Protein AF-0000000068152555 (afdb_homodimer)

Foldseek 3Di:
DAEAEEEQEACVDPCNVPQPPPQAQLVCQVVQHDQAPVRDHYHYQYEYEDQDPVVQVVSCVVSVRPHYYPDPPVVLQDPRHAEYEYEHAQDCQLVSLLVSLVSNHEYEYEPLSHLALVSLLVSLVSCVVSVHHFFYDLLLCQFQQNVVLQVCVVVCQFVQWAEKEKEAEAAQAQCDPPDHGRDAPLLQAVVSSHAVLLVPLLNVQVSCCPRPAHWWKKAKAFDDPDQWGAHPVRDIDGGDYGQKMWMWTQGPRNYIYTYIYHNRDHDDDDENMWMWIHHPFKIKITDRHWMKIAGPVLDDDWDDDPVDDTPDPVVVSIDIDDDPDDRGRSSNVVVSQSVNCNPPVHDDPGGSLSSSLSSQSSVSNVVSNVVVHMDTRDDSDD/DAEAEEEQEACVDPCNVPQPPPQAQLVCQVVQHDQAPVRDHYHYQYEYEDQDPVSQVVSCVVSVRPHYYPDPPVVLQDPRHAEYEYEHAQDCQLVSLLVSLVSNHEYEYEPLSHLALVSLLVSLVSCVVSVHHFFYDLLLCQFQQNVVLQVCVVVCQFVQWAEKEKEAEAAQAQCPPPDHGRDAPLLQAVVSSHAVLLVPLLNVQVSCCPRPAHWWKKAKAFDDPDQWGAHPVRDIDGGDYGQKMWMWTQGPRNYIYTYIYHNRDHDDDDENMWMWIHHPFKIKITDRHWMKIAGPVLDDDWDDDPVDDTPDPPVVSIDIDDDPDDRGRSSNVVVSQSVNCNPPVHDDPGGSLSSSLSSQSSVSNVVSNVVVHMDTRDDDDD

pLDDT: mean 95.44, std 4.55, range [66.31, 98.94]

Secondary structure (DSSP, 8-state):
--EEEEEEESTTSHIIIIIIIIIIIIHHHHTT-EE-TTS-EEEEEEEEE-S-HHHHHHHHHHTT-SEEES-HHHHHH-TTEEEEEE-S-HHHHHHHHHHHHHTT-EEEEPSPS-SSHHHHHHHHHHHHHHT--EEE--GGGGSHHHHHHHHHHHTTTTSSEEEEEEEEE-----S-SSS--SS-GGGG-GGGT--HHHHHHHHHHHHHHHHT--EEEEEEEEE-S--EEE-TTS-EEE--S-SEEEEEEEETTTEEEEEEEESS----SSSSEEEEEEESSEEEEE-SS-EEEEEGGG-------TTS-----GGGGSEEPP--S----HHHHHHHHHHHHHHH-------HHHHHHHHHHHHHHHHHHHHTB-EE-PPP--/--EEEEEEESTTSHIIIIIIIIIIIIHHHHTT-EE-TTS-EEEEEEEEE-S-HHHHHHHHHHTT-SEEES-HHHHHH-TTEEEEEE-S-HHHHHHHHHHHHHTT-EEEEPSPS-SSHHHHHHHHHHHHHHT--EEE--GGGGSHHHHHHHHHHHTTTTSSEEEEEEEEE-----S-SSS--SS-GGGG-GGGT--HHHHHHHHHHHHHHHHT--EEEEEEEEE-S--EEE-TTS-EEE--S-SEEEEEEEETTTEEEEEEEESS----SSSSEEEEEEESSEEEEE-SS-EEEEEGGG-------TTS-----GGGG-EEPPP-S----HHHHHHHHHHHHHHH-------HHHHHHHHHHHHHHHHHHHHTB-EE-PPP--

Organism: Rhizobium meliloti (strain 1021) (NCBI:txid266834)

Structure (mmCIF, N/CA/C/O backbone):
data_AF-0000000068152555-model_v1
#
loop_
_entity.id
_entity.type
_entity.pdbx_description
1 polymer Oxidoreductase
#
loop_
_atom_site.group_PDB
_atom_site.id
_atom_site.type_symbol
_atom_site.label_atom_id
_atom_site.label_alt_id
_atom_site.label_comp_id
_atom_site.label_asym_id
_atom_site.label_entity_id
_atom_site.label_seq_id
_atom_site.pdbx_PDB_ins_code
_atom_site.Cartn_x
_atom_site.Cartn_y
_atom_site.Cartn_z
_atom_site.occupancy
_atom_site.B_iso_or_equiv
_atom_site.auth_seq_id
_atom_site.auth_comp_id
_atom_site.auth_asym_id
_atom_site.auth_atom_id
_atom_site.pdbx_PDB_model_num
ATOM 1 N N . MET A 1 1 ? 11.062 -41.781 -31.578 1 66.31 1 MET A N 1
ATOM 2 C CA . MET A 1 1 ? 10.977 -40.469 -30.969 1 66.31 1 MET A CA 1
ATOM 3 C C . MET A 1 1 ? 10.57 -40.562 -29.5 1 66.31 1 MET A C 1
ATOM 5 O O . MET A 1 1 ? 9.703 -41.375 -29.141 1 66.31 1 MET A O 1
ATOM 9 N N . PRO A 1 2 ? 11.258 -39.812 -28.625 1 89.25 2 PRO A N 1
ATOM 10 C CA . PRO A 1 2 ? 10.844 -39.906 -27.219 1 89.25 2 PRO A CA 1
ATOM 11 C C . PRO A 1 2 ? 9.406 -39.438 -27 1 89.25 2 PRO A C 1
ATOM 13 O O . PRO A 1 2 ? 8.922 -38.562 -27.688 1 89.25 2 PRO A O 1
ATOM 16 N N . ARG A 1 3 ? 8.68 -40.25 -26.297 1 95.06 3 ARG A N 1
ATOM 17 C CA . ARG A 1 3 ? 7.285 -40 -25.969 1 95.06 3 ARG A CA 1
ATOM 18 C C . ARG A 1 3 ? 7.078 -39.938 -24.453 1 95.06 3 ARG A C 1
ATOM 20 O O . ARG A 1 3 ? 7.648 -40.75 -23.719 1 95.06 3 ARG A O 1
ATOM 27 N N . LEU A 1 4 ? 6.305 -38.906 -24.062 1 97.06 4 LEU A N 1
ATOM 28 C CA . LEU A 1 4 ? 5.906 -38.844 -22.656 1 97.06 4 LEU A CA 1
ATOM 29 C C . LEU A 1 4 ? 4.391 -38.938 -22.516 1 97.06 4 LEU A C 1
ATOM 31 O O . LEU A 1 4 ? 3.658 -38.156 -23.141 1 97.06 4 LEU A O 1
ATOM 35 N N . GLY A 1 5 ? 3.953 -39.938 -21.797 1 98.19 5 GLY A N 1
ATOM 36 C CA . GLY A 1 5 ? 2.564 -40 -21.375 1 98.19 5 GLY A CA 1
ATOM 37 C C . GLY A 1 5 ? 2.273 -39.156 -20.141 1 98.19 5 GLY A C 1
ATOM 38 O O . GLY A 1 5 ? 3.033 -39.188 -19.172 1 98.19 5 GLY A O 1
ATOM 39 N N . ILE A 1 6 ? 1.186 -38.344 -20.203 1 98.69 6 ILE A N 1
ATOM 40 C CA . ILE A 1 6 ? 0.846 -37.438 -19.125 1 98.69 6 ILE A CA 1
ATOM 41 C C . ILE A 1 6 ? -0.582 -37.688 -18.656 1 98.69 6 ILE A C 1
ATOM 43 O O . ILE A 1 6 ? -1.534 -37.531 -19.422 1 98.69 6 ILE A O 1
ATOM 47 N N . ILE A 1 7 ? -0.674 -38.094 -17.391 1 98.69 7 ILE A N 1
ATOM 48 C CA . ILE A 1 7 ? -1.982 -38.219 -16.766 1 98.69 7 ILE A CA 1
ATOM 49 C C . ILE A 1 7 ? -2.465 -36.844 -16.266 1 98.69 7 ILE A C 1
ATOM 51 O O . ILE A 1 7 ? -1.86 -36.25 -15.367 1 98.69 7 ILE A O 1
ATOM 55 N N . LEU A 1 8 ? -3.541 -36.375 -16.828 1 98.44 8 LEU A N 1
ATOM 56 C CA . LEU A 1 8 ? -4.098 -35.062 -16.438 1 98.44 8 LEU A CA 1
ATOM 57 C C . LEU A 1 8 ? -5.355 -35.25 -15.602 1 98.44 8 LEU A C 1
ATOM 59 O O . LEU A 1 8 ? -6.367 -35.781 -16.094 1 98.44 8 LEU A O 1
ATOM 63 N N . HIS A 1 9 ? -5.223 -34.875 -14.414 1 97.12 9 HIS A N 1
ATOM 64 C CA . HIS A 1 9 ? -6.332 -34.938 -13.469 1 97.12 9 HIS A CA 1
ATOM 65 C C . HIS A 1 9 ? -6.844 -33.531 -13.133 1 97.12 9 HIS A C 1
ATOM 67 O O . HIS A 1 9 ? -6.055 -32.594 -13.008 1 97.12 9 HIS A O 1
ATOM 73 N N . GLY A 1 10 ? -8.094 -33.406 -13.008 1 93.44 10 GLY A N 1
ATOM 74 C CA . GLY A 1 10 ? -8.688 -32.125 -12.633 1 93.44 10 GLY A CA 1
ATOM 75 C C . GLY A 1 10 ? -8.867 -31.172 -13.812 1 93.44 10 GLY A C 1
ATOM 76 O O . GLY A 1 10 ? -8.875 -29.953 -13.641 1 93.44 10 GLY A O 1
ATOM 77 N N . VAL A 1 11 ? -9.078 -31.625 -15 1 93.88 11 VAL A N 1
ATOM 78 C CA . VAL A 1 11 ? -9.078 -30.812 -16.203 1 93.88 11 VAL A CA 1
ATOM 79 C C . VAL A 1 11 ? -10.5 -30.359 -16.531 1 93.88 11 VAL A C 1
ATOM 81 O O . VAL A 1 11 ? -10.742 -29.75 -17.578 1 93.88 11 VAL A O 1
ATOM 84 N N . THR A 1 12 ? -11.453 -30.609 -15.672 1 89.56 12 THR A N 1
ATOM 85 C CA . THR A 1 12 ? -12.812 -30.141 -15.891 1 89.56 12 THR A CA 1
ATOM 86 C C . THR A 1 12 ? -13.031 -28.797 -15.227 1 89.56 12 THR A C 1
ATOM 88 O O . THR A 1 12 ? -14.008 -28.094 -15.523 1 89.56 12 THR A O 1
ATOM 91 N N . GLY A 1 13 ? -12.195 -28.5 -14.305 1 84.44 13 GLY A N 1
ATOM 92 C CA . GLY A 1 13 ? -12.258 -27.172 -13.703 1 84.44 13 GLY A CA 1
ATOM 93 C C . GLY A 1 13 ? -11.695 -26.078 -14.594 1 84.44 13 GLY A C 1
ATOM 94 O O . GLY A 1 13 ? -10.922 -26.359 -15.516 1 84.44 13 GLY A O 1
ATOM 95 N N . ARG A 1 14 ? -12.078 -24.875 -14.305 1 81.88 14 ARG A N 1
ATOM 96 C CA . ARG A 1 14 ? -11.719 -23.734 -15.141 1 81.88 14 ARG A CA 1
ATOM 97 C C . ARG A 1 14 ? -10.211 -23.672 -15.367 1 81.88 14 ARG A C 1
ATOM 99 O O . ARG A 1 14 ? -9.758 -23.625 -16.516 1 81.88 14 ARG A O 1
ATOM 106 N N . MET A 1 15 ? -9.469 -23.719 -14.32 1 85.62 15 MET A N 1
ATOM 107 C CA . MET A 1 15 ? -8.016 -23.625 -14.43 1 85.62 15 MET A CA 1
ATOM 108 C C . MET A 1 15 ? -7.438 -24.844 -15.156 1 85.62 15 MET A C 1
ATOM 110 O O . MET A 1 15 ? -6.633 -24.703 -16.078 1 85.62 15 MET A O 1
ATOM 114 N N . GLY A 1 16 ? -7.852 -26.016 -14.75 1 91.81 16 GLY A N 1
ATOM 115 C CA . GLY A 1 16 ? -7.367 -27.234 -15.367 1 91.81 16 GLY A CA 1
ATOM 116 C C . GLY A 1 16 ? -7.707 -27.344 -16.844 1 91.81 16 GLY A C 1
ATOM 117 O O . GLY A 1 16 ? -6.867 -27.734 -17.656 1 91.81 16 GLY A O 1
ATOM 118 N N . TYR A 1 17 ? -8.867 -26.953 -17.172 1 93.06 17 TYR A N 1
ATOM 119 C CA . TYR A 1 17 ? -9.352 -27.047 -18.531 1 93.06 17 TYR A CA 1
ATOM 120 C C . TYR A 1 17 ? -8.664 -26.016 -19.422 1 93.06 17 TYR A C 1
ATOM 122 O O . TYR A 1 17 ? -7.992 -26.359 -20.391 1 93.06 17 TYR A O 1
ATOM 130 N N . ASN A 1 18 ? -8.75 -24.766 -19.016 1 90.5 18 ASN A N 1
ATOM 131 C CA . ASN A 1 18 ? -8.312 -23.688 -19.891 1 90.5 18 ASN A CA 1
ATOM 132 C C . ASN A 1 18 ? -6.797 -23.547 -19.891 1 90.5 18 ASN A C 1
ATOM 134 O O . ASN A 1 18 ? -6.168 -23.594 -20.953 1 90.5 18 ASN A O 1
ATOM 138 N N . GLN A 1 19 ? -6.16 -23.484 -18.766 1 91.88 19 GLN A N 1
ATOM 139 C CA . GLN A 1 19 ? -4.758 -23.109 -18.672 1 91.88 19 GLN A CA 1
ATOM 140 C C . GLN A 1 19 ? -3.844 -24.297 -18.922 1 91.88 19 GLN A C 1
ATOM 142 O O . GLN A 1 19 ? -2.799 -24.172 -19.562 1 91.88 19 GLN A O 1
ATOM 147 N N . HIS A 1 20 ? -4.27 -25.469 -18.469 1 96.19 20 HIS A N 1
ATOM 148 C CA . HIS A 1 20 ? -3.34 -26.594 -18.516 1 96.19 20 HIS A CA 1
ATOM 149 C C . HIS A 1 20 ? -3.664 -27.547 -19.656 1 96.19 20 HIS A C 1
ATOM 151 O O . HIS A 1 20 ? -2.77 -27.938 -20.406 1 96.19 20 HIS A O 1
ATOM 157 N N . LEU A 1 21 ? -4.941 -27.844 -19.859 1 97.31 21 LEU A N 1
ATOM 158 C CA . LEU A 1 21 ? -5.293 -28.781 -20.906 1 97.31 21 LEU A CA 1
ATOM 159 C C . LEU A 1 21 ? -5.246 -28.109 -22.281 1 97.31 21 LEU A C 1
ATOM 161 O O . LEU A 1 21 ? -4.371 -28.422 -23.094 1 97.31 21 LEU A O 1
ATOM 165 N N . VAL A 1 22 ? -6.055 -27.094 -22.469 1 95.81 22 VAL A N 1
ATOM 166 C CA . VAL A 1 22 ? -6.273 -26.531 -23.812 1 95.81 22 VAL A CA 1
ATOM 167 C C . VAL A 1 22 ? -5.09 -25.656 -24.203 1 95.81 22 VAL A C 1
ATOM 169 O O . VAL A 1 22 ? -4.469 -25.891 -25.25 1 95.81 22 VAL A O 1
ATOM 172 N N . ARG A 1 23 ? -4.699 -24.844 -23.312 1 94.38 23 ARG A N 1
ATOM 173 C CA . ARG A 1 23 ? -3.768 -23.781 -23.703 1 94.38 23 ARG A CA 1
ATOM 174 C C . ARG A 1 23 ? -2.322 -24.234 -23.5 1 94.38 23 ARG A C 1
ATOM 176 O O . ARG A 1 23 ? -1.391 -23.5 -23.844 1 94.38 23 ARG A O 1
ATOM 183 N N . SER A 1 24 ? -2.15 -25.422 -22.922 1 96.5 24 SER A N 1
ATOM 184 C CA . SER A 1 24 ? -0.781 -25.875 -22.703 1 96.5 24 SER A CA 1
ATOM 185 C C . SER A 1 24 ? -0.551 -27.25 -23.297 1 96.5 24 SER A C 1
ATOM 187 O O . SER A 1 24 ? -0.072 -27.375 -24.438 1 96.5 24 SER A O 1
ATOM 189 N N . ILE A 1 25 ? -1.119 -28.297 -22.75 1 98.06 25 ILE A N 1
ATOM 190 C CA . ILE A 1 25 ? -0.804 -29.672 -23.141 1 98.06 25 ILE A CA 1
ATOM 191 C C . ILE A 1 25 ? -1.273 -29.922 -24.562 1 98.06 25 ILE A C 1
ATOM 193 O O . ILE A 1 25 ? -0.516 -30.438 -25.391 1 98.06 25 ILE A O 1
ATOM 197 N N . LEU A 1 26 ? -2.5 -29.516 -24.875 1 97.94 26 LEU A N 1
ATOM 198 C CA . LEU A 1 26 ? -3.002 -29.734 -26.219 1 97.94 26 LEU A CA 1
ATOM 199 C C . LEU A 1 26 ? -2.289 -28.828 -27.219 1 97.94 26 LEU A C 1
ATOM 201 O O . LEU A 1 26 ? -2.016 -29.25 -28.359 1 97.94 26 LEU A O 1
ATOM 205 N N . ALA A 1 27 ? -2.053 -27.625 -26.828 1 96.75 27 ALA A N 1
ATOM 206 C CA . ALA A 1 27 ? -1.298 -26.719 -27.688 1 96.75 27 ALA A CA 1
ATOM 207 C C . ALA A 1 27 ? 0.073 -27.297 -28.016 1 96.75 27 ALA A C 1
ATOM 209 O O . ALA A 1 27 ? 0.523 -27.219 -29.172 1 96.75 27 ALA A O 1
ATOM 210 N N . ILE A 1 28 ? 0.788 -27.875 -27.062 1 97.38 28 ILE A N 1
ATOM 211 C CA . ILE A 1 28 ? 2.098 -28.5 -27.25 1 97.38 28 ILE A CA 1
ATOM 212 C C . ILE A 1 28 ? 1.967 -29.734 -28.141 1 97.38 28 ILE A C 1
ATOM 214 O O . ILE A 1 28 ? 2.738 -29.906 -29.094 1 97.38 28 ILE A O 1
ATOM 218 N N . ARG A 1 29 ? 0.941 -30.531 -27.844 1 97.12 29 ARG A N 1
ATOM 219 C CA . ARG A 1 29 ? 0.684 -31.734 -28.625 1 97.12 29 ARG A CA 1
ATOM 220 C C . ARG A 1 29 ? 0.43 -31.391 -30.094 1 97.12 29 ARG A C 1
ATOM 222 O O . ARG A 1 29 ? 1.022 -32 -30.984 1 97.12 29 ARG A O 1
ATOM 229 N N . ASP A 1 30 ? -0.375 -30.422 -30.312 1 96.5 30 ASP A N 1
ATOM 230 C CA . ASP A 1 30 ? -0.873 -30.109 -31.641 1 96.5 30 ASP A CA 1
ATOM 231 C C . ASP A 1 30 ? 0.219 -29.484 -32.5 1 96.5 30 ASP A C 1
ATOM 233 O O . ASP A 1 30 ? 0.129 -29.484 -33.719 1 96.5 30 ASP A O 1
ATOM 237 N N . ARG A 1 31 ? 1.198 -29.016 -31.906 1 95.06 31 ARG A N 1
ATOM 238 C CA . ARG A 1 31 ? 2.314 -28.484 -32.656 1 95.06 31 ARG A CA 1
ATOM 239 C C . ARG A 1 31 ? 3.416 -29.516 -32.844 1 95.06 31 ARG A C 1
ATOM 241 O O . ARG A 1 31 ? 4.504 -29.203 -33.344 1 95.06 31 ARG A O 1
ATOM 248 N N . GLY A 1 32 ? 3.182 -30.688 -32.375 1 94.56 32 GLY A N 1
ATOM 249 C CA . GLY A 1 32 ? 4.094 -31.781 -32.625 1 94.56 32 GLY A CA 1
ATOM 250 C C . GLY A 1 32 ? 5.023 -32.062 -31.469 1 94.56 32 GLY A C 1
ATOM 251 O O . GLY A 1 32 ? 6.039 -32.75 -31.625 1 94.56 32 GLY A O 1
ATOM 252 N N . GLY A 1 33 ? 4.691 -31.5 -30.344 1 96.62 33 GLY A N 1
ATOM 253 C CA . GLY A 1 33 ? 5.516 -31.734 -29.172 1 96.62 33 GLY A CA 1
ATOM 254 C C . GLY A 1 33 ? 6.551 -30.641 -28.953 1 96.62 33 GLY A C 1
ATOM 255 O O . GLY A 1 33 ? 6.293 -29.469 -29.219 1 96.62 33 GLY A O 1
ATOM 256 N N . ILE A 1 34 ? 7.621 -31.031 -28.297 1 96.31 34 ILE A N 1
ATOM 257 C CA . ILE A 1 34 ? 8.672 -30.047 -28.016 1 96.31 34 ILE A CA 1
ATOM 258 C C . ILE A 1 34 ? 10 -30.562 -28.562 1 96.31 34 ILE A C 1
ATOM 260 O O . ILE A 1 34 ? 10.234 -31.766 -28.625 1 96.31 34 ILE A O 1
ATOM 264 N N . THR A 1 35 ? 10.773 -29.609 -29.031 1 95.38 35 THR A N 1
ATOM 265 C CA . THR A 1 35 ? 12.109 -29.969 -29.5 1 95.38 35 THR A CA 1
ATOM 266 C C . THR A 1 35 ? 13.094 -30.031 -28.328 1 95.38 35 THR A C 1
ATOM 268 O O . THR A 1 35 ? 13.234 -29.062 -27.578 1 95.38 35 THR A O 1
ATOM 271 N N . LEU A 1 36 ? 13.742 -31.172 -28.219 1 96 36 LEU A N 1
ATOM 272 C CA . LEU A 1 36 ? 14.727 -31.359 -27.156 1 96 36 LEU A CA 1
ATOM 273 C C . LEU A 1 36 ? 16.094 -30.797 -27.562 1 96 36 LEU A C 1
ATOM 275 O O . LEU A 1 36 ? 16.266 -30.344 -28.688 1 96 36 LEU A O 1
ATOM 279 N N . GLN A 1 37 ? 17 -30.812 -26.594 1 93.81 37 GLN A N 1
ATOM 280 C CA . GLN A 1 37 ? 18.344 -30.312 -26.875 1 93.81 37 GLN A CA 1
ATOM 281 C C . GLN A 1 37 ? 19.031 -31.156 -27.953 1 93.81 37 GLN A C 1
ATOM 283 O O . GLN A 1 37 ? 19.812 -30.625 -28.75 1 93.81 37 GLN A O 1
ATOM 288 N N . SER A 1 38 ? 18.719 -32.375 -28.031 1 93.81 38 SER A N 1
ATOM 289 C CA . SER A 1 38 ? 19.297 -33.281 -29 1 93.81 38 SER A CA 1
ATOM 290 C C . SER A 1 38 ? 18.766 -33.031 -30.406 1 93.81 38 SER A C 1
ATOM 292 O O . SER A 1 38 ? 19.328 -33.531 -31.391 1 93.81 38 SER A O 1
ATOM 294 N N . GLY A 1 39 ? 17.75 -32.281 -30.484 1 93.44 39 GLY A N 1
ATOM 295 C CA . GLY A 1 39 ? 17.109 -32.031 -31.766 1 93.44 39 GLY A CA 1
ATOM 296 C C . GLY A 1 39 ? 15.906 -32.938 -32 1 93.44 39 GLY A C 1
ATOM 297 O O . GLY A 1 39 ? 15.102 -32.656 -32.906 1 93.44 39 GLY A O 1
ATOM 298 N N . GLU A 1 40 ? 15.781 -33.906 -31.234 1 94.5 40 GLU A N 1
ATOM 299 C CA . GLU A 1 40 ? 14.656 -34.812 -31.375 1 94.5 40 GLU A CA 1
ATOM 300 C C . GLU A 1 40 ? 13.359 -34.188 -30.891 1 94.5 40 GLU A C 1
ATOM 302 O O . GLU A 1 40 ? 13.375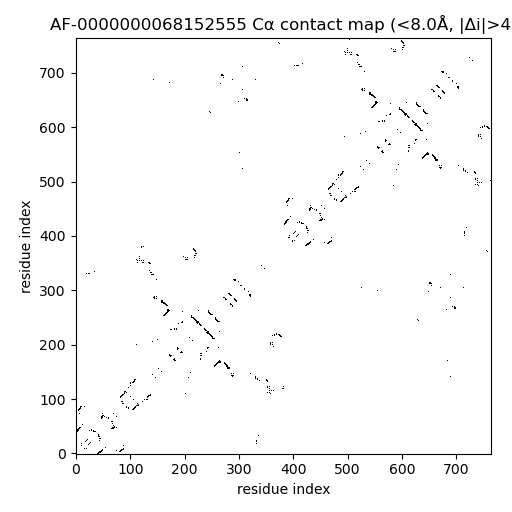 -33.312 -30.031 1 94.5 40 GLU A O 1
ATOM 307 N N . ARG A 1 41 ? 12.328 -34.656 -31.469 1 95.62 41 ARG A N 1
ATOM 308 C CA . ARG A 1 41 ? 11.008 -34.188 -31.047 1 95.62 41 ARG A CA 1
ATOM 309 C C . ARG A 1 41 ? 10.43 -35.094 -29.969 1 95.62 41 ARG A C 1
ATOM 311 O O . ARG A 1 41 ? 10.422 -36.312 -30.109 1 95.62 41 ARG A O 1
ATOM 318 N N . LEU A 1 42 ? 10.023 -34.438 -28.938 1 97.12 42 LEU A N 1
ATOM 319 C CA . LEU A 1 42 ? 9.344 -35.156 -27.859 1 97.12 42 LEU A CA 1
ATOM 320 C C . LEU A 1 42 ? 7.832 -35.125 -28.062 1 97.12 42 LEU A C 1
ATOM 322 O O . LEU A 1 42 ? 7.211 -34.062 -28.031 1 97.12 42 LEU A O 1
ATOM 326 N N . GLU A 1 43 ? 7.277 -36.281 -28.266 1 96.94 43 GLU A N 1
ATOM 327 C CA . GLU A 1 43 ? 5.832 -36.375 -28.406 1 96.94 43 GLU A CA 1
ATOM 328 C C . GLU A 1 43 ? 5.137 -36.406 -27.047 1 96.94 43 GLU A C 1
ATOM 330 O O . GLU A 1 43 ? 5.613 -37.062 -26.109 1 96.94 43 GLU A O 1
ATOM 335 N N . ILE A 1 44 ? 4.039 -35.688 -27.016 1 97.19 44 ILE A N 1
ATOM 336 C CA . ILE A 1 44 ? 3.234 -35.656 -25.797 1 97.19 44 ILE A CA 1
ATOM 337 C C . ILE A 1 44 ? 1.944 -36.438 -26 1 97.19 44 ILE A C 1
ATOM 339 O O . ILE A 1 44 ? 1.217 -36.219 -26.969 1 97.19 44 ILE A O 1
ATOM 343 N N . ASP A 1 45 ? 1.693 -37.344 -25.141 1 97.69 45 ASP A N 1
ATOM 344 C CA . ASP A 1 45 ? 0.519 -38.188 -25.203 1 97.69 45 ASP A CA 1
ATOM 345 C C . ASP A 1 45 ? -0.322 -38.094 -23.938 1 97.69 45 ASP A C 1
ATOM 347 O O . ASP A 1 45 ? -0.116 -38.844 -22.984 1 97.69 45 ASP A O 1
ATOM 351 N N . PRO A 1 46 ? -1.321 -37.219 -23.938 1 98.25 46 PRO A N 1
ATOM 352 C CA . PRO A 1 46 ? -2.127 -37 -22.734 1 98.25 46 PRO A CA 1
ATOM 353 C C . PRO A 1 46 ? -3.213 -38.062 -22.562 1 98.25 46 PRO A C 1
ATOM 355 O O . PRO A 1 46 ? -3.756 -38.562 -23.547 1 98.25 46 PRO A O 1
ATOM 358 N N . ILE A 1 47 ? -3.48 -38.406 -21.359 1 98.56 47 ILE A N 1
ATOM 359 C CA . ILE A 1 47 ? -4.699 -39.094 -20.953 1 98.56 47 ILE A CA 1
ATOM 360 C C . ILE A 1 47 ? -5.43 -38.281 -19.891 1 98.56 47 ILE A C 1
ATOM 362 O O . ILE A 1 47 ? -4.828 -37.875 -18.891 1 98.56 47 ILE A O 1
ATOM 366 N N . ILE A 1 48 ? -6.715 -37.969 -20.141 1 98.5 48 ILE A N 1
ATOM 367 C CA . ILE A 1 48 ? -7.496 -37.219 -19.156 1 98.5 48 ILE A CA 1
ATOM 368 C C . ILE A 1 48 ? -8.258 -38.188 -18.25 1 98.5 48 ILE A C 1
ATOM 370 O O . ILE A 1 48 ? -8.812 -39.156 -18.734 1 98.5 48 ILE A O 1
ATOM 374 N N . VAL A 1 49 ? -8.141 -37.938 -16.969 1 97.81 49 VAL A N 1
ATOM 375 C CA . VAL A 1 49 ? -8.766 -38.844 -15.992 1 97.81 49 VAL A CA 1
ATOM 376 C C . VAL A 1 49 ? -9.703 -38.031 -15.094 1 97.81 49 VAL A C 1
ATOM 378 O O . VAL A 1 49 ? -9.359 -36.938 -14.641 1 97.81 49 VAL A O 1
ATOM 381 N N . GLY A 1 50 ? -10.906 -38.438 -14.898 1 95.12 50 GLY A N 1
ATOM 382 C CA . GLY A 1 50 ? -11.898 -37.812 -14.031 1 95.12 50 GLY A CA 1
ATOM 383 C C . GLY A 1 50 ? -12.984 -38.781 -13.586 1 95.12 50 GLY A C 1
ATOM 384 O O . GLY A 1 50 ? -13.102 -39.875 -14.125 1 95.12 50 GLY A O 1
ATOM 385 N N . ARG A 1 51 ? -13.805 -38.344 -12.625 1 91.56 51 ARG A N 1
ATOM 386 C CA . ARG A 1 51 ? -14.789 -39.219 -11.984 1 91.56 51 ARG A CA 1
ATOM 387 C C . ARG A 1 51 ? -16.047 -39.375 -12.844 1 91.56 51 ARG A C 1
ATOM 389 O O . ARG A 1 51 ? -16.766 -40.344 -12.75 1 91.56 51 ARG A O 1
ATOM 396 N N . ASN A 1 52 ? -16.266 -38.375 -13.633 1 94.62 52 ASN A N 1
ATOM 397 C CA . ASN A 1 52 ? -17.484 -38.344 -14.43 1 94.62 52 ASN A CA 1
ATOM 398 C C . ASN A 1 52 ? -17.219 -38.844 -15.852 1 94.62 52 ASN A C 1
ATOM 400 O O . ASN A 1 52 ? -16.625 -38.156 -16.656 1 94.62 52 ASN A O 1
ATOM 404 N N . ARG A 1 53 ? -17.812 -40 -16.156 1 95.69 53 ARG A N 1
ATOM 405 C CA . ARG A 1 53 ? -17.562 -40.656 -17.438 1 95.69 53 ARG A CA 1
ATOM 406 C C . ARG A 1 53 ? -18.016 -39.75 -18.609 1 95.69 53 ARG A C 1
ATOM 408 O O . ARG A 1 53 ? -17.266 -39.531 -19.547 1 95.69 53 ARG A O 1
ATOM 415 N N . ASP A 1 54 ? -19.203 -39.25 -18.484 1 96.31 54 ASP A N 1
ATOM 416 C CA . ASP A 1 54 ? -19.797 -38.469 -19.562 1 96.31 54 ASP A CA 1
ATOM 417 C C . ASP A 1 54 ? -18.969 -37.188 -19.844 1 96.31 54 ASP A C 1
ATOM 419 O O . ASP A 1 54 ? -18.734 -36.844 -21 1 96.31 54 ASP A O 1
ATOM 423 N N . LYS A 1 55 ? -18.547 -36.562 -18.844 1 94.88 55 LYS A N 1
ATOM 424 C CA . LYS A 1 55 ? -17.75 -35.344 -19 1 94.88 55 LYS A CA 1
ATOM 425 C C . LYS A 1 55 ? -16.406 -35.656 -19.641 1 94.88 55 LYS A C 1
ATOM 427 O O . LYS A 1 55 ? -15.945 -34.906 -20.5 1 94.88 55 LYS A O 1
ATOM 432 N N . MET A 1 56 ? -15.789 -36.781 -19.266 1 96.38 56 MET A N 1
ATOM 433 C CA . MET A 1 56 ? -14.477 -37.125 -19.781 1 96.38 56 MET A CA 1
ATOM 434 C C . MET A 1 56 ? -14.57 -37.5 -21.266 1 96.38 56 MET A C 1
ATOM 436 O O . MET A 1 56 ? -13.742 -37.062 -22.062 1 96.38 56 MET A O 1
ATOM 440 N N . GLU A 1 57 ? -15.602 -38.219 -21.531 1 96.44 57 GLU A N 1
ATOM 441 C CA . GLU A 1 57 ? -15.797 -38.625 -22.922 1 96.44 57 GLU A CA 1
ATOM 442 C C . GLU A 1 57 ? -16.062 -37.406 -23.812 1 96.44 57 GLU A C 1
ATOM 444 O O . GLU A 1 57 ? -15.516 -37.312 -24.906 1 96.44 57 GLU A O 1
ATOM 449 N N . GLN A 1 58 ? -16.906 -36.562 -23.359 1 97.06 58 GLN A N 1
ATOM 450 C CA . GLN A 1 58 ? -17.234 -35.375 -24.109 1 97.06 58 GLN A CA 1
ATOM 451 C C . GLN A 1 58 ? -16 -34.5 -24.328 1 97.06 58 GLN A C 1
ATOM 453 O O . GLN A 1 58 ? -15.797 -33.969 -25.422 1 97.06 58 GLN A O 1
ATOM 458 N N . LEU A 1 59 ? -15.25 -34.406 -23.297 1 96.88 59 LEU A N 1
ATOM 459 C CA . LEU A 1 59 ? -14.039 -33.594 -23.359 1 96.88 59 LEU A CA 1
ATOM 460 C C . LEU A 1 59 ? -13.023 -34.188 -24.328 1 96.88 59 LEU A C 1
ATOM 462 O O . LEU A 1 59 ? -12.391 -33.469 -25.094 1 96.88 59 LEU A O 1
ATOM 466 N N . ALA A 1 60 ? -12.836 -35.469 -24.281 1 97.56 60 ALA A N 1
ATOM 467 C CA . ALA A 1 60 ? -11.922 -36.188 -25.156 1 97.56 60 ALA A CA 1
ATOM 468 C C . ALA A 1 60 ? -12.32 -36 -26.625 1 97.56 60 ALA A C 1
ATOM 470 O O . ALA A 1 60 ? -11.469 -35.75 -27.484 1 97.56 60 ALA A O 1
ATOM 471 N N . LYS A 1 61 ? -13.617 -36.094 -26.859 1 97.44 61 LYS A N 1
ATOM 472 C CA . LYS A 1 61 ? -14.133 -35.938 -28.219 1 97.44 61 LYS A CA 1
ATOM 473 C C . LYS A 1 61 ? -13.961 -34.5 -28.719 1 97.44 61 LYS A C 1
ATOM 475 O O . LYS A 1 61 ? -13.555 -34.281 -29.859 1 97.44 61 LYS A O 1
ATOM 480 N N . ARG A 1 62 ? -14.273 -33.625 -27.859 1 97.38 62 ARG A N 1
ATOM 481 C CA . ARG A 1 62 ? -14.234 -32.188 -28.219 1 97.38 62 ARG A CA 1
ATOM 482 C C . ARG A 1 62 ? -12.836 -31.781 -28.656 1 97.38 62 ARG A C 1
ATOM 484 O O . ARG A 1 62 ? -12.688 -30.953 -29.547 1 97.38 62 ARG A O 1
ATOM 491 N N . HIS A 1 63 ? -11.836 -32.344 -28.016 1 97.44 63 HIS A N 1
ATOM 492 C CA . HIS A 1 63 ? -10.484 -31.859 -28.25 1 97.44 63 HIS A CA 1
ATOM 493 C C . HIS A 1 63 ? -9.625 -32.938 -28.922 1 97.44 63 HIS A C 1
ATOM 495 O O . HIS A 1 63 ? -8.391 -32.812 -28.953 1 97.44 63 HIS A O 1
ATOM 501 N N . ASP A 1 64 ? -10.258 -34 -29.422 1 96.62 64 ASP A N 1
ATOM 502 C CA . ASP A 1 64 ? -9.57 -35.062 -30.125 1 96.62 64 ASP A CA 1
ATOM 503 C C . ASP A 1 64 ? -8.445 -35.656 -29.266 1 96.62 64 ASP A C 1
ATOM 505 O O . ASP A 1 64 ? -7.301 -35.75 -29.719 1 96.62 64 ASP A O 1
ATOM 509 N N . ILE A 1 65 ? -8.781 -35.906 -28.016 1 97.69 65 ILE A N 1
ATOM 510 C CA . ILE A 1 65 ? -7.871 -36.594 -27.109 1 97.69 65 ILE A CA 1
ATOM 511 C C . ILE A 1 65 ? -8.125 -38.125 -27.172 1 97.69 65 ILE A C 1
ATOM 513 O O . ILE A 1 65 ? -9.234 -38.562 -26.875 1 97.69 65 ILE A O 1
ATOM 517 N N . ALA A 1 66 ? -7.223 -38.844 -27.531 1 96.56 66 ALA A N 1
ATOM 518 C CA . ALA A 1 66 ? -7.387 -40.281 -27.844 1 96.56 66 ALA A CA 1
ATOM 519 C C . ALA A 1 66 ? -7.66 -41.094 -26.578 1 96.56 66 ALA A C 1
ATOM 521 O O . ALA A 1 66 ? -8.352 -42.094 -26.625 1 96.56 66 ALA A O 1
ATOM 522 N N . ARG A 1 67 ? -7.074 -40.656 -25.438 1 97.94 67 ARG A N 1
ATOM 523 C CA . ARG A 1 67 ? -7.141 -41.469 -24.234 1 97.94 67 ARG A CA 1
ATOM 524 C C . ARG A 1 67 ? -7.852 -40.75 -23.094 1 97.94 67 ARG A C 1
ATOM 526 O O . ARG A 1 67 ? -7.516 -39.594 -22.781 1 97.94 67 ARG A O 1
ATOM 533 N N . TRP A 1 68 ? -8.852 -41.312 -22.516 1 97.75 68 TRP A N 1
ATOM 534 C CA . TRP A 1 68 ? -9.516 -40.844 -21.312 1 97.75 68 TRP A CA 1
ATOM 535 C C . TRP A 1 68 ? -9.938 -42 -20.422 1 97.75 68 TRP A C 1
ATOM 537 O O . TRP A 1 68 ? -10.023 -43.156 -20.891 1 97.75 68 TRP A O 1
ATOM 547 N N . SER A 1 69 ? -10.078 -41.812 -19.156 1 97.81 69 SER A N 1
ATOM 548 C CA . SER A 1 69 ? -10.43 -42.875 -18.219 1 97.81 69 SER A CA 1
ATOM 549 C C . SER A 1 69 ? -11.141 -42.312 -17 1 97.81 69 SER A C 1
ATOM 551 O O . SER A 1 69 ? -11.07 -41.094 -16.719 1 97.81 69 SER A O 1
ATOM 553 N N . THR A 1 70 ? -11.859 -43.125 -16.328 1 97.5 70 THR A N 1
ATOM 554 C CA . THR A 1 70 ? -12.406 -42.781 -15.016 1 97.5 70 THR A CA 1
ATOM 555 C C . THR A 1 70 ? -11.695 -43.594 -13.922 1 97.5 70 THR A C 1
ATOM 557 O O . THR A 1 70 ? -12.078 -43.531 -12.75 1 97.5 70 THR A O 1
ATOM 560 N N . ASP A 1 71 ? -10.719 -44.312 -14.391 1 97.38 71 ASP A N 1
ATOM 561 C CA . ASP A 1 71 ? -9.969 -45.156 -13.477 1 97.38 71 ASP A CA 1
ATOM 562 C C . ASP A 1 71 ? -8.562 -44.625 -13.25 1 97.38 71 ASP A C 1
ATOM 564 O O . ASP A 1 71 ? -7.633 -44.969 -13.977 1 97.38 71 ASP A O 1
ATOM 568 N N . LEU A 1 72 ? -8.445 -43.906 -12.156 1 96.94 72 LEU A N 1
ATOM 569 C CA . LEU A 1 72 ? -7.168 -43.25 -11.852 1 96.94 72 LEU A CA 1
ATOM 570 C C . LEU A 1 72 ? -6.102 -44.312 -11.539 1 96.94 72 LEU A C 1
ATOM 572 O O . LEU A 1 72 ? -4.949 -44.156 -11.953 1 96.94 72 LEU A O 1
ATOM 576 N N . ASP A 1 73 ? -6.457 -45.344 -10.844 1 97.06 73 ASP A N 1
ATOM 577 C CA . ASP A 1 73 ? -5.508 -46.406 -10.461 1 97.06 73 ASP A CA 1
ATOM 578 C C . ASP A 1 73 ? -4.906 -47.062 -11.695 1 97.06 73 ASP A C 1
ATOM 580 O O . ASP A 1 73 ? -3.697 -47.312 -11.75 1 97.06 73 ASP A O 1
ATOM 584 N N . ALA A 1 74 ? -5.777 -47.344 -12.617 1 97.81 74 ALA A N 1
ATOM 585 C CA . ALA A 1 74 ? -5.301 -47.969 -13.852 1 97.81 74 ALA A CA 1
ATOM 586 C C . ALA A 1 74 ? -4.348 -47.031 -14.602 1 97.81 74 ALA A C 1
ATOM 588 O O . ALA A 1 74 ? -3.354 -47.469 -15.172 1 97.81 74 ALA A O 1
ATOM 589 N N . ALA A 1 75 ? -4.711 -45.781 -14.641 1 97.88 75 ALA A N 1
ATOM 590 C CA . ALA A 1 75 ? -3.85 -44.812 -15.305 1 97.88 75 ALA A CA 1
ATOM 591 C C . ALA A 1 75 ? -2.492 -44.719 -14.609 1 97.88 75 ALA A C 1
ATOM 593 O O . ALA A 1 75 ? -1.452 -44.688 -15.273 1 97.88 75 ALA A O 1
ATOM 594 N N . LEU A 1 76 ? -2.445 -44.75 -13.273 1 98.19 76 LEU A N 1
ATOM 595 C CA . LEU A 1 76 ? -1.216 -44.625 -12.492 1 98.19 76 LEU A CA 1
ATOM 596 C C . LEU A 1 76 ? -0.355 -45.875 -12.664 1 98.19 76 LEU A C 1
ATOM 598 O O . LEU A 1 76 ? 0.872 -45.812 -12.562 1 98.19 76 LEU A O 1
ATOM 602 N N . ALA A 1 77 ? -1.021 -46.969 -12.969 1 97.94 77 ALA A N 1
ATOM 603 C CA . ALA A 1 77 ? -0.303 -48.25 -13.086 1 97.94 77 ALA A CA 1
ATOM 604 C C . ALA A 1 77 ? 0.3 -48.406 -14.484 1 97.94 77 ALA A C 1
ATOM 606 O O . ALA A 1 77 ? 1.158 -49.25 -14.695 1 97.94 77 ALA A O 1
ATOM 607 N N . ASP A 1 78 ? -0.174 -47.625 -15.445 1 97.62 78 ASP A N 1
ATOM 608 C CA . ASP A 1 78 ? 0.273 -47.75 -16.828 1 97.62 78 ASP A CA 1
ATOM 609 C C . ASP A 1 78 ? 1.699 -47.219 -17 1 97.62 78 ASP A C 1
ATOM 611 O O . ASP A 1 78 ? 1.954 -46.031 -16.828 1 97.62 78 ASP A O 1
ATOM 615 N N . PRO A 1 79 ? 2.65 -48.031 -17.359 1 96.25 79 PRO A N 1
ATOM 616 C CA . PRO A 1 79 ? 4.047 -47.594 -17.484 1 96.25 79 PRO A CA 1
ATOM 617 C C . PRO A 1 79 ? 4.266 -46.656 -18.656 1 96.25 79 PRO A C 1
ATOM 619 O O . PRO A 1 79 ? 5.324 -46.031 -18.766 1 96.25 79 PRO A O 1
ATOM 622 N N . ASN A 1 80 ? 3.268 -46.562 -19.5 1 95.88 80 ASN A N 1
ATOM 623 C CA . ASN A 1 80 ? 3.389 -45.688 -20.656 1 95.88 80 ASN A CA 1
ATOM 624 C C . ASN A 1 80 ? 3.129 -44.219 -20.266 1 95.88 80 ASN A C 1
ATOM 626 O O . ASN A 1 80 ? 3.379 -43.312 -21.062 1 95.88 80 ASN A O 1
ATOM 630 N N . ASP A 1 81 ? 2.656 -44.031 -19.109 1 97.62 81 ASP A N 1
ATOM 631 C CA . ASP A 1 81 ? 2.426 -42.688 -18.594 1 97.62 81 ASP A CA 1
ATOM 632 C C . ASP A 1 81 ? 3.441 -42.312 -17.5 1 97.62 81 ASP A C 1
ATOM 634 O O . ASP A 1 81 ? 3.453 -42.938 -16.438 1 97.62 81 ASP A O 1
ATOM 638 N N . GLN A 1 82 ? 4.23 -41.281 -17.75 1 97.94 82 GLN A N 1
ATOM 639 C CA . GLN A 1 82 ? 5.355 -41 -16.859 1 97.94 82 GLN A CA 1
ATOM 640 C C . GLN A 1 82 ? 5.035 -39.844 -15.914 1 97.94 82 GLN A C 1
ATOM 642 O O . GLN A 1 82 ? 5.641 -39.75 -14.844 1 97.94 82 GLN A O 1
ATOM 647 N N . ILE A 1 83 ? 4.133 -38.938 -16.312 1 98.75 83 ILE A N 1
ATOM 648 C CA . ILE A 1 83 ? 3.865 -37.719 -15.547 1 98.75 83 ILE A CA 1
ATOM 649 C C . ILE A 1 83 ? 2.422 -37.75 -15.047 1 98.75 83 ILE A C 1
ATOM 651 O O . ILE A 1 83 ? 1.507 -38.094 -15.789 1 98.75 83 ILE A O 1
ATOM 655 N N . PHE A 1 84 ? 2.273 -37.438 -13.82 1 98.75 84 PHE A N 1
ATOM 656 C CA . PHE A 1 84 ? 0.956 -37.156 -13.258 1 98.75 84 PHE A CA 1
ATOM 657 C C . PHE A 1 84 ? 0.795 -35.688 -12.938 1 98.75 84 PHE A C 1
ATOM 659 O O . PHE A 1 84 ? 1.64 -35.094 -12.258 1 98.75 84 PHE A O 1
ATOM 666 N N . PHE A 1 85 ? -0.261 -35.031 -13.461 1 98.5 85 PHE A N 1
ATOM 667 C CA . PHE A 1 85 ? -0.585 -33.656 -13.172 1 98.5 85 PHE A CA 1
ATOM 668 C C . PHE A 1 85 ? -1.937 -33.531 -12.477 1 98.5 85 PHE A C 1
ATOM 670 O O . PHE A 1 85 ? -2.91 -34.156 -12.891 1 98.5 85 PHE A O 1
ATOM 677 N N . ASP A 1 86 ? -1.945 -32.656 -11.469 1 97.06 86 ASP A N 1
ATOM 678 C CA . ASP A 1 86 ? -3.191 -32.469 -10.734 1 97.06 86 ASP A CA 1
ATOM 679 C C . ASP A 1 86 ? -3.574 -30.984 -10.672 1 97.06 86 ASP A C 1
ATOM 681 O O . ASP A 1 86 ? -2.797 -30.156 -10.195 1 97.06 86 ASP A O 1
ATOM 685 N N . ALA A 1 87 ? -4.77 -30.672 -11.133 1 93.06 87 ALA A N 1
ATOM 686 C CA . ALA A 1 87 ? -5.344 -29.328 -11.016 1 93.06 87 ALA A CA 1
ATOM 687 C C . ALA A 1 87 ? -6.691 -29.375 -10.297 1 93.06 87 ALA A C 1
ATOM 689 O O . ALA A 1 87 ? -7.531 -28.484 -10.492 1 93.06 87 ALA A O 1
ATOM 690 N N . GLY A 1 88 ? -6.949 -30.484 -9.57 1 86.44 88 GLY A N 1
ATOM 691 C CA . GLY A 1 88 ? -8.203 -30.625 -8.859 1 86.44 88 GLY A CA 1
ATOM 692 C C . GLY A 1 88 ? -8.266 -29.828 -7.574 1 86.44 88 GLY A C 1
ATOM 693 O O . GLY A 1 88 ? -7.645 -28.766 -7.473 1 86.44 88 GLY A O 1
ATOM 694 N N . THR A 1 89 ? -9.117 -30.266 -6.68 1 80.12 89 THR A N 1
ATOM 695 C CA . THR A 1 89 ? -9.328 -29.547 -5.422 1 80.12 89 THR A CA 1
ATOM 696 C C . THR A 1 89 ? -8.109 -29.688 -4.512 1 80.12 89 THR A C 1
ATOM 698 O O . THR A 1 89 ? -7.438 -30.734 -4.516 1 80.12 89 THR A O 1
ATOM 701 N N . THR A 1 90 ? -7.922 -28.719 -3.758 1 79.69 90 THR A N 1
ATOM 702 C CA . THR A 1 90 ? -6.777 -28.672 -2.859 1 79.69 90 THR A CA 1
ATOM 703 C C . THR A 1 90 ? -6.836 -29.797 -1.842 1 79.69 90 THR A C 1
ATOM 705 O O . THR A 1 90 ? -5.812 -30.406 -1.524 1 79.69 90 THR A O 1
ATOM 708 N N . LEU A 1 91 ? -7.969 -30.156 -1.411 1 79.31 91 LEU A N 1
ATOM 709 C CA . LEU A 1 91 ? -8.148 -31.109 -0.321 1 79.31 91 LEU A CA 1
ATOM 710 C C . LEU A 1 91 ? -7.633 -32.5 -0.712 1 79.31 91 LEU A C 1
ATOM 712 O O . LEU A 1 91 ? -7.133 -33.219 0.135 1 79.31 91 LEU A O 1
ATOM 716 N N . MET A 1 92 ? -7.664 -32.812 -1.985 1 85.62 92 MET A N 1
ATOM 717 C CA . MET A 1 92 ? -7.301 -34.156 -2.424 1 85.62 92 MET A CA 1
ATOM 718 C C . MET A 1 92 ? -5.902 -34.188 -3.033 1 85.62 92 MET A C 1
ATOM 720 O O . MET A 1 92 ? -5.344 -35.25 -3.285 1 85.62 92 MET A O 1
ATOM 724 N N . ARG A 1 93 ? -5.316 -33.125 -3.176 1 92.31 93 ARG A N 1
ATOM 725 C CA . ARG A 1 93 ? -4.117 -32.969 -3.998 1 92.31 93 ARG A CA 1
ATOM 726 C C . ARG A 1 93 ? -2.941 -33.719 -3.373 1 92.31 93 ARG A C 1
ATOM 728 O O . ARG A 1 93 ? -2.281 -34.531 -4.039 1 92.31 93 ARG A O 1
ATOM 735 N N . ALA A 1 94 ? -2.768 -33.5 -2.115 1 94 94 ALA A N 1
ATOM 736 C CA . ALA A 1 94 ? -1.61 -34.125 -1.471 1 94 94 ALA A CA 1
ATOM 737 C C . ALA A 1 94 ? -1.673 -35.625 -1.575 1 94 94 ALA A C 1
ATOM 739 O O . ALA A 1 94 ? -0.667 -36.281 -1.872 1 94 94 ALA A O 1
ATOM 740 N N . GLU A 1 95 ? -2.826 -36.125 -1.352 1 94.81 95 GLU A N 1
ATOM 741 C CA . GLU A 1 95 ? -3.012 -37.594 -1.426 1 94.81 95 GLU A CA 1
ATOM 742 C C . GLU A 1 95 ? -2.779 -38.094 -2.844 1 94.81 95 GLU A C 1
ATOM 744 O O . GLU A 1 95 ? -2.098 -39.094 -3.041 1 94.81 95 GLU A O 1
ATOM 749 N N . LEU A 1 96 ? -3.334 -37.469 -3.777 1 96.62 96 LEU A N 1
ATOM 750 C CA . LEU A 1 96 ? -3.215 -37.875 -5.172 1 96.62 96 LEU A CA 1
ATOM 751 C C . LEU A 1 96 ? -1.766 -37.812 -5.637 1 96.62 96 LEU A C 1
ATOM 753 O O . LEU A 1 96 ? -1.285 -38.719 -6.32 1 96.62 96 LEU A O 1
ATOM 757 N N . ILE A 1 97 ? -1.116 -36.781 -5.289 1 97.75 97 ILE A N 1
ATOM 758 C CA . ILE A 1 97 ? 0.287 -36.594 -5.652 1 97.75 97 ILE A CA 1
ATOM 759 C C . ILE A 1 97 ? 1.127 -37.688 -4.988 1 97.75 97 ILE A C 1
ATOM 761 O O . ILE A 1 97 ? 2.02 -38.25 -5.617 1 97.75 97 ILE A O 1
ATOM 765 N N . GLY A 1 98 ? 0.806 -37.938 -3.738 1 97.06 98 GLY A N 1
ATOM 766 C CA . GLY A 1 98 ? 1.494 -39.031 -3.047 1 97.06 98 GLY A CA 1
ATOM 767 C C . GLY A 1 98 ? 1.331 -40.375 -3.727 1 97.06 98 GLY A C 1
ATOM 768 O O . GLY A 1 98 ? 2.307 -41.094 -3.904 1 97.06 98 GLY A O 1
ATOM 769 N N . ARG A 1 99 ? 0.138 -40.688 -4.109 1 97.56 99 ARG A N 1
ATOM 770 C CA . ARG A 1 99 ? -0.153 -41.938 -4.809 1 97.56 99 ARG A CA 1
ATOM 771 C C . ARG A 1 99 ? 0.611 -42.031 -6.125 1 97.56 99 ARG A C 1
ATOM 773 O O . ARG A 1 99 ? 1.095 -43.094 -6.5 1 97.56 99 ARG A O 1
ATOM 780 N N . ALA A 1 100 ? 0.652 -40.938 -6.785 1 98.44 100 ALA A N 1
ATOM 781 C CA . ALA A 1 100 ? 1.372 -40.875 -8.055 1 98.44 100 ALA A CA 1
ATOM 782 C C . ALA A 1 100 ? 2.863 -41.125 -7.852 1 98.44 100 ALA A C 1
ATOM 784 O O . ALA A 1 100 ? 3.49 -41.844 -8.625 1 98.44 100 ALA A O 1
ATOM 785 N N . LEU A 1 101 ? 3.4 -40.562 -6.836 1 98.31 101 LEU A N 1
ATOM 786 C CA . LEU A 1 101 ? 4.801 -40.781 -6.5 1 98.31 101 LEU A CA 1
ATOM 787 C C . LEU A 1 101 ? 5.051 -42.25 -6.176 1 98.31 101 LEU A C 1
ATOM 789 O O . LEU A 1 101 ? 6.027 -42.844 -6.645 1 98.31 101 LEU A O 1
ATOM 793 N N . ASP A 1 102 ? 4.137 -42.812 -5.422 1 98.06 102 ASP A N 1
ATOM 794 C CA . ASP A 1 102 ? 4.25 -44.219 -5.066 1 98.06 102 ASP A CA 1
ATOM 795 C C . ASP A 1 102 ? 4.207 -45.094 -6.312 1 98.06 102 ASP A C 1
ATOM 797 O O . ASP A 1 102 ? 4.824 -46.188 -6.344 1 98.06 102 ASP A O 1
ATOM 801 N N . ALA A 1 103 ? 3.492 -44.656 -7.281 1 98.38 103 ALA A N 1
ATOM 802 C CA . ALA A 1 103 ? 3.352 -45.375 -8.531 1 98.38 103 ALA A CA 1
ATOM 803 C C . ALA A 1 103 ? 4.531 -45.125 -9.461 1 98.38 103 ALA A C 1
ATOM 805 O O . ALA A 1 103 ? 4.562 -45.625 -10.586 1 98.38 103 ALA A O 1
ATOM 806 N N . GLY A 1 104 ? 5.465 -44.312 -9.039 1 98.19 104 GLY A N 1
ATOM 807 C CA . GLY A 1 104 ? 6.68 -44.062 -9.805 1 98.19 104 GLY A CA 1
ATOM 808 C C . GLY A 1 104 ? 6.508 -42.969 -10.867 1 98.19 104 GLY A C 1
ATOM 809 O O . GLY A 1 104 ? 7.23 -42.969 -11.859 1 98.19 104 GLY A O 1
ATOM 810 N N . LYS A 1 105 ? 5.539 -42.156 -10.711 1 98.69 105 LYS A N 1
ATOM 811 C CA . LYS A 1 105 ? 5.293 -41.094 -11.688 1 98.69 105 LYS A CA 1
ATOM 812 C C . LYS A 1 105 ? 5.988 -39.812 -11.289 1 98.69 105 LYS A C 1
ATOM 814 O O . LYS A 1 105 ? 6.031 -39.469 -10.102 1 98.69 105 LYS A O 1
ATOM 819 N N . HIS A 1 106 ? 6.613 -39.062 -12.234 1 98.69 106 HIS A N 1
ATOM 820 C CA . HIS A 1 106 ? 6.895 -37.656 -12 1 98.69 106 HIS A CA 1
ATOM 821 C C . HIS A 1 106 ? 5.609 -36.875 -11.758 1 98.69 106 HIS A C 1
ATOM 823 O O . HIS A 1 106 ? 4.551 -37.219 -12.281 1 98.69 106 HIS A O 1
ATOM 829 N N . VAL A 1 107 ? 5.719 -35.844 -10.93 1 98.69 107 VAL A N 1
ATOM 830 C CA . VAL A 1 107 ? 4.477 -35.156 -10.586 1 98.69 107 VAL A CA 1
ATOM 831 C C . VAL A 1 107 ? 4.613 -33.656 -10.844 1 98.69 107 VAL A C 1
ATOM 833 O O . VAL A 1 107 ? 5.691 -33.094 -10.656 1 98.69 107 VAL A O 1
ATOM 836 N N . TYR A 1 108 ? 3.568 -33 -11.312 1 98.31 108 TYR A N 1
ATOM 837 C CA . TYR A 1 108 ? 3.352 -31.578 -11.484 1 98.31 108 TYR A CA 1
ATOM 838 C C . TYR A 1 108 ? 1.955 -31.172 -11.023 1 98.31 108 TYR A C 1
ATOM 840 O O . TYR A 1 108 ? 0.988 -31.906 -11.242 1 98.31 108 TYR A O 1
ATOM 848 N N . CYS A 1 109 ? 1.845 -30.094 -10.25 1 97.19 109 CYS A N 1
ATOM 849 C CA . CYS A 1 109 ? 0.511 -29.812 -9.727 1 97.19 109 CYS A CA 1
ATOM 850 C C . CYS A 1 109 ? 0.305 -28.312 -9.531 1 97.19 109 CYS A C 1
ATOM 852 O O . CYS A 1 109 ? 1.264 -27.547 -9.57 1 97.19 109 CYS A O 1
ATOM 854 N N . GLU A 1 110 ? -0.92 -27.984 -9.352 1 93.88 110 GLU A N 1
ATOM 855 C CA . GLU A 1 110 ? -1.32 -26.625 -8.992 1 93.88 110 GLU A CA 1
ATOM 856 C C . GLU A 1 110 ? -1.059 -26.344 -7.516 1 93.88 110 GLU A C 1
ATOM 858 O O . GLU A 1 110 ? -0.771 -27.266 -6.746 1 93.88 110 GLU A O 1
ATOM 863 N N . LYS A 1 111 ? -1.005 -25.109 -7.207 1 91.5 111 LYS A N 1
ATOM 864 C CA . LYS A 1 111 ? -0.92 -24.641 -5.824 1 91.5 111 LYS A CA 1
ATOM 865 C C . LYS A 1 111 ? -2.303 -24.328 -5.262 1 91.5 111 LYS A C 1
ATOM 867 O O . LYS A 1 111 ? -3.227 -24.016 -6.016 1 91.5 111 LYS A O 1
ATOM 872 N N . PRO A 1 112 ? -2.523 -24.391 -4.016 1 91.44 112 PRO A N 1
ATOM 873 C CA . PRO A 1 112 ? -1.576 -24.891 -3.018 1 91.44 112 PRO A CA 1
ATOM 874 C C . PRO A 1 112 ? -1.475 -26.406 -3.02 1 91.44 112 PRO A C 1
ATOM 876 O O . PRO A 1 112 ? -2.43 -27.094 -3.395 1 91.44 112 PRO A O 1
ATOM 879 N N . ILE A 1 113 ? -0.328 -26.984 -2.555 1 93.62 113 ILE A N 1
ATOM 880 C CA . ILE A 1 113 ? -0.115 -28.422 -2.662 1 93.62 113 ILE A CA 1
ATOM 881 C C . ILE A 1 113 ? -0.822 -29.141 -1.513 1 93.62 113 ILE A C 1
ATOM 883 O O . ILE A 1 113 ? -0.975 -30.359 -1.533 1 93.62 113 ILE A O 1
ATOM 887 N N . SER A 1 114 ? -1.15 -28.359 -0.55 1 90.38 114 SER A N 1
ATOM 888 C CA . SER A 1 114 ? -1.937 -28.828 0.589 1 90.38 114 SER A CA 1
ATOM 889 C C . SER A 1 114 ? -2.572 -27.656 1.335 1 90.38 114 SER A C 1
ATOM 891 O O . SER A 1 114 ? -2.254 -26.5 1.07 1 90.38 114 SER A O 1
ATOM 893 N N . ASP A 1 115 ? -3.506 -28.016 2.283 1 85.12 115 ASP A N 1
ATOM 894 C CA . ASP A 1 115 ? -4.141 -26.969 3.082 1 85.12 115 ASP A CA 1
ATOM 895 C C . ASP A 1 115 ? -3.406 -26.766 4.402 1 85.12 115 ASP A C 1
ATOM 897 O O . ASP A 1 115 ? -3.709 -25.828 5.148 1 85.12 115 ASP A O 1
ATOM 901 N N . ASP A 1 116 ? -2.447 -27.609 4.633 1 91.69 116 ASP A N 1
ATOM 902 C CA . ASP A 1 116 ? -1.667 -27.438 5.855 1 91.69 116 ASP A CA 1
ATOM 903 C C . ASP A 1 116 ? -0.192 -27.75 5.613 1 91.69 116 ASP A C 1
ATOM 905 O O . ASP A 1 116 ? 0.144 -28.578 4.758 1 91.69 116 ASP A O 1
ATOM 909 N N . LEU A 1 117 ? 0.65 -27.156 6.469 1 95.62 117 LEU A N 1
ATOM 910 C CA . LEU A 1 117 ? 2.094 -27.188 6.262 1 95.62 117 LEU A CA 1
ATOM 911 C C . LEU A 1 117 ? 2.656 -28.578 6.531 1 95.62 117 LEU A C 1
ATOM 913 O O . LEU A 1 117 ? 3.541 -29.047 5.809 1 95.62 117 LEU A O 1
ATOM 917 N N . ARG A 1 118 ? 2.17 -29.234 7.555 1 96.12 118 ARG A N 1
ATOM 918 C CA . ARG A 1 118 ? 2.682 -30.562 7.898 1 96.12 118 ARG A CA 1
ATOM 919 C C . ARG A 1 118 ? 2.549 -31.516 6.723 1 96.12 118 ARG A C 1
ATOM 921 O O . ARG A 1 118 ? 3.514 -32.188 6.348 1 96.12 118 ARG A O 1
ATOM 928 N N . THR A 1 119 ? 1.396 -31.547 6.102 1 95.94 119 THR A N 1
ATOM 929 C CA . THR A 1 119 ? 1.132 -32.375 4.949 1 95.94 119 THR A CA 1
ATOM 930 C C . THR A 1 119 ? 1.992 -31.969 3.76 1 95.94 119 THR A C 1
ATOM 932 O O . THR A 1 119 ? 2.549 -32.812 3.059 1 95.94 119 THR A O 1
ATOM 935 N N . ALA A 1 120 ? 2.078 -30.672 3.553 1 96.44 120 ALA A N 1
ATOM 936 C CA . ALA A 1 120 ? 2.871 -30.156 2.441 1 96.44 120 ALA A CA 1
ATOM 937 C C . ALA A 1 120 ? 4.332 -30.578 2.566 1 96.44 120 ALA A C 1
ATOM 939 O O . ALA A 1 120 ? 4.949 -31 1.59 1 96.44 120 ALA A O 1
ATOM 940 N N . VAL A 1 121 ? 4.863 -30.469 3.787 1 97.25 121 VAL A N 1
ATOM 941 C CA . VAL A 1 121 ? 6.262 -30.797 4.039 1 97.25 121 VAL A CA 1
ATOM 942 C C . VAL A 1 121 ? 6.48 -32.281 3.859 1 97.25 121 VAL A C 1
ATOM 944 O O . VAL A 1 121 ? 7.465 -32.719 3.252 1 97.25 121 VAL A O 1
ATOM 947 N N . LYS A 1 122 ? 5.578 -33.062 4.371 1 97 122 LYS A N 1
ATOM 948 C CA . LYS A 1 122 ? 5.664 -34.531 4.203 1 97 122 LYS A CA 1
ATOM 949 C C . LYS A 1 122 ? 5.668 -34.906 2.729 1 97 122 LYS A C 1
ATOM 951 O O . LYS A 1 122 ? 6.453 -35.75 2.305 1 97 122 LYS A O 1
ATOM 956 N N . LEU A 1 123 ? 4.82 -34.281 2.006 1 97.25 123 LEU A N 1
ATOM 957 C CA . LEU A 1 123 ? 4.734 -34.562 0.574 1 97.25 123 LEU A CA 1
ATOM 958 C C . LEU A 1 123 ? 6.027 -34.156 -0.133 1 97.25 123 LEU A C 1
ATOM 960 O O . LEU A 1 123 ? 6.527 -34.906 -0.975 1 97.25 123 LEU A O 1
ATOM 964 N N . ALA A 1 124 ? 6.543 -33 0.184 1 97.5 124 ALA A N 1
ATOM 965 C CA . ALA A 1 124 ? 7.793 -32.531 -0.411 1 97.5 124 ALA A CA 1
ATOM 966 C C . ALA A 1 124 ? 8.945 -33.469 -0.08 1 97.5 124 ALA A C 1
ATOM 968 O O . ALA A 1 124 ? 9.773 -33.781 -0.941 1 97.5 124 ALA A O 1
ATOM 969 N N . ARG A 1 125 ? 8.969 -33.938 1.139 1 97.44 125 ARG A N 1
ATOM 970 C CA . ARG A 1 125 ? 9.984 -34.906 1.562 1 97.44 125 ARG A CA 1
ATOM 971 C C . ARG A 1 125 ? 9.867 -36.188 0.781 1 97.44 125 ARG A C 1
ATOM 973 O O . ARG A 1 125 ? 10.875 -36.75 0.338 1 97.44 125 ARG A O 1
ATOM 980 N N . LYS A 1 126 ? 8.68 -36.656 0.669 1 97.31 126 LYS A N 1
ATOM 981 C CA . LYS A 1 126 ? 8.422 -37.875 -0.093 1 97.31 126 LYS A CA 1
ATOM 982 C C . LYS A 1 126 ? 8.898 -37.719 -1.537 1 97.31 126 LYS A C 1
ATOM 984 O O . LYS A 1 126 ? 9.547 -38.625 -2.076 1 97.31 126 LYS A O 1
ATOM 989 N N . ALA A 1 127 ? 8.57 -36.625 -2.133 1 97.75 127 ALA A N 1
ATOM 990 C CA . ALA A 1 127 ? 8.969 -36.375 -3.514 1 97.75 127 ALA A CA 1
ATOM 991 C C . ALA A 1 127 ? 10.484 -36.344 -3.652 1 97.75 127 ALA A C 1
ATOM 993 O O . ALA A 1 127 ? 11.039 -36.969 -4.559 1 97.75 127 ALA A O 1
ATOM 994 N N . ARG A 1 128 ? 11.109 -35.688 -2.74 1 95.94 128 ARG A N 1
ATOM 995 C CA . ARG A 1 128 ? 12.562 -35.625 -2.766 1 95.94 128 ARG A CA 1
ATOM 996 C C . ARG A 1 128 ? 13.188 -37 -2.602 1 95.94 128 ARG A C 1
ATOM 998 O O . ARG A 1 128 ? 14.125 -37.344 -3.32 1 95.94 128 ARG A O 1
ATOM 1005 N N . ALA A 1 129 ? 12.664 -37.75 -1.719 1 96.5 129 ALA A N 1
ATOM 1006 C CA . ALA A 1 129 ? 13.203 -39.094 -1.409 1 96.5 129 ALA A CA 1
ATOM 1007 C C . ALA A 1 129 ? 12.977 -40.062 -2.566 1 96.5 129 ALA A C 1
ATOM 1009 O O . ALA A 1 129 ? 13.75 -41 -2.756 1 96.5 129 ALA A O 1
ATOM 1010 N N . SER A 1 130 ? 11.984 -39.906 -3.336 1 96.81 130 SER A N 1
ATOM 1011 C CA . SER A 1 130 ? 11.625 -40.812 -4.418 1 96.81 130 SER A CA 1
ATOM 1012 C C . SER A 1 130 ? 12.625 -40.719 -5.57 1 96.81 130 SER A C 1
ATOM 1014 O O . SER A 1 130 ? 12.734 -41.656 -6.371 1 96.81 130 SER A O 1
ATOM 1016 N N . GLY A 1 131 ? 13.32 -39.5 -5.672 1 96.38 131 GLY A N 1
ATOM 1017 C CA . GLY A 1 131 ? 14.203 -39.25 -6.801 1 96.38 131 GLY A CA 1
ATOM 1018 C C . GLY A 1 131 ? 13.461 -38.906 -8.07 1 96.38 131 GLY A C 1
ATOM 1019 O O . GLY A 1 131 ? 14.086 -38.625 -9.102 1 96.38 131 GLY A O 1
ATOM 1020 N N . LEU A 1 132 ? 12.156 -38.906 -8.031 1 98.12 132 LEU A N 1
ATOM 1021 C CA . LEU A 1 132 ? 11.344 -38.531 -9.18 1 98.12 132 LEU A CA 1
ATOM 1022 C C . LEU A 1 132 ? 11.32 -37 -9.352 1 98.12 132 LEU A C 1
ATOM 1024 O O . LEU A 1 132 ? 11.555 -36.25 -8.398 1 98.12 132 LEU A O 1
ATOM 1028 N N . LYS A 1 133 ? 11.062 -36.562 -10.57 1 98.5 133 LYS A N 1
ATOM 1029 C CA . LYS A 1 133 ? 10.922 -35.125 -10.836 1 98.5 133 LYS A CA 1
ATOM 1030 C C . LYS A 1 133 ? 9.562 -34.625 -10.375 1 98.5 133 LYS A C 1
ATOM 1032 O O . LYS A 1 133 ? 8.547 -35.312 -10.508 1 98.5 133 LYS A O 1
ATOM 1037 N N . HIS A 1 134 ? 9.578 -33.5 -9.75 1 98.44 134 HIS A N 1
ATOM 1038 C CA . HIS A 1 134 ? 8.352 -32.938 -9.203 1 98.44 134 HIS A CA 1
ATOM 1039 C C . HIS A 1 134 ? 8.344 -31.406 -9.344 1 98.44 134 HIS A C 1
ATOM 1041 O O . HIS A 1 134 ? 9.398 -30.781 -9.383 1 98.44 134 HIS A O 1
ATOM 1047 N N . GLY A 1 135 ? 7.145 -30.891 -9.492 1 97.88 135 GLY A N 1
ATOM 1048 C CA . GLY A 1 135 ? 7.016 -29.453 -9.68 1 97.88 135 GLY A CA 1
ATOM 1049 C C . GLY A 1 135 ? 5.668 -28.906 -9.242 1 97.88 135 GLY A C 1
ATOM 1050 O O . GLY A 1 135 ? 4.695 -29.656 -9.141 1 97.88 135 GLY A O 1
ATOM 1051 N N . VAL A 1 136 ? 5.641 -27.672 -8.938 1 97.75 136 VAL A N 1
ATOM 1052 C CA . VAL A 1 136 ? 4.422 -26.938 -8.625 1 97.75 136 VAL A CA 1
ATOM 1053 C C . VAL A 1 136 ? 4.316 -25.703 -9.523 1 97.75 136 VAL A C 1
ATOM 1055 O O . VAL A 1 136 ? 5.328 -25.078 -9.844 1 97.75 136 VAL A O 1
ATOM 1058 N N . VAL A 1 137 ? 3.113 -25.359 -9.875 1 96.12 137 VAL A N 1
ATOM 1059 C CA . VAL A 1 137 ? 2.857 -24.25 -10.781 1 96.12 137 VAL A CA 1
ATOM 1060 C C . VAL A 1 137 ? 3.211 -22.922 -10.086 1 96.12 137 VAL A C 1
ATOM 1062 O O . VAL A 1 137 ? 2.75 -22.656 -8.977 1 96.12 137 VAL A O 1
ATOM 1065 N N . GLN A 1 138 ? 4.059 -22.141 -10.703 1 95.75 138 GLN A N 1
ATOM 1066 C CA . GLN A 1 138 ? 4.402 -20.781 -10.312 1 95.75 138 GLN A CA 1
ATOM 1067 C C . GLN A 1 138 ? 4.141 -19.781 -11.445 1 95.75 138 GLN A C 1
ATOM 1069 O O . GLN A 1 138 ? 5.059 -19.125 -11.922 1 95.75 138 GLN A O 1
ATOM 1074 N N . ASP A 1 139 ? 2.92 -19.641 -11.773 1 92.69 139 ASP A N 1
ATOM 1075 C CA . ASP A 1 139 ? 2.479 -19.062 -13.039 1 92.69 139 ASP A CA 1
ATOM 1076 C C . ASP A 1 139 ? 2.865 -17.578 -13.133 1 92.69 139 ASP A C 1
ATOM 1078 O O . ASP A 1 139 ? 3.232 -17.094 -14.203 1 92.69 139 ASP A O 1
ATOM 1082 N N . LYS A 1 140 ? 2.895 -16.844 -12.031 1 94.44 140 LYS A N 1
ATOM 1083 C CA . LYS A 1 140 ? 3.102 -15.398 -12.086 1 94.44 140 LYS A CA 1
ATOM 1084 C C . LYS A 1 140 ? 4.523 -15.062 -12.516 1 94.44 140 LYS A C 1
ATOM 1086 O O . LYS A 1 140 ? 4.777 -13.984 -13.055 1 94.44 140 LYS A O 1
ATOM 1091 N N . LEU A 1 141 ? 5.453 -15.977 -12.305 1 95.81 141 LEU A N 1
ATOM 1092 C CA . LEU A 1 141 ? 6.844 -15.742 -12.672 1 95.81 141 LEU A CA 1
ATOM 1093 C C . LEU A 1 141 ? 7.012 -15.727 -14.188 1 95.81 141 LEU A C 1
ATOM 1095 O O . LEU A 1 141 ? 8.039 -15.273 -14.695 1 95.81 141 LEU A O 1
ATOM 1099 N N . PHE A 1 142 ? 5.98 -16.188 -14.891 1 94.31 142 PHE A N 1
ATOM 1100 C CA . PHE A 1 142 ? 6.109 -16.344 -16.344 1 94.31 142 PHE A CA 1
ATOM 1101 C C . PHE A 1 142 ? 5.281 -15.281 -17.062 1 94.31 142 PHE A C 1
ATOM 1103 O O . PHE A 1 142 ? 5.246 -15.258 -18.297 1 94.31 142 PHE A O 1
ATOM 1110 N N . LEU A 1 143 ? 4.637 -14.438 -16.297 1 93.69 143 LEU A N 1
ATOM 1111 C CA . LEU A 1 143 ? 3.898 -13.328 -16.891 1 93.69 143 LEU A CA 1
ATOM 1112 C C . LEU A 1 143 ? 4.852 -12.281 -17.453 1 93.69 143 LEU A C 1
ATOM 1114 O O . LEU A 1 143 ? 5.879 -11.984 -16.828 1 93.69 143 LEU A O 1
ATOM 1118 N N . PRO A 1 144 ? 4.477 -11.695 -18.594 1 94.62 144 PRO A N 1
ATOM 1119 C CA . PRO A 1 144 ? 5.387 -10.758 -19.25 1 94.62 144 PRO A CA 1
ATOM 1120 C C . PRO A 1 144 ? 5.859 -9.641 -18.312 1 94.62 144 PRO A C 1
ATOM 1122 O O . PRO A 1 144 ? 7.043 -9.305 -18.297 1 94.62 144 PRO A O 1
ATOM 1125 N N . GLY A 1 145 ? 4.969 -9.047 -17.562 1 96 145 GLY A N 1
ATOM 1126 C CA . GLY A 1 145 ? 5.352 -7.977 -16.641 1 96 145 GLY A CA 1
ATOM 1127 C C . GLY A 1 145 ? 6.398 -8.406 -15.633 1 96 145 GLY A C 1
ATOM 1128 O O . GLY A 1 145 ? 7.371 -7.684 -15.398 1 96 145 GLY A O 1
ATOM 1129 N N . LEU A 1 146 ? 6.254 -9.562 -15.047 1 96.56 146 LEU A N 1
ATOM 1130 C CA . LEU A 1 146 ? 7.18 -10.039 -14.023 1 96.56 146 LEU A CA 1
ATOM 1131 C C . LEU A 1 146 ? 8.477 -10.531 -14.648 1 96.56 146 LEU A C 1
ATOM 1133 O O . LEU A 1 146 ? 9.547 -10.406 -14.047 1 96.56 146 LEU A O 1
ATOM 1137 N N . ARG A 1 147 ? 8.367 -11.062 -15.852 1 96.12 147 ARG A N 1
ATOM 1138 C CA . ARG A 1 147 ? 9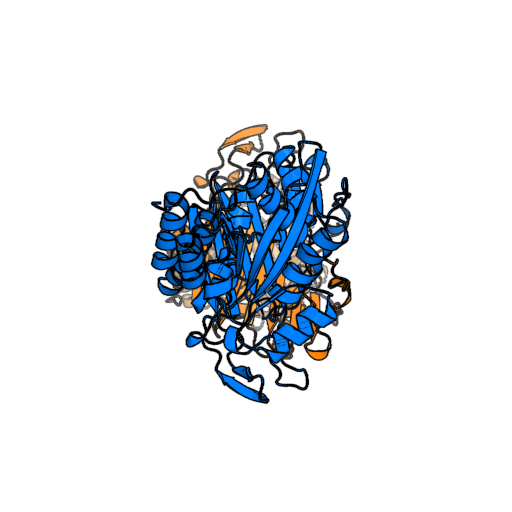.586 -11.414 -16.578 1 96.12 147 ARG A CA 1
ATOM 1139 C C . ARG A 1 147 ? 10.422 -10.172 -16.875 1 96.12 147 ARG A C 1
ATOM 1141 O O . ARG A 1 147 ? 11.656 -10.219 -16.812 1 96.12 147 ARG A O 1
ATOM 1148 N N . LYS A 1 148 ? 9.75 -9.109 -17.234 1 97.38 148 LYS A N 1
ATOM 1149 C CA . LYS A 1 148 ? 10.461 -7.848 -17.438 1 97.38 148 LYS A CA 1
ATOM 1150 C C . LYS A 1 148 ? 11.117 -7.359 -16.156 1 97.38 148 LYS A C 1
ATOM 1152 O O . LYS A 1 148 ? 12.242 -6.855 -16.172 1 97.38 148 LYS A O 1
ATOM 1157 N N . LEU A 1 149 ? 10.453 -7.516 -15.031 1 97.88 149 LEU A N 1
ATOM 1158 C CA . LEU A 1 149 ? 11.047 -7.184 -13.742 1 97.88 149 LEU A CA 1
ATOM 1159 C C . LEU A 1 149 ? 12.312 -7.996 -13.5 1 97.88 149 LEU A C 1
ATOM 1161 O O . LEU A 1 149 ? 13.32 -7.465 -13.023 1 97.88 149 LEU A O 1
ATOM 1165 N N . ALA A 1 150 ? 12.242 -9.289 -13.805 1 97.38 150 ALA A N 1
ATOM 1166 C CA . ALA A 1 150 ? 13.406 -10.156 -13.641 1 97.38 150 ALA A CA 1
ATOM 1167 C C . ALA A 1 150 ? 14.57 -9.688 -14.508 1 97.38 150 ALA A C 1
ATOM 1169 O O . ALA A 1 150 ? 15.719 -9.672 -14.055 1 97.38 150 ALA A O 1
ATOM 1170 N N . LEU A 1 151 ? 14.25 -9.312 -15.711 1 97.12 151 LEU A N 1
ATOM 1171 C CA . LEU A 1 151 ? 15.273 -8.789 -16.609 1 97.12 151 LEU A CA 1
ATOM 1172 C C . LEU A 1 151 ? 15.938 -7.551 -16.016 1 97.12 151 LEU A C 1
ATOM 1174 O O . LEU A 1 151 ? 17.156 -7.414 -16.062 1 97.12 151 LEU A O 1
ATOM 1178 N N . LEU A 1 152 ? 15.125 -6.656 -15.492 1 98.12 152 LEU A N 1
ATOM 1179 C CA . LEU A 1 152 ? 15.641 -5.438 -14.875 1 98.12 152 LEU A CA 1
ATOM 1180 C C . LEU A 1 152 ? 16.531 -5.77 -13.68 1 98.12 152 LEU A C 1
ATOM 1182 O O . LEU A 1 152 ? 17.625 -5.207 -13.539 1 98.12 152 LEU A O 1
ATOM 1186 N N . ARG A 1 153 ? 16.094 -6.672 -12.836 1 98 153 ARG A N 1
ATOM 1187 C CA . ARG A 1 153 ? 16.891 -7.105 -11.688 1 98 153 ARG A CA 1
ATOM 1188 C C . ARG A 1 153 ? 18.234 -7.676 -12.125 1 98 153 ARG A C 1
ATOM 1190 O O . ARG A 1 153 ? 19.281 -7.254 -11.633 1 98 153 ARG A O 1
ATOM 1197 N N . ASP A 1 154 ? 18.219 -8.57 -13.094 1 97.31 154 ASP A N 1
ATOM 1198 C CA . ASP A 1 154 ? 19.406 -9.297 -13.531 1 97.31 154 ASP A CA 1
ATOM 1199 C C . ASP A 1 154 ? 20.375 -8.375 -14.25 1 97.31 154 ASP A C 1
ATOM 1201 O O . ASP A 1 154 ? 21.578 -8.641 -14.289 1 97.31 154 ASP A O 1
ATOM 1205 N N . SER A 1 155 ? 19.828 -7.285 -14.805 1 97.19 155 SER A N 1
ATOM 1206 C CA . SER A 1 155 ? 20.672 -6.344 -15.523 1 97.19 155 SER A CA 1
ATOM 1207 C C . SER A 1 155 ? 21.312 -5.336 -14.57 1 97.19 155 SER A C 1
ATOM 1209 O O . SER A 1 155 ? 22.109 -4.496 -14.992 1 97.19 155 SER A O 1
ATOM 1211 N N . GLY A 1 156 ? 20.922 -5.391 -13.328 1 97.88 156 GLY A N 1
ATOM 1212 C CA . GLY A 1 156 ? 21.469 -4.449 -12.359 1 97.88 156 GLY A CA 1
ATOM 1213 C C . GLY A 1 156 ? 20.781 -3.096 -12.398 1 97.88 156 GLY A C 1
ATOM 1214 O O . GLY A 1 156 ? 21.297 -2.119 -11.852 1 97.88 156 GLY A O 1
ATOM 1215 N N . PHE A 1 157 ? 19.656 -2.996 -12.992 1 98.31 157 PHE A N 1
ATOM 1216 C CA . PHE A 1 157 ? 18.938 -1.748 -13.227 1 98.31 157 PHE A CA 1
ATOM 1217 C C . PHE A 1 157 ? 18.641 -1.05 -11.906 1 98.31 157 PHE A C 1
ATOM 1219 O O . PHE A 1 157 ? 18.734 0.175 -11.805 1 98.31 157 PHE A O 1
ATOM 1226 N N . PHE A 1 158 ? 18.359 -1.784 -10.891 1 98.56 158 PHE A N 1
ATOM 1227 C CA . PHE A 1 158 ? 17.828 -1.221 -9.664 1 98.56 158 PHE A CA 1
ATOM 1228 C C . PHE A 1 158 ? 18.938 -0.745 -8.742 1 98.56 158 PHE A C 1
ATOM 1230 O O . PHE A 1 158 ? 18.703 0.056 -7.836 1 98.56 158 PHE A O 1
ATOM 1237 N N . GLY A 1 159 ? 20.156 -1.154 -8.914 1 98 159 GLY A N 1
ATOM 1238 C CA . GLY A 1 159 ? 21.109 -1.072 -7.812 1 98 159 GLY A CA 1
ATOM 1239 C C . GLY A 1 159 ? 20.719 -1.934 -6.629 1 98 159 GLY A C 1
ATOM 1240 O O . GLY A 1 159 ? 20.469 -3.131 -6.777 1 98 159 GLY A O 1
ATOM 1241 N N . LYS A 1 160 ? 20.656 -1.377 -5.547 1 98.12 160 LYS A N 1
ATOM 1242 C CA . LYS A 1 160 ? 20.125 -2.09 -4.391 1 98.12 160 LYS A CA 1
ATOM 1243 C C . LYS A 1 160 ? 18.609 -1.938 -4.305 1 98.12 160 LYS A C 1
ATOM 1245 O O . LYS A 1 160 ? 18.094 -0.818 -4.285 1 98.12 160 LYS A O 1
ATOM 1250 N N . ILE A 1 161 ? 17.906 -3.059 -4.316 1 98.75 161 ILE A N 1
ATOM 1251 C CA . ILE A 1 161 ? 16.453 -2.996 -4.145 1 98.75 161 ILE A CA 1
ATOM 1252 C C . ILE A 1 161 ? 16.125 -2.672 -2.689 1 98.75 161 ILE A C 1
ATOM 1254 O O . ILE A 1 161 ? 16.656 -3.291 -1.77 1 98.75 161 ILE A O 1
ATOM 1258 N N . LEU A 1 162 ? 15.258 -1.698 -2.492 1 98.81 162 LEU A N 1
ATOM 1259 C CA . LEU A 1 162 ? 14.938 -1.205 -1.158 1 98.81 162 LEU A CA 1
ATOM 1260 C C . LEU A 1 162 ? 13.562 -1.695 -0.713 1 98.81 162 LEU A C 1
ATOM 1262 O O . LEU A 1 162 ? 13.391 -2.115 0.433 1 98.81 162 LEU A O 1
ATOM 1266 N N . SER A 1 163 ? 12.609 -1.644 -1.611 1 98.88 163 SER A N 1
ATOM 1267 C CA . SER A 1 163 ? 11.242 -1.984 -1.229 1 98.88 163 SER A CA 1
ATOM 1268 C C . SER A 1 163 ? 10.43 -2.449 -2.432 1 98.88 163 SER A C 1
ATOM 1270 O O . SER A 1 163 ? 10.797 -2.178 -3.578 1 98.88 163 SER A O 1
ATOM 1272 N N . VAL A 1 164 ? 9.398 -3.213 -2.16 1 98.81 164 VAL A N 1
ATOM 1273 C CA . VAL A 1 164 ? 8.398 -3.68 -3.113 1 98.81 164 VAL A CA 1
ATOM 1274 C C . VAL A 1 164 ? 7 -3.375 -2.586 1 98.81 164 VAL A C 1
ATOM 1276 O O . VAL A 1 164 ? 6.656 -3.754 -1.464 1 98.81 164 VAL A O 1
ATOM 1279 N N . ARG A 1 165 ? 6.215 -2.643 -3.307 1 98.44 165 ARG A N 1
ATOM 1280 C CA . ARG A 1 165 ? 4.812 -2.412 -2.973 1 98.44 165 ARG A CA 1
ATOM 1281 C C . ARG A 1 165 ? 3.891 -3.121 -3.959 1 98.44 165 ARG A C 1
ATOM 1283 O O . ARG A 1 165 ? 4.07 -3.008 -5.172 1 98.44 165 ARG A O 1
ATOM 1290 N N . GLY A 1 166 ? 2.98 -3.871 -3.459 1 98.19 166 GLY A N 1
ATOM 1291 C CA . GLY A 1 166 ? 2.061 -4.633 -4.293 1 98.19 166 GLY A CA 1
ATOM 1292 C C . GLY A 1 166 ? 0.606 -4.277 -4.051 1 98.19 166 GLY A C 1
ATOM 1293 O O . GLY A 1 166 ? 0.195 -4.066 -2.906 1 98.19 166 GLY A O 1
ATOM 1294 N N . GLU A 1 167 ? -0.143 -4.156 -5.07 1 98.06 167 GLU A N 1
ATOM 1295 C CA . GLU A 1 167 ? -1.589 -3.953 -5.035 1 98.06 167 GLU A CA 1
ATOM 1296 C C . GLU A 1 167 ? -2.312 -4.98 -5.898 1 98.06 167 GLU A C 1
ATOM 1298 O O . GLU A 1 167 ? -2.234 -4.934 -7.125 1 98.06 167 GLU A O 1
ATOM 1303 N N . PHE A 1 168 ? -2.926 -5.852 -5.184 1 97.62 168 PHE A N 1
ATOM 1304 C CA . PHE A 1 168 ? -3.725 -6.852 -5.875 1 97.62 168 PHE A CA 1
ATOM 1305 C C . PHE A 1 168 ? -5.199 -6.723 -5.512 1 97.62 168 PHE A C 1
ATOM 1307 O O . PHE A 1 168 ? -5.539 -6.555 -4.336 1 97.62 168 PHE A O 1
ATOM 1314 N N . GLY A 1 169 ? -5.992 -6.922 -6.621 1 96.06 169 GLY A N 1
ATOM 1315 C CA . GLY A 1 169 ? -7.398 -7.109 -6.293 1 96.06 169 GLY A CA 1
ATOM 1316 C C . GLY A 1 169 ? -8.328 -6.309 -7.184 1 96.06 169 GLY A C 1
ATOM 1317 O O . GLY A 1 169 ? -7.879 -5.504 -8 1 96.06 169 GLY A O 1
ATOM 1318 N N . TYR A 1 170 ? -9.555 -6.613 -7.117 1 96.75 170 TYR A N 1
ATOM 1319 C CA . TYR A 1 170 ? -10.688 -5.969 -7.766 1 96.75 170 TYR A CA 1
ATOM 1320 C C . TYR A 1 170 ? -11.984 -6.258 -7.02 1 96.75 170 TYR A C 1
ATOM 1322 O O . TYR A 1 170 ? -12.008 -7.094 -6.113 1 96.75 170 TYR A O 1
ATOM 1330 N N . TRP A 1 171 ? -12.992 -5.523 -7.363 1 97.31 171 TRP A N 1
ATOM 1331 C CA . TRP A 1 171 ? -14.266 -5.762 -6.688 1 97.31 171 TRP A CA 1
ATOM 1332 C C . TRP A 1 171 ? -14.938 -7.023 -7.223 1 97.31 171 TRP A C 1
ATOM 1334 O O . TRP A 1 171 ? -15.391 -7.055 -8.367 1 97.31 171 TRP A O 1
ATOM 1344 N N . VAL A 1 172 ? -15 -8.031 -6.383 1 95.88 172 VAL A N 1
ATOM 1345 C CA . VAL A 1 172 ? -15.688 -9.273 -6.742 1 95.88 172 VAL A CA 1
ATOM 1346 C C . VAL A 1 172 ? -17.172 -9.164 -6.402 1 95.88 172 VAL A C 1
ATOM 1348 O O . VAL A 1 172 ? -17.547 -9.078 -5.227 1 95.88 172 VAL A O 1
ATOM 1351 N N . PHE A 1 173 ? -17.938 -9.188 -7.387 1 96.31 173 PHE A N 1
ATOM 1352 C CA . PHE A 1 173 ? -19.359 -8.945 -7.219 1 96.31 173 PHE A CA 1
ATOM 1353 C C . PHE A 1 173 ? -19.984 -10.016 -6.336 1 96.31 173 PHE A C 1
ATOM 1355 O O . PHE A 1 173 ? -19.719 -11.211 -6.512 1 96.31 173 PHE A O 1
ATOM 1362 N N . GLU A 1 174 ? -20.859 -9.602 -5.457 1 95.5 174 GLU A N 1
ATOM 1363 C CA . GLU A 1 174 ? -21.453 -10.43 -4.406 1 95.5 174 GLU A CA 1
ATOM 1364 C C . GLU A 1 174 ? -22.641 -11.219 -4.934 1 95.5 174 GLU A C 1
ATOM 1366 O O . GLU A 1 174 ? -22.984 -12.273 -4.395 1 95.5 174 GLU A O 1
ATOM 1371 N N . GLY A 1 175 ? -23.391 -10.664 -5.91 1 94.12 175 GLY A N 1
ATOM 1372 C CA . GLY A 1 175 ? -24.578 -11.297 -6.457 1 94.12 175 GLY A CA 1
ATOM 1373 C C . GLY A 1 175 ? -25.859 -10.742 -5.879 1 94.12 175 GLY A C 1
ATOM 1374 O O . GLY A 1 175 ? -26.938 -11.32 -6.066 1 94.12 175 GLY A O 1
ATOM 1375 N N . ASP A 1 176 ? -25.875 -9.57 -5.223 1 90.38 176 ASP A N 1
ATOM 1376 C CA . ASP A 1 176 ? -27.016 -9.188 -4.398 1 90.38 176 ASP A CA 1
ATOM 1377 C C . ASP A 1 176 ? -27.75 -7.977 -4.984 1 90.38 176 ASP A C 1
ATOM 1379 O O . ASP A 1 176 ? -28.719 -7.5 -4.41 1 90.38 176 ASP A O 1
ATOM 1383 N N . TRP A 1 177 ? -27.391 -7.438 -6.078 1 87.56 177 TRP A N 1
ATOM 1384 C CA . TRP A 1 177 ? -28.078 -6.246 -6.562 1 87.56 177 TRP A CA 1
ATOM 1385 C C . TRP A 1 177 ? -28.266 -6.305 -8.078 1 87.56 177 TRP A C 1
ATOM 1387 O O . TRP A 1 177 ? -28.094 -5.297 -8.766 1 87.56 177 TRP A O 1
ATOM 1397 N N . GLY A 1 178 ? -28.469 -7.469 -8.516 1 86.44 178 GLY A N 1
ATOM 1398 C CA . GLY A 1 178 ? -28.828 -7.656 -9.914 1 86.44 178 GLY A CA 1
ATOM 1399 C C . GLY A 1 178 ? -27.672 -8.125 -10.773 1 86.44 178 GLY A C 1
ATOM 1400 O O . GLY A 1 178 ? -27.844 -8.406 -11.961 1 86.44 178 GLY A O 1
ATOM 1401 N N . VAL A 1 179 ? -26.469 -8.156 -10.141 1 91.12 179 VAL A N 1
ATOM 1402 C CA . VAL A 1 179 ? -25.297 -8.672 -10.828 1 91.12 179 VAL A CA 1
ATOM 1403 C C . VAL A 1 179 ? -24.922 -10.039 -10.266 1 91.12 179 VAL A C 1
ATOM 1405 O O . VAL A 1 179 ? -24.797 -10.203 -9.055 1 91.12 179 VAL A O 1
ATOM 1408 N N . PRO A 1 180 ? -24.781 -11.008 -11.117 1 92.19 180 PRO A N 1
ATOM 1409 C CA . PRO A 1 180 ? -24.438 -12.344 -10.617 1 92.19 180 PRO A CA 1
ATOM 1410 C C . PRO A 1 180 ? -23.109 -12.375 -9.875 1 92.19 180 PRO A C 1
ATOM 1412 O O . PRO A 1 180 ? -22.203 -11.586 -10.18 1 92.19 180 PRO A O 1
ATOM 1415 N N . ALA A 1 181 ? -23.062 -13.32 -8.93 1 93.56 181 ALA A N 1
ATOM 1416 C CA . ALA A 1 181 ? -21.812 -13.523 -8.211 1 93.56 181 ALA A CA 1
ATOM 1417 C C . ALA A 1 181 ? -20.672 -13.875 -9.172 1 93.56 181 ALA A C 1
ATOM 1419 O O . ALA A 1 181 ? -20.891 -14.57 -10.164 1 93.56 181 ALA A O 1
ATOM 1420 N N . GLN A 1 182 ? -19.578 -13.438 -8.828 1 92 182 GLN A N 1
ATOM 1421 C CA . GLN A 1 182 ? -18.453 -13.555 -9.75 1 92 182 GLN A CA 1
ATOM 1422 C C . GLN A 1 182 ? -17.578 -14.75 -9.406 1 92 182 GLN A C 1
ATOM 1424 O O . GLN A 1 182 ? -16.859 -15.266 -10.258 1 92 182 GLN A O 1
ATOM 1429 N N . ARG A 1 183 ? -17.531 -15.195 -8.125 1 90.69 183 ARG A N 1
ATOM 1430 C CA . ARG A 1 183 ? -16.719 -16.312 -7.672 1 90.69 183 ARG A CA 1
ATOM 1431 C C . ARG A 1 183 ? -17.578 -17.328 -6.906 1 90.69 183 ARG A C 1
ATOM 1433 O O . ARG A 1 183 ? -18.594 -16.969 -6.32 1 90.69 183 ARG A O 1
ATOM 1440 N N . PRO A 1 184 ? -17.172 -18.547 -6.934 1 90.62 184 PRO A N 1
ATOM 1441 C CA . PRO A 1 184 ? -17.922 -19.562 -6.188 1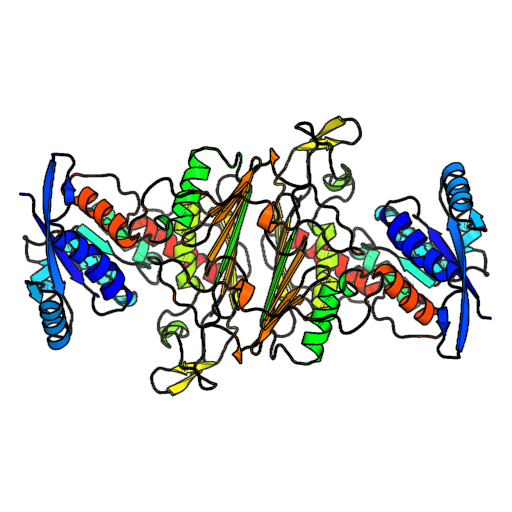 90.62 184 PRO A CA 1
ATOM 1442 C C . PRO A 1 184 ? -17.922 -19.312 -4.68 1 90.62 184 PRO A C 1
ATOM 1444 O O . PRO A 1 184 ? -16.953 -18.766 -4.145 1 90.62 184 PRO A O 1
ATOM 1447 N N . SER A 1 185 ? -18.938 -19.766 -4.023 1 94 185 SER A N 1
ATOM 1448 C CA . SER A 1 185 ? -19.188 -19.469 -2.615 1 94 185 SER A CA 1
ATOM 1449 C C . SER A 1 185 ? -18.109 -20.094 -1.73 1 94 185 SER A C 1
ATOM 1451 O O . SER A 1 185 ? -17.828 -19.578 -0.644 1 94 185 SER A O 1
ATOM 1453 N N . TRP A 1 186 ? -17.5 -21.188 -2.197 1 88.12 186 TRP A N 1
ATOM 1454 C CA . TRP A 1 186 ? -16.516 -21.859 -1.364 1 88.12 186 TRP A CA 1
ATOM 1455 C C . TRP A 1 186 ? -15.359 -20.922 -1.025 1 88.12 186 TRP A C 1
ATOM 1457 O O . TRP A 1 186 ? -14.703 -21.094 0.008 1 88.12 186 TRP A O 1
ATOM 1467 N N . ASN A 1 187 ? -15.102 -19.875 -1.821 1 91.94 187 ASN A N 1
ATOM 1468 C CA . ASN A 1 187 ? -14 -18.938 -1.638 1 91.94 187 ASN A CA 1
ATOM 1469 C C . ASN A 1 187 ? -14.141 -18.141 -0.341 1 91.94 187 ASN A C 1
ATOM 1471 O O . ASN A 1 187 ? -13.172 -17.547 0.142 1 91.94 187 ASN A O 1
ATOM 1475 N N . TYR A 1 188 ? -15.367 -18.141 0.17 1 96.06 188 TYR A N 1
ATOM 1476 C CA . TYR A 1 188 ? -15.648 -17.266 1.3 1 96.06 188 TYR A CA 1
ATOM 1477 C C . TYR A 1 188 ? -16.094 -18.062 2.518 1 96.06 188 TYR A C 1
ATOM 1479 O O . TYR A 1 188 ? -16.688 -17.516 3.449 1 96.06 188 TYR A O 1
ATOM 1487 N N . ARG A 1 189 ? -15.836 -19.359 2.469 1 94.19 189 ARG A N 1
ATOM 1488 C CA . ARG A 1 189 ? -16.188 -20.25 3.572 1 94.19 189 ARG A CA 1
ATOM 1489 C C . ARG A 1 189 ? -14.953 -20.969 4.109 1 94.19 189 ARG A C 1
ATOM 1491 O O . ARG A 1 189 ? -14.266 -21.688 3.367 1 94.19 189 ARG A O 1
ATOM 1498 N N . LYS A 1 190 ? -14.758 -20.844 5.355 1 90.94 190 LYS A N 1
ATOM 1499 C CA . LYS A 1 190 ? -13.578 -21.422 5.992 1 90.94 190 LYS A CA 1
ATOM 1500 C C . LYS A 1 190 ? -13.57 -22.953 5.859 1 90.94 190 LYS A C 1
ATOM 1502 O O . LYS A 1 190 ? -12.531 -23.547 5.547 1 90.94 190 LYS A O 1
ATOM 1507 N N . LYS A 1 191 ? -14.688 -23.594 6.02 1 88.88 191 LYS A N 1
ATOM 1508 C CA . LYS A 1 191 ? -14.812 -25.047 6.008 1 88.88 191 LYS A CA 1
ATOM 1509 C C . LYS A 1 191 ? -14.453 -25.625 4.641 1 88.88 191 LYS A C 1
ATOM 1511 O O . LYS A 1 191 ? -14.086 -26.797 4.527 1 88.88 191 LYS A O 1
ATOM 1516 N N . ASP A 1 192 ? -14.547 -24.734 3.611 1 86.81 192 ASP A N 1
ATOM 1517 C CA . ASP A 1 192 ? -14.289 -25.188 2.248 1 86.81 192 ASP A CA 1
ATOM 1518 C C . ASP A 1 192 ? -12.906 -24.75 1.772 1 86.81 192 ASP A C 1
ATOM 1520 O O . ASP A 1 192 ? -12.594 -24.859 0.586 1 86.81 192 ASP A O 1
ATOM 1524 N N . GLY A 1 193 ? -12.102 -24.156 2.67 1 84 193 GLY A N 1
ATOM 1525 C CA . GLY A 1 193 ? -10.742 -23.75 2.328 1 84 193 GLY A CA 1
ATOM 1526 C C . GLY A 1 193 ? -10.664 -22.391 1.675 1 84 193 GLY A C 1
ATOM 1527 O O . GLY A 1 193 ? -9.695 -22.094 0.973 1 84 193 GLY A O 1
ATOM 1528 N N . GLY A 1 194 ? -11.734 -21.641 1.857 1 89.31 194 GLY A N 1
ATOM 1529 C CA . GLY A 1 194 ? -11.734 -20.297 1.295 1 89.31 194 GLY A CA 1
ATOM 1530 C C . GLY A 1 194 ? -10.875 -19.328 2.072 1 89.31 194 GLY A C 1
ATOM 1531 O O . GLY A 1 194 ? -10.391 -19.641 3.16 1 89.31 194 GLY A O 1
ATOM 1532 N N . GLY A 1 195 ? -10.633 -18.172 1.441 1 94.69 195 GLY A N 1
ATOM 1533 C CA . GLY A 1 195 ? -9.844 -17.109 2.066 1 94.69 195 GLY A CA 1
ATOM 1534 C C . GLY A 1 195 ? -8.75 -16.578 1.17 1 94.69 195 GLY A C 1
ATOM 1535 O O . GLY A 1 195 ? -8.062 -17.344 0.483 1 94.69 195 GLY A O 1
ATOM 1536 N N . ILE A 1 196 ? -8.562 -15.344 1.238 1 96.69 196 ILE A N 1
ATOM 1537 C CA . ILE A 1 196 ? -7.633 -14.703 0.321 1 96.69 196 ILE A CA 1
ATOM 1538 C C . ILE A 1 196 ? -6.203 -14.875 0.832 1 96.69 196 ILE A C 1
ATOM 1540 O O . ILE A 1 196 ? -5.254 -14.914 0.043 1 96.69 196 ILE A O 1
ATOM 1544 N N . ILE A 1 197 ? -5.965 -14.977 2.135 1 97.38 197 ILE A N 1
ATOM 1545 C CA . ILE A 1 197 ? -4.621 -15.172 2.67 1 97.38 197 ILE A CA 1
ATOM 1546 C C . ILE A 1 197 ? -4.07 -16.516 2.197 1 97.38 197 ILE A C 1
ATOM 1548 O O . ILE A 1 197 ? -2.959 -16.578 1.665 1 97.38 197 ILE A O 1
ATOM 1552 N N . LEU A 1 198 ? -4.84 -17.531 2.305 1 92.62 198 LEU A N 1
ATOM 1553 C CA . LEU A 1 198 ? -4.43 -18.844 1.834 1 92.62 198 LEU A CA 1
ATOM 1554 C C . LEU A 1 198 ? -4.203 -18.844 0.326 1 92.62 198 LEU A C 1
ATOM 1556 O O . LEU A 1 198 ? -3.264 -19.469 -0.168 1 92.62 198 LEU A O 1
ATOM 1560 N N . ASP A 1 199 ? -5.004 -18.109 -0.314 1 90.25 199 ASP A N 1
ATOM 1561 C CA . ASP A 1 199 ? -4.941 -18.047 -1.771 1 90.25 199 ASP A CA 1
ATOM 1562 C C . ASP A 1 199 ? -3.723 -17.266 -2.24 1 90.25 199 ASP A C 1
ATOM 1564 O O . ASP A 1 199 ? -2.889 -17.781 -2.982 1 90.25 199 ASP A O 1
ATOM 1568 N N . MET A 1 200 ? -3.545 -16.062 -1.68 1 95.62 200 MET A N 1
ATOM 1569 C CA . MET A 1 200 ? -2.635 -15.117 -2.311 1 95.62 200 MET A CA 1
ATOM 1570 C C . MET A 1 200 ? -1.248 -15.195 -1.682 1 95.62 200 MET A C 1
ATOM 1572 O O . MET A 1 200 ? -0.243 -14.953 -2.354 1 95.62 200 MET A O 1
ATOM 1576 N N . LEU A 1 201 ? -1.096 -15.531 -0.433 1 97.38 201 LEU A N 1
ATOM 1577 C CA . LEU A 1 201 ? 0.232 -15.508 0.171 1 97.38 201 LEU A CA 1
ATOM 1578 C C . LEU A 1 201 ? 1.115 -16.609 -0.414 1 97.38 201 LEU A C 1
ATOM 1580 O O . LEU A 1 201 ? 2.336 -16.453 -0.496 1 97.38 201 LEU A O 1
ATOM 1584 N N . CYS A 1 202 ? 0.485 -17.672 -0.898 1 96.06 202 CYS A N 1
ATOM 1585 C CA . CYS A 1 202 ? 1.25 -18.672 -1.621 1 96.06 202 CYS A CA 1
ATOM 1586 C C . CYS A 1 202 ? 1.872 -18.094 -2.883 1 96.06 202 CYS A C 1
ATOM 1588 O O . CYS A 1 202 ? 3.016 -18.406 -3.219 1 96.06 202 CYS A O 1
ATOM 1590 N N . HIS A 1 203 ? 1.102 -17.25 -3.521 1 96.31 203 HIS A N 1
ATOM 1591 C CA . HIS A 1 203 ? 1.615 -16.594 -4.719 1 96.31 203 HIS A CA 1
ATOM 1592 C C . HIS A 1 203 ? 2.699 -15.578 -4.371 1 96.31 203 HIS A C 1
ATOM 1594 O O . HIS A 1 203 ? 3.736 -15.516 -5.035 1 96.31 203 HIS A O 1
ATOM 1600 N N . TRP A 1 204 ? 2.475 -14.828 -3.35 1 98.25 204 TRP A N 1
ATOM 1601 C CA . TRP A 1 204 ? 3.445 -13.805 -2.973 1 98.25 204 TRP A CA 1
ATOM 1602 C C . TRP A 1 204 ? 4.773 -14.438 -2.564 1 98.25 204 TRP A C 1
ATOM 1604 O O . TRP A 1 204 ? 5.84 -13.883 -2.832 1 98.25 204 TRP A O 1
ATOM 1614 N N . ARG A 1 205 ? 4.688 -15.633 -1.981 1 98.25 205 ARG A N 1
ATOM 1615 C CA . ARG A 1 205 ? 5.91 -16.297 -1.537 1 98.25 205 ARG A CA 1
ATOM 1616 C C . ARG A 1 205 ? 6.848 -16.562 -2.709 1 98.25 205 ARG A C 1
ATOM 1618 O O . ARG A 1 205 ? 7.996 -16.109 -2.703 1 98.25 205 ARG A O 1
ATOM 1625 N N . TYR A 1 206 ? 6.352 -17.203 -3.717 1 97.69 206 TYR A N 1
ATOM 1626 C CA . TYR A 1 206 ? 7.27 -17.547 -4.797 1 97.69 206 TYR A CA 1
ATOM 1627 C C . TYR A 1 206 ? 7.598 -16.328 -5.645 1 97.69 206 TYR A C 1
ATOM 1629 O O . TYR A 1 206 ? 8.688 -16.234 -6.219 1 97.69 206 TYR A O 1
ATOM 1637 N N . VAL A 1 207 ? 6.715 -15.312 -5.738 1 98.38 207 VAL A N 1
ATOM 1638 C CA . VAL A 1 207 ? 7.035 -14.086 -6.461 1 98.38 207 VAL A CA 1
ATOM 1639 C C . VAL A 1 207 ? 8.164 -13.344 -5.75 1 98.38 207 VAL A C 1
ATOM 1641 O O . VAL A 1 207 ? 9.164 -12.984 -6.371 1 98.38 207 VAL A O 1
ATOM 1644 N N . LEU A 1 208 ? 8.023 -13.18 -4.438 1 98.69 208 LEU A N 1
ATOM 1645 C CA . LEU A 1 208 ? 9.016 -12.445 -3.664 1 98.69 208 LEU A CA 1
ATOM 1646 C C . LEU A 1 208 ? 10.352 -13.188 -3.639 1 98.69 208 LEU A C 1
ATOM 1648 O O . LEU A 1 208 ? 11.398 -12.609 -3.939 1 98.69 208 LEU A O 1
ATOM 1652 N N . ASP A 1 209 ? 10.336 -14.492 -3.402 1 97.88 209 ASP A N 1
ATOM 1653 C CA . ASP A 1 209 ? 11.539 -15.312 -3.318 1 97.88 209 ASP A CA 1
ATOM 1654 C C . ASP A 1 209 ? 12.336 -15.258 -4.617 1 97.88 209 ASP A C 1
ATOM 1656 O O . ASP A 1 209 ? 13.57 -15.195 -4.598 1 97.88 209 ASP A O 1
ATOM 1660 N N . ASN A 1 210 ? 11.602 -15.297 -5.684 1 97.62 210 ASN A N 1
ATOM 1661 C CA . ASN A 1 210 ? 12.266 -15.508 -6.965 1 97.62 210 ASN A CA 1
ATOM 1662 C C . ASN A 1 210 ? 12.656 -14.188 -7.621 1 97.62 210 ASN A C 1
ATOM 1664 O O . ASN A 1 210 ? 13.586 -14.141 -8.422 1 97.62 210 ASN A O 1
ATOM 1668 N N . LEU A 1 211 ? 11.977 -13.133 -7.246 1 98.06 211 LEU A N 1
ATOM 1669 C CA . LEU A 1 211 ? 12.242 -11.883 -7.953 1 98.06 211 LEU A CA 1
ATOM 1670 C C . LEU A 1 211 ? 13.039 -10.922 -7.082 1 98.06 211 LEU A C 1
ATOM 1672 O O . LEU A 1 211 ? 13.781 -10.078 -7.594 1 98.06 211 LEU A O 1
ATOM 1676 N N . PHE A 1 212 ? 12.953 -11.008 -5.77 1 98.12 212 PHE A N 1
ATOM 1677 C CA . PHE A 1 212 ? 13.5 -9.922 -4.961 1 98.12 212 PHE A CA 1
ATOM 1678 C C . PHE A 1 212 ? 14.391 -10.469 -3.85 1 98.12 212 PHE A C 1
ATOM 1680 O O . PHE A 1 212 ? 15.508 -9.992 -3.658 1 98.12 212 PHE A O 1
ATOM 1687 N N . GLY A 1 213 ? 13.883 -11.406 -3.123 1 97.62 213 GLY A N 1
ATOM 1688 C CA . GLY A 1 213 ? 14.609 -12.031 -2.029 1 97.62 213 GLY A CA 1
ATOM 1689 C C . GLY A 1 213 ? 13.758 -12.961 -1.196 1 97.62 213 GLY A C 1
ATOM 1690 O O . GLY A 1 213 ? 12.539 -12.797 -1.12 1 97.62 213 GLY A O 1
ATOM 1691 N N . GLU A 1 214 ? 14.406 -13.859 -0.507 1 97.88 214 GLU A N 1
ATOM 1692 C CA . GLU A 1 214 ? 13.695 -14.805 0.346 1 97.88 214 GLU A CA 1
ATOM 1693 C C . GLU A 1 214 ? 12.93 -14.078 1.455 1 97.88 214 GLU A C 1
ATOM 1695 O O . GLU A 1 214 ? 13.461 -13.156 2.076 1 97.88 214 GLU A O 1
ATOM 1700 N N . VAL A 1 215 ? 11.727 -14.523 1.694 1 98.75 215 VAL A N 1
ATOM 1701 C CA . VAL A 1 215 ? 10.914 -13.945 2.76 1 98.75 215 VAL A CA 1
ATOM 1702 C C . VAL A 1 215 ? 11.453 -14.383 4.117 1 98.75 215 VAL A C 1
ATOM 1704 O O . VAL A 1 215 ? 11.641 -15.578 4.367 1 98.75 215 VAL A O 1
ATOM 1707 N N . LYS A 1 216 ? 11.68 -13.406 4.992 1 98.81 216 LYS A N 1
ATOM 1708 C CA . LYS A 1 216 ? 12.289 -13.695 6.285 1 98.81 216 LYS A CA 1
ATOM 1709 C C . LYS A 1 216 ? 11.289 -13.508 7.422 1 98.81 216 LYS A C 1
ATOM 1711 O O . LYS A 1 216 ? 11.445 -14.102 8.492 1 98.81 216 LYS A O 1
ATOM 1716 N N . ALA A 1 217 ? 10.305 -12.695 7.184 1 98.88 217 ALA A N 1
ATOM 1717 C CA . ALA A 1 217 ? 9.297 -12.414 8.203 1 98.88 217 ALA A CA 1
ATOM 1718 C C . ALA A 1 217 ? 8.023 -11.859 7.582 1 98.88 217 ALA A C 1
ATOM 1720 O O . ALA A 1 217 ? 8.047 -11.359 6.453 1 98.88 217 ALA A O 1
ATOM 1721 N N . VAL A 1 218 ? 6.891 -12 8.398 1 98.88 218 VAL A N 1
ATOM 1722 C CA . VAL A 1 218 ? 5.609 -11.539 7.867 1 98.88 218 VAL A CA 1
ATOM 1723 C C . VAL A 1 218 ? 4.766 -10.945 8.992 1 98.88 218 VAL A C 1
ATOM 1725 O O . VAL A 1 218 ? 4.789 -11.438 10.125 1 98.88 218 VAL A O 1
ATOM 1728 N N . SER A 1 219 ? 4.141 -9.844 8.773 1 98.88 219 SER A N 1
ATOM 1729 C CA . SER A 1 219 ? 2.988 -9.305 9.492 1 98.88 219 SER A CA 1
ATOM 1730 C C . SER A 1 219 ? 1.772 -9.195 8.578 1 98.88 219 SER A C 1
ATOM 1732 O O . SER A 1 219 ? 1.85 -8.586 7.504 1 98.88 219 SER A O 1
ATOM 1734 N N . CYS A 1 220 ? 0.678 -9.82 8.969 1 98.81 220 CYS A N 1
ATOM 1735 C CA . CYS A 1 220 ? -0.492 -9.891 8.102 1 98.81 220 CYS A CA 1
ATOM 1736 C C . CYS A 1 220 ? -1.771 -9.625 8.883 1 98.81 220 CYS A C 1
ATOM 1738 O O . CYS A 1 220 ? -1.929 -10.102 10.008 1 98.81 220 CYS A O 1
ATOM 1740 N N . LEU A 1 221 ? -2.619 -8.797 8.32 1 98.88 221 LEU A N 1
ATOM 1741 C CA . LEU A 1 221 ? -3.971 -8.555 8.82 1 98.88 221 LEU A CA 1
ATOM 1742 C C . LEU A 1 221 ? -5.012 -8.969 7.785 1 98.88 221 LEU A C 1
ATOM 1744 O O . LEU A 1 221 ? -4.973 -8.516 6.641 1 98.88 221 LEU A O 1
ATOM 1748 N N . GLY A 1 222 ? -5.879 -9.898 8.188 1 98.5 222 GLY A N 1
ATOM 1749 C CA . GLY A 1 222 ? -7.016 -10.25 7.359 1 98.5 222 GLY A CA 1
ATOM 1750 C C . GLY A 1 222 ? -8.281 -9.484 7.719 1 98.5 222 GLY A C 1
ATOM 1751 O O . GLY A 1 222 ? -8.352 -8.867 8.781 1 98.5 222 GLY A O 1
ATOM 1752 N N . ALA A 1 223 ? -9.203 -9.445 6.809 1 98.56 223 ALA A N 1
ATOM 1753 C CA . ALA A 1 223 ? -10.516 -8.844 7.055 1 98.56 223 ALA A CA 1
ATOM 1754 C C . ALA A 1 223 ? -11.602 -9.531 6.234 1 98.56 223 ALA A C 1
ATOM 1756 O O . ALA A 1 223 ? -11.328 -10.055 5.148 1 98.56 223 ALA A O 1
ATOM 1757 N N . THR A 1 224 ? -12.766 -9.664 6.828 1 98.25 224 THR A N 1
ATOM 1758 C CA . THR A 1 224 ? -13.992 -9.953 6.086 1 98.25 224 THR A CA 1
ATOM 1759 C C . THR A 1 224 ? -14.789 -8.672 5.844 1 98.25 224 THR A C 1
ATOM 1761 O O . THR A 1 224 ? -15.656 -8.312 6.641 1 98.25 224 THR A O 1
ATOM 1764 N N . HIS A 1 225 ? -14.492 -8.008 4.762 1 98.44 225 HIS A N 1
ATOM 1765 C CA . HIS A 1 225 ? -15.109 -6.719 4.465 1 98.44 225 HIS A CA 1
ATOM 1766 C C . HIS A 1 225 ? -16.562 -6.891 4.055 1 98.44 225 HIS A C 1
ATOM 1768 O O . HIS A 1 225 ? -17.422 -6.074 4.414 1 98.44 225 HIS A O 1
ATOM 1774 N N . ILE A 1 226 ? -16.781 -7.938 3.256 1 97.94 226 ILE A N 1
ATOM 1775 C CA . ILE A 1 226 ? -18.141 -8.242 2.801 1 97.94 226 ILE A CA 1
ATOM 1776 C C . ILE A 1 226 ? -18.641 -9.5 3.504 1 97.94 226 ILE A C 1
ATOM 1778 O O . ILE A 1 226 ? -18.344 -10.617 3.088 1 97.94 226 ILE A O 1
ATOM 1782 N N . PRO A 1 227 ? -19.469 -9.43 4.461 1 97.19 227 PRO A N 1
ATOM 1783 C CA . PRO A 1 227 ? -19.812 -10.547 5.344 1 97.19 227 PRO A CA 1
ATOM 1784 C C . PRO A 1 227 ? -20.906 -11.438 4.77 1 97.19 227 PRO A C 1
ATOM 1786 O O . PRO A 1 227 ? -21.172 -12.523 5.305 1 97.19 227 PRO A O 1
ATOM 1789 N N . SER A 1 228 ? -21.594 -10.953 3.717 1 97.44 228 SER A N 1
ATOM 1790 C CA . SER A 1 228 ? -22.672 -11.727 3.111 1 97.44 228 SER A CA 1
ATOM 1791 C C . SER A 1 228 ? -22.609 -11.672 1.59 1 97.44 228 SER A C 1
ATOM 1793 O O . SER A 1 228 ? -22.344 -10.617 1.015 1 97.44 228 SER A O 1
ATOM 1795 N N . ARG A 1 229 ? -22.812 -12.852 0.928 1 97.75 229 ARG A N 1
ATOM 1796 C CA . ARG A 1 229 ? -22.828 -12.984 -0.525 1 97.75 229 ARG A CA 1
ATOM 1797 C C . ARG A 1 229 ? -23.938 -13.938 -0.977 1 97.75 229 ARG A C 1
ATOM 1799 O O . ARG A 1 229 ? -24.703 -14.445 -0.154 1 97.75 229 ARG A O 1
ATOM 1806 N N . ILE A 1 230 ? -24.141 -14.062 -2.275 1 97.44 230 ILE A N 1
ATOM 1807 C CA . ILE A 1 230 ? -25.141 -14.953 -2.859 1 97.44 230 ILE A CA 1
ATOM 1808 C C . ILE A 1 230 ? -24.453 -16.188 -3.422 1 97.44 230 ILE A C 1
ATOM 1810 O O . ILE A 1 230 ? -23.438 -16.094 -4.133 1 97.44 230 ILE A O 1
ATOM 1814 N N . ASP A 1 231 ? -24.938 -17.359 -3.006 1 95.81 231 ASP A N 1
ATOM 1815 C CA . ASP A 1 231 ? -24.297 -18.594 -3.438 1 95.81 231 ASP A CA 1
ATOM 1816 C C . ASP A 1 231 ? -24.797 -19.031 -4.809 1 95.81 231 ASP A C 1
ATOM 1818 O O . ASP A 1 231 ? -25.547 -18.297 -5.465 1 95.81 231 ASP A O 1
ATOM 1822 N N . GLU A 1 232 ? -24.375 -20.203 -5.352 1 92.94 232 GLU A N 1
ATOM 1823 C CA . GLU A 1 232 ? -24.672 -20.734 -6.68 1 92.94 232 GLU A CA 1
ATOM 1824 C C . GLU A 1 232 ? -26.156 -21.031 -6.84 1 92.94 232 GLU A C 1
ATOM 1826 O O . GLU A 1 232 ? -26.656 -21.109 -7.965 1 92.94 232 GLU A O 1
ATOM 1831 N N . GLN A 1 233 ? -26.891 -21.125 -5.785 1 94.44 233 GLN A N 1
ATOM 1832 C CA . GLN A 1 233 ? -28.312 -21.406 -5.816 1 94.44 233 GLN A CA 1
ATOM 1833 C C . GLN A 1 233 ? -29.141 -20.141 -5.648 1 94.44 233 GLN A C 1
ATOM 1835 O O . GLN A 1 233 ? -30.359 -20.188 -5.539 1 94.44 233 GLN A O 1
ATOM 1840 N N . GLY A 1 234 ? -28.484 -19.062 -5.516 1 94.62 234 GLY A N 1
ATOM 1841 C CA . GLY A 1 234 ? -29.172 -17.781 -5.391 1 94.62 234 GLY A CA 1
ATOM 1842 C C . GLY A 1 234 ? -29.531 -17.438 -3.957 1 94.62 234 GLY A C 1
ATOM 1843 O O . GLY A 1 234 ? -30.391 -16.594 -3.713 1 94.62 234 GLY A O 1
ATOM 1844 N N . ARG A 1 235 ? -28.953 -18.156 -2.996 1 96.56 235 ARG A N 1
ATOM 1845 C CA . ARG A 1 235 ? -29.281 -17.938 -1.591 1 96.56 235 ARG A CA 1
ATOM 1846 C C . ARG A 1 235 ? -28.156 -17.156 -0.896 1 96.56 235 ARG A C 1
ATOM 1848 O O . ARG A 1 235 ? -26.984 -17.406 -1.142 1 96.56 235 ARG A O 1
ATOM 1855 N N . ALA A 1 236 ? -28.609 -16.188 -0.076 1 96.94 236 ALA A N 1
ATOM 1856 C CA . ALA A 1 236 ? -27.641 -15.461 0.735 1 96.94 236 ALA A CA 1
ATOM 1857 C C . ALA A 1 236 ? -26.969 -16.391 1.739 1 96.94 236 ALA A C 1
ATOM 1859 O O . ALA A 1 236 ? -27.594 -17.281 2.289 1 96.94 236 ALA A O 1
ATOM 1860 N N . TYR A 1 237 ? -25.672 -16.203 1.947 1 96.75 237 TYR A N 1
ATOM 1861 C CA . TYR A 1 237 ? -24.938 -16.953 2.963 1 96.75 237 TYR A CA 1
ATOM 1862 C C . TYR A 1 237 ? -23.906 -16.047 3.652 1 96.75 237 TYR A C 1
ATOM 1864 O O . TYR A 1 237 ? -23.516 -15.016 3.109 1 96.75 237 TYR A O 1
ATOM 1872 N N . ASP A 1 238 ? -23.547 -16.422 4.84 1 97.12 238 ASP A N 1
ATOM 1873 C CA . ASP A 1 238 ? -22.547 -15.68 5.613 1 97.12 238 ASP A CA 1
ATOM 1874 C C . ASP A 1 238 ? -21.125 -16.047 5.184 1 97.12 238 ASP A C 1
ATOM 1876 O O . ASP A 1 238 ? -20.812 -17.219 5.027 1 97.12 238 ASP A O 1
ATOM 1880 N N . CYS A 1 239 ? -20.312 -15.055 4.938 1 97.69 239 CYS A N 1
ATOM 1881 C CA . CYS A 1 239 ? -18.906 -15.242 4.656 1 97.69 239 CYS A CA 1
ATOM 1882 C C . CYS A 1 239 ? -18.078 -15.266 5.941 1 97.69 239 CYS A C 1
ATOM 1884 O O . CYS A 1 239 ? -18.172 -14.328 6.742 1 97.69 239 CYS A O 1
ATOM 1886 N N . ASP A 1 240 ? -17.297 -16.266 6.141 1 96.75 240 ASP A N 1
ATOM 1887 C CA . ASP A 1 240 ? -16.594 -16.375 7.418 1 96.75 240 ASP A CA 1
ATOM 1888 C C . ASP A 1 240 ? -15.086 -16.453 7.211 1 96.75 240 ASP A C 1
ATOM 1890 O O . ASP A 1 240 ? -14.359 -16.922 8.086 1 96.75 240 ASP A O 1
ATOM 1894 N N . THR A 1 241 ? -14.609 -16.109 6.027 1 96 241 THR A N 1
ATOM 1895 C CA . THR A 1 241 ? -13.18 -16.047 5.762 1 96 241 THR A CA 1
ATOM 1896 C C . THR A 1 241 ? -12.773 -14.656 5.293 1 96 241 THR A C 1
ATOM 1898 O O . THR A 1 241 ? -13.625 -13.805 5.031 1 96 241 THR A O 1
ATOM 1901 N N . ASP A 1 242 ? -11.508 -14.492 5.266 1 98 242 ASP A N 1
ATOM 1902 C CA . ASP A 1 242 ? -10.945 -13.219 4.828 1 98 242 ASP A CA 1
ATOM 1903 C C . ASP A 1 242 ? -11.141 -13.016 3.326 1 98 242 ASP A C 1
ATOM 1905 O O . ASP A 1 242 ? -10.953 -13.953 2.543 1 98 242 ASP A O 1
ATOM 1909 N N . ASP A 1 243 ? -11.602 -11.82 2.945 1 98.38 243 ASP A N 1
ATOM 1910 C CA . ASP A 1 243 ? -11.648 -11.445 1.537 1 98.38 243 ASP A CA 1
ATOM 1911 C C . ASP A 1 243 ? -10.68 -10.297 1.248 1 98.38 243 ASP A C 1
ATOM 1913 O O . ASP A 1 243 ? -10.625 -9.789 0.126 1 98.38 243 ASP A O 1
ATOM 1917 N N . ALA A 1 244 ? -9.898 -9.914 2.273 1 98.69 244 ALA A N 1
ATOM 1918 C CA . ALA A 1 244 ? -8.797 -8.961 2.145 1 98.69 244 ALA A CA 1
ATOM 1919 C C . ALA A 1 244 ? -7.641 -9.336 3.064 1 98.69 244 ALA A C 1
ATOM 1921 O O . ALA A 1 244 ? -7.852 -9.914 4.133 1 98.69 244 ALA A O 1
ATOM 1922 N N . ALA A 1 245 ? -6.469 -9.039 2.621 1 98.81 245 ALA A N 1
ATOM 1923 C CA . ALA A 1 245 ? -5.234 -9.258 3.369 1 98.81 245 ALA A CA 1
ATOM 1924 C C . ALA A 1 245 ? -4.273 -8.086 3.193 1 98.81 245 ALA A C 1
ATOM 1926 O O . ALA A 1 245 ? -3.979 -7.676 2.066 1 98.81 245 ALA A O 1
ATOM 1927 N N . TYR A 1 246 ? -3.85 -7.516 4.262 1 98.81 246 TYR A N 1
ATOM 1928 C CA . TYR A 1 246 ? -2.855 -6.453 4.332 1 98.81 246 TYR A CA 1
ATOM 1929 C C . TYR A 1 246 ? -1.569 -6.949 4.98 1 98.81 246 TYR A C 1
ATOM 1931 O O . TYR A 1 246 ? -1.516 -7.148 6.195 1 98.81 246 TYR A O 1
ATOM 1939 N N . ALA A 1 247 ? -0.529 -7.113 4.113 1 98.88 247 ALA A N 1
ATOM 1940 C CA . ALA A 1 247 ? 0.645 -7.816 4.629 1 98.88 247 ALA A CA 1
ATOM 1941 C C . ALA A 1 247 ? 1.918 -7.016 4.367 1 98.88 247 ALA A C 1
ATOM 1943 O O . ALA A 1 247 ? 2.021 -6.312 3.359 1 98.88 247 ALA A O 1
ATOM 1944 N N . THR A 1 248 ? 2.818 -7.086 5.297 1 98.88 248 THR A N 1
ATOM 1945 C CA . THR A 1 248 ? 4.18 -6.582 5.18 1 98.88 248 THR A CA 1
ATOM 1946 C C . THR A 1 248 ? 5.191 -7.703 5.391 1 98.88 248 THR A C 1
ATOM 1948 O O . THR A 1 248 ? 5.031 -8.531 6.293 1 98.88 248 THR A O 1
ATOM 1951 N N . PHE A 1 249 ? 6.176 -7.746 4.508 1 98.94 249 PHE A N 1
ATOM 1952 C CA . PHE A 1 249 ? 7.203 -8.773 4.566 1 98.94 249 PHE A CA 1
ATOM 1953 C C . PHE A 1 249 ? 8.586 -8.156 4.684 1 98.94 249 PHE A C 1
ATOM 1955 O O . PHE A 1 249 ? 8.852 -7.098 4.102 1 98.94 249 PHE A O 1
ATOM 1962 N N . GLU A 1 250 ? 9.43 -8.789 5.461 1 98.88 250 GLU A N 1
ATOM 1963 C CA . GLU A 1 250 ? 10.867 -8.547 5.391 1 98.88 250 GLU A CA 1
ATOM 1964 C C . GLU A 1 250 ? 11.562 -9.602 4.527 1 98.88 250 GLU A C 1
ATOM 1966 O O . GLU A 1 250 ? 11.32 -10.797 4.691 1 98.88 250 GLU A O 1
ATOM 1971 N N . LEU A 1 251 ? 12.289 -9.156 3.586 1 98.75 251 LEU A N 1
ATOM 1972 C CA . LEU A 1 251 ? 13 -10.055 2.686 1 98.75 251 LEU A CA 1
ATOM 1973 C C . LEU A 1 251 ? 14.508 -10 2.947 1 98.75 251 LEU A C 1
ATOM 1975 O O . LEU A 1 251 ? 14.992 -9.07 3.592 1 98.75 251 LEU A O 1
ATOM 1979 N N . GLU A 1 252 ? 15.188 -11.031 2.484 1 97.94 252 GLU A N 1
ATOM 1980 C CA . GLU A 1 252 ? 16.641 -11.023 2.5 1 97.94 252 GLU A CA 1
ATOM 1981 C C . GLU A 1 252 ? 17.203 -9.75 1.87 1 97.94 252 GLU A C 1
ATOM 1983 O O . GLU A 1 252 ? 16.656 -9.258 0.874 1 97.94 252 GLU A O 1
ATOM 1988 N N . GLY A 1 253 ? 18.266 -9.227 2.463 1 96.44 253 GLY A N 1
ATOM 1989 C CA . GLY A 1 253 ? 18.891 -8.031 1.922 1 96.44 253 GLY A CA 1
ATOM 1990 C C . GLY A 1 253 ? 18.312 -6.746 2.477 1 96.44 253 GLY A C 1
ATOM 1991 O O . GLY A 1 253 ? 18.688 -5.652 2.043 1 96.44 253 GLY A O 1
ATOM 1992 N N . GLY A 1 254 ? 17.438 -6.867 3.43 1 97.06 254 GLY A N 1
ATOM 1993 C CA . GLY A 1 254 ? 16.859 -5.684 4.039 1 97.06 254 GLY A CA 1
ATOM 1994 C C . GLY A 1 254 ? 15.734 -5.082 3.223 1 97.06 254 GLY A C 1
ATOM 1995 O O . GLY A 1 254 ? 15.359 -3.926 3.426 1 97.06 254 GLY A O 1
ATOM 1996 N N . ILE A 1 255 ? 15.188 -5.824 2.264 1 98.75 255 ILE A N 1
ATOM 1997 C CA . ILE A 1 255 ? 14.102 -5.363 1.407 1 98.75 255 ILE A CA 1
ATOM 1998 C C . ILE A 1 255 ? 12.773 -5.477 2.152 1 98.75 255 ILE A C 1
ATOM 2000 O O . ILE A 1 255 ? 12.516 -6.477 2.832 1 98.75 255 ILE A O 1
ATOM 2004 N N . VAL A 1 256 ? 11.938 -4.449 2.102 1 98.88 256 VAL A N 1
ATOM 2005 C CA . VAL A 1 256 ? 10.602 -4.496 2.682 1 98.88 256 VAL A CA 1
ATOM 2006 C C . VAL A 1 256 ? 9.562 -4.641 1.575 1 98.88 256 VAL A C 1
ATOM 2008 O O . VAL A 1 256 ? 9.594 -3.908 0.581 1 98.88 256 VAL A O 1
ATOM 2011 N N . ALA A 1 257 ? 8.672 -5.609 1.685 1 98.88 257 ALA A N 1
ATOM 2012 C CA . ALA A 1 257 ? 7.531 -5.746 0.778 1 98.88 257 ALA A CA 1
ATOM 2013 C C . ALA A 1 257 ? 6.219 -5.441 1.496 1 98.88 257 ALA A C 1
ATOM 2015 O O . ALA A 1 257 ? 5.941 -6 2.561 1 98.88 257 ALA A O 1
ATOM 2016 N N . HIS A 1 258 ? 5.484 -4.492 1.041 1 98.81 258 HIS A N 1
ATOM 2017 C CA . HIS A 1 258 ? 4.199 -4.059 1.572 1 98.81 258 HIS A CA 1
ATOM 2018 C C . HIS A 1 258 ? 3.084 -4.262 0.55 1 98.81 258 HIS A C 1
ATOM 2020 O O . HIS A 1 258 ? 3 -3.529 -0.437 1 98.81 258 HIS A O 1
ATOM 2026 N N . ILE A 1 259 ? 2.17 -5.32 0.771 1 98.75 259 ILE A N 1
ATOM 2027 C CA . ILE A 1 259 ? 1.3 -5.801 -0.296 1 98.75 259 ILE A CA 1
ATOM 2028 C C . ILE A 1 259 ? -0.148 -5.82 0.189 1 98.75 259 ILE A C 1
ATOM 2030 O O . ILE A 1 259 ? -0.439 -6.332 1.273 1 98.75 259 ILE A O 1
ATOM 2034 N N . ASN A 1 260 ? -1.014 -5.262 -0.626 1 98.38 260 ASN A N 1
ATOM 2035 C CA . ASN A 1 260 ? -2.459 -5.344 -0.44 1 98.38 260 ASN A CA 1
ATOM 2036 C C . ASN A 1 260 ? -3.084 -6.391 -1.355 1 98.38 260 ASN A C 1
ATOM 2038 O O . ASN A 1 260 ? -2.758 -6.461 -2.541 1 98.38 260 ASN A O 1
ATOM 2042 N N . SER A 1 261 ? -3.885 -7.238 -0.785 1 98.62 261 SER A N 1
ATOM 2043 C CA . SER A 1 261 ? -4.727 -8.164 -1.539 1 98.62 261 SER A CA 1
ATOM 2044 C C . SER A 1 261 ? -6.191 -8.039 -1.128 1 98.62 261 SER A C 1
ATOM 2046 O O . SER A 1 261 ? -6.527 -8.211 0.045 1 98.62 261 SER A O 1
ATOM 2048 N N . SER A 1 262 ? -7.078 -7.73 -2.1 1 98.5 262 SER A N 1
ATOM 2049 C CA . SER A 1 262 ? -8.461 -7.512 -1.686 1 98.5 262 SER A CA 1
ATOM 2050 C C . SER A 1 262 ? -9.438 -7.832 -2.814 1 98.5 262 SER A C 1
ATOM 2052 O O . SER A 1 262 ? -9.18 -7.504 -3.975 1 98.5 262 SER A O 1
ATOM 2054 N N . TRP A 1 263 ? -10.539 -8.484 -2.447 1 97.81 263 TRP A N 1
ATOM 2055 C CA . TRP A 1 263 ? -11.648 -8.711 -3.361 1 97.81 263 TRP A CA 1
ATOM 2056 C C . TRP A 1 263 ? -12.727 -7.645 -3.186 1 97.81 263 TRP A C 1
ATOM 2058 O O . TRP A 1 263 ? -13.852 -7.805 -3.664 1 97.81 263 TRP A O 1
ATOM 2068 N N . ALA A 1 264 ? -12.352 -6.574 -2.441 1 98.06 264 ALA A N 1
ATOM 2069 C CA . ALA A 1 264 ? -13.297 -5.504 -2.141 1 98.06 264 ALA A CA 1
ATOM 2070 C C . ALA A 1 264 ? -12.703 -4.137 -2.486 1 98.06 264 ALA A C 1
ATOM 2072 O O . ALA A 1 264 ? -12.844 -3.182 -1.722 1 98.06 264 ALA A O 1
ATOM 2073 N N . VAL A 1 265 ? -11.984 -4.102 -3.631 1 98 265 VAL A N 1
ATOM 2074 C CA . VAL A 1 265 ? -11.422 -2.83 -4.07 1 98 265 VAL A CA 1
ATOM 2075 C C . VAL A 1 265 ? -11.797 -2.578 -5.531 1 98 265 VAL A C 1
ATOM 2077 O O . VAL A 1 265 ? -11.977 -3.521 -6.305 1 98 265 VAL A O 1
ATOM 2080 N N . ARG A 1 266 ? -11.938 -1.314 -5.883 1 98.38 266 ARG A N 1
ATOM 2081 C CA . ARG A 1 266 ? -12.117 -0.934 -7.281 1 98.38 266 ARG A CA 1
ATOM 2082 C C . ARG A 1 266 ? -10.797 -0.473 -7.891 1 98.38 266 ARG A C 1
ATOM 2084 O O . ARG A 1 266 ? -10 0.198 -7.23 1 98.38 266 ARG A O 1
ATOM 2091 N N . VAL A 1 267 ? -10.57 -0.842 -9.086 1 97.75 267 VAL A N 1
ATOM 2092 C CA . VAL A 1 267 ? -9.234 -0.792 -9.68 1 97.75 267 VAL A CA 1
ATOM 2093 C C . VAL A 1 267 ? -9.016 0.563 -10.344 1 97.75 267 VAL A C 1
ATOM 2095 O O . VAL A 1 267 ? -9.742 0.93 -11.273 1 97.75 267 VAL A O 1
ATOM 2098 N N . ARG A 1 268 ? -8.055 1.329 -9.867 1 97.5 268 ARG A N 1
ATOM 2099 C CA . ARG A 1 268 ? -7.539 2.508 -10.555 1 97.5 268 ARG A CA 1
ATOM 2100 C C . ARG A 1 268 ? -6.016 2.461 -10.648 1 97.5 268 ARG A C 1
ATOM 2102 O O . ARG A 1 268 ? -5.328 3.285 -10.047 1 97.5 268 ARG A O 1
ATOM 2109 N N . ARG A 1 269 ? -5.488 1.604 -11.328 1 96.44 269 ARG A N 1
ATOM 2110 C CA . ARG A 1 269 ? -4.078 1.365 -11.617 1 96.44 269 ARG A CA 1
ATOM 2111 C C . ARG A 1 269 ? -3.906 0.651 -12.953 1 96.44 269 ARG A C 1
ATOM 2113 O O . ARG A 1 269 ? -4.879 0.443 -13.688 1 96.44 269 ARG A O 1
ATOM 2120 N N . ASP A 1 270 ? -2.723 0.233 -13.32 1 94.69 270 ASP A N 1
ATOM 2121 C CA . ASP A 1 270 ? -2.381 -0.253 -14.656 1 94.69 270 ASP A CA 1
ATOM 2122 C C . ASP A 1 270 ? -2.963 -1.644 -14.898 1 94.69 270 ASP A C 1
ATOM 2124 O O . ASP A 1 270 ? -3.191 -2.035 -16.047 1 94.69 270 ASP A O 1
ATOM 2128 N N . ASP A 1 271 ? -3.16 -2.391 -13.828 1 95 271 ASP A N 1
ATOM 2129 C CA . ASP A 1 271 ? -3.561 -3.787 -13.961 1 95 271 ASP A CA 1
ATOM 2130 C C . ASP A 1 271 ? -4.223 -4.289 -12.68 1 95 271 ASP A C 1
ATOM 2132 O O . ASP A 1 271 ? -4.316 -3.557 -11.695 1 95 271 ASP A O 1
ATOM 2136 N N . LEU A 1 272 ? -4.727 -5.539 -12.672 1 95.69 272 LEU A N 1
ATOM 2137 C CA . LEU A 1 272 ? -5.379 -6.137 -11.508 1 95.69 272 LEU A CA 1
ATOM 2138 C C . LEU A 1 272 ? -4.375 -6.391 -10.391 1 95.69 272 LEU A C 1
ATOM 2140 O O . LEU A 1 272 ? -4.754 -6.484 -9.219 1 95.69 272 LEU A O 1
ATOM 2144 N N . VAL A 1 273 ? -3.1 -6.5 -10.766 1 96.31 273 VAL A N 1
ATOM 2145 C CA . VAL A 1 273 ? -1.992 -6.562 -9.82 1 96.31 273 VAL A CA 1
ATOM 2146 C C . VAL A 1 273 ? -0.841 -5.688 -10.312 1 96.31 273 VAL A C 1
ATOM 2148 O O . VAL A 1 273 ? -0.547 -5.652 -11.508 1 96.31 273 VAL A O 1
ATOM 2151 N N . THR A 1 274 ? -0.282 -4.934 -9.453 1 97.69 274 THR A N 1
ATOM 2152 C CA . THR A 1 274 ? 0.929 -4.18 -9.75 1 97.69 274 THR A CA 1
ATOM 2153 C C . THR A 1 274 ? 1.965 -4.359 -8.648 1 97.69 274 THR A C 1
ATOM 2155 O O . THR A 1 274 ? 1.612 -4.469 -7.469 1 97.69 274 THR A O 1
ATOM 2158 N N . PHE A 1 275 ? 3.178 -4.441 -9.031 1 98.56 275 PHE A N 1
ATOM 2159 C CA . PHE A 1 275 ? 4.328 -4.414 -8.141 1 98.56 275 PHE A CA 1
ATOM 2160 C C . PHE A 1 275 ? 5.23 -3.229 -8.453 1 98.56 275 PHE A C 1
ATOM 2162 O O . PHE A 1 275 ? 5.738 -3.105 -9.57 1 98.56 275 PHE A O 1
ATOM 2169 N N . GLN A 1 276 ? 5.363 -2.357 -7.555 1 98.81 276 GLN A N 1
ATOM 2170 C CA . GLN A 1 276 ? 6.367 -1.31 -7.695 1 98.81 276 GLN A CA 1
ATOM 2171 C C . GLN A 1 276 ? 7.633 -1.65 -6.914 1 98.81 276 GLN A C 1
ATOM 2173 O O . GLN A 1 276 ? 7.574 -1.922 -5.715 1 98.81 276 GLN A O 1
ATOM 2178 N N . VAL A 1 277 ? 8.703 -1.647 -7.598 1 98.88 277 VAL A N 1
ATOM 2179 C CA . VAL A 1 277 ? 10.023 -1.919 -7.023 1 98.88 277 VAL A CA 1
ATOM 2180 C C . VAL A 1 277 ? 10.852 -0.638 -7.008 1 98.88 277 VAL A C 1
ATOM 2182 O O . VAL A 1 277 ? 10.992 0.03 -8.039 1 98.88 277 VAL A O 1
ATOM 2185 N N . ASP A 1 278 ? 11.375 -0.296 -5.855 1 98.88 278 ASP A N 1
ATOM 2186 C CA . ASP A 1 278 ? 12.242 0.876 -5.746 1 98.88 278 ASP A CA 1
ATOM 2187 C C . ASP A 1 278 ? 13.664 0.479 -5.352 1 98.88 278 ASP A C 1
ATOM 2189 O O . ASP A 1 278 ? 13.859 -0.198 -4.34 1 98.88 278 ASP A O 1
ATOM 2193 N N . GLY A 1 279 ? 14.57 0.849 -6.145 1 98.69 279 GLY A N 1
ATOM 2194 C CA . GLY A 1 279 ? 15.984 0.656 -5.887 1 98.69 279 GLY A CA 1
ATOM 2195 C C . GLY A 1 279 ? 16.781 1.947 -5.926 1 98.69 279 GLY A C 1
ATOM 2196 O O . GLY A 1 279 ? 16.25 2.994 -6.309 1 98.69 279 GLY A O 1
ATOM 2197 N N . THR A 1 280 ? 18.016 1.898 -5.543 1 97.88 280 THR A N 1
ATOM 2198 C CA . THR A 1 280 ? 18.875 3.074 -5.465 1 97.88 280 THR A CA 1
ATOM 2199 C C . THR A 1 280 ? 19.062 3.703 -6.84 1 97.88 280 THR A C 1
ATOM 2201 O O . THR A 1 280 ? 19.109 4.93 -6.969 1 97.88 280 THR A O 1
ATOM 2204 N N . HIS A 1 281 ? 19.047 2.912 -7.945 1 97.94 281 HIS A N 1
ATOM 2205 C CA . HIS A 1 281 ? 19.391 3.447 -9.258 1 97.94 281 HIS A CA 1
ATOM 2206 C C . HIS A 1 281 ? 18.156 3.561 -10.148 1 97.94 281 HIS A C 1
ATOM 2208 O O . HIS A 1 281 ? 18.188 4.258 -11.164 1 97.94 281 HIS A O 1
ATOM 2214 N N . GLY A 1 282 ? 17.109 2.869 -9.75 1 98.38 282 GLY A N 1
ATOM 2215 C CA . GLY A 1 282 ? 15.922 2.898 -10.578 1 98.38 282 GLY A CA 1
ATOM 2216 C C . GLY A 1 282 ? 14.719 2.248 -9.922 1 98.38 282 GLY A C 1
ATOM 2217 O O . GLY A 1 282 ? 14.859 1.517 -8.938 1 98.38 282 GLY A O 1
ATOM 2218 N N . SER A 1 283 ? 13.531 2.611 -10.406 1 98.88 283 SER A N 1
ATOM 2219 C CA . SER A 1 283 ? 12.273 2.01 -9.977 1 98.88 283 SER A CA 1
ATOM 2220 C C . SER A 1 283 ? 11.508 1.433 -11.164 1 98.88 283 SER A C 1
ATOM 2222 O O . SER A 1 283 ? 11.711 1.849 -12.305 1 98.88 283 SER A O 1
ATOM 2224 N N . ALA A 1 284 ? 10.664 0.45 -10.867 1 98.88 284 ALA A N 1
ATOM 2225 C CA . ALA A 1 284 ? 9.812 -0.14 -11.898 1 98.88 284 ALA A CA 1
ATOM 2226 C C . ALA A 1 284 ? 8.43 -0.464 -11.344 1 98.88 284 ALA A C 1
ATOM 2228 O O . ALA A 1 284 ? 8.273 -0.708 -10.148 1 98.88 284 ALA A O 1
ATOM 2229 N N . VAL A 1 285 ? 7.449 -0.364 -12.164 1 98.81 285 VAL A N 1
ATOM 2230 C CA . VAL A 1 285 ? 6.102 -0.849 -11.883 1 98.81 285 VAL A CA 1
ATOM 2231 C C . VAL A 1 285 ? 5.695 -1.882 -12.93 1 98.81 285 VAL A C 1
ATOM 2233 O O . VAL A 1 285 ? 5.695 -1.594 -14.133 1 98.81 285 VAL A O 1
ATOM 2236 N N . ALA A 1 286 ? 5.34 -3.086 -12.453 1 98.19 286 ALA A N 1
ATOM 2237 C CA . ALA A 1 286 ? 4.938 -4.152 -13.367 1 98.19 286 ALA A CA 1
ATOM 2238 C C . ALA A 1 286 ? 3.525 -4.637 -13.055 1 98.19 286 ALA A C 1
ATOM 2240 O O . ALA A 1 286 ? 3.148 -4.762 -11.891 1 98.19 286 ALA A O 1
ATOM 2241 N N . GLY A 1 287 ? 2.742 -4.82 -14.094 1 95.44 287 GLY A N 1
ATOM 2242 C CA . GLY A 1 287 ? 1.504 -5.578 -14.016 1 95.44 287 GLY A CA 1
ATOM 2243 C C . GLY A 1 287 ? 1.626 -6.977 -14.578 1 95.44 287 GLY A C 1
ATOM 2244 O O . GLY A 1 287 ? 2.688 -7.598 -14.492 1 95.44 287 GLY A O 1
ATOM 2245 N N . LEU A 1 288 ? 0.547 -7.453 -15.078 1 93.25 288 LEU A N 1
ATOM 2246 C CA . LEU A 1 288 ? 0.542 -8.797 -15.648 1 93.25 288 LEU A CA 1
ATOM 2247 C C . LEU A 1 288 ? 1.318 -8.828 -16.969 1 93.25 288 LEU A C 1
ATOM 2249 O O . LEU A 1 288 ? 2.033 -9.797 -17.25 1 93.25 288 LEU A O 1
ATOM 2253 N N . THR A 1 289 ? 1.221 -7.723 -17.719 1 93.31 289 THR A N 1
ATOM 2254 C CA . THR A 1 289 ? 1.748 -7.793 -19.078 1 93.31 289 THR A CA 1
ATOM 2255 C C . THR A 1 289 ? 2.781 -6.695 -19.312 1 93.31 289 THR A C 1
ATOM 2257 O O . THR A 1 289 ? 3.721 -6.875 -20.094 1 93.31 289 THR A O 1
ATOM 2260 N N . LYS A 1 290 ? 2.611 -5.602 -18.641 1 95.38 290 LYS A N 1
ATOM 2261 C CA . LYS A 1 290 ? 3.455 -4.445 -18.922 1 95.38 290 LYS A CA 1
ATOM 2262 C C . LYS A 1 290 ? 4.328 -4.098 -17.719 1 95.38 290 LYS A C 1
ATOM 2264 O O . LYS A 1 290 ? 4.07 -4.559 -16.609 1 95.38 290 LYS A O 1
ATOM 2269 N N . CYS A 1 291 ? 5.344 -3.352 -18 1 97.75 291 CYS A N 1
ATOM 2270 C CA . CYS A 1 291 ? 6.293 -2.861 -17 1 97.75 291 CYS A CA 1
ATOM 2271 C C . CYS A 1 291 ? 6.801 -1.474 -17.375 1 97.75 291 CYS A C 1
ATOM 2273 O O . CYS A 1 291 ? 7.02 -1.181 -18.547 1 97.75 291 CYS A O 1
ATOM 2275 N N . TRP A 1 292 ? 6.91 -0.592 -16.453 1 98.69 292 TRP A N 1
ATOM 2276 C CA . TRP A 1 292 ? 7.434 0.761 -16.625 1 98.69 292 TRP A CA 1
ATOM 2277 C C . TRP A 1 292 ? 8.648 0.992 -15.727 1 98.69 292 TRP A C 1
ATOM 2279 O O . TRP A 1 292 ? 8.734 0.432 -14.633 1 98.69 292 TRP A O 1
ATOM 2289 N N . THR A 1 293 ? 9.578 1.786 -16.203 1 98.81 293 THR A N 1
ATOM 2290 C CA . THR A 1 293 ? 10.789 2.057 -15.445 1 98.81 293 THR A CA 1
ATOM 2291 C C . THR A 1 293 ? 11.047 3.557 -15.352 1 98.81 293 THR A C 1
ATOM 2293 O O . THR A 1 293 ? 10.602 4.324 -16.203 1 98.81 293 THR A O 1
ATOM 2296 N N . GLN A 1 294 ? 11.656 4 -14.305 1 98.75 294 GLN A N 1
ATOM 2297 C CA . GLN A 1 294 ? 12.234 5.332 -14.141 1 98.75 294 GLN A CA 1
ATOM 2298 C C . GLN A 1 294 ? 13.617 5.258 -13.508 1 98.75 294 GLN A C 1
ATOM 2300 O O . GLN A 1 294 ? 13.758 4.863 -12.352 1 98.75 294 GLN A O 1
ATOM 2305 N N . HIS A 1 295 ? 14.633 5.605 -14.305 1 98 295 HIS A N 1
ATOM 2306 C CA . HIS A 1 295 ? 16.016 5.617 -13.828 1 98 295 HIS A CA 1
ATOM 2307 C C . HIS A 1 295 ? 16.297 6.855 -12.984 1 98 295 HIS A C 1
ATOM 2309 O O . HIS A 1 295 ? 15.617 7.875 -13.133 1 98 295 HIS A O 1
ATOM 2315 N N . ARG A 1 296 ? 17.344 6.77 -12.219 1 96.31 296 ARG A N 1
ATOM 2316 C CA . ARG A 1 296 ? 17.688 7.852 -11.297 1 96.31 296 ARG A CA 1
ATOM 2317 C C . ARG A 1 296 ? 17.922 9.156 -12.055 1 96.31 296 ARG A C 1
ATOM 2319 O O . ARG A 1 296 ? 17.562 10.234 -11.578 1 96.31 296 ARG A O 1
ATOM 2326 N N . VAL A 1 297 ? 18.422 9.117 -13.258 1 95.38 297 VAL A N 1
ATOM 2327 C CA . VAL A 1 297 ? 18.797 10.312 -14 1 95.38 297 VAL A CA 1
ATOM 2328 C C . VAL A 1 297 ? 17.547 10.969 -14.586 1 95.38 297 VAL A C 1
ATOM 2330 O O . VAL A 1 297 ? 17.578 12.133 -15 1 95.38 297 VAL A O 1
ATOM 2333 N N . ASN A 1 298 ? 16.438 10.172 -14.656 1 95.69 298 ASN A N 1
ATOM 2334 C CA . ASN A 1 298 ? 15.18 10.68 -15.211 1 95.69 298 ASN A CA 1
ATOM 2335 C C . ASN A 1 298 ? 14.18 11.016 -14.102 1 95.69 298 ASN A C 1
ATOM 2337 O O . ASN A 1 298 ? 13.031 11.352 -14.391 1 95.69 298 ASN A O 1
ATOM 2341 N N . THR A 1 299 ? 14.555 10.875 -12.844 1 96.12 299 THR A N 1
ATOM 2342 C CA . THR A 1 299 ? 13.664 11.094 -11.711 1 96.12 299 THR A CA 1
ATOM 2343 C C . THR A 1 299 ? 13.445 12.586 -11.477 1 96.12 299 THR A C 1
ATOM 2345 O O . THR A 1 299 ? 14.398 13.32 -11.195 1 96.12 299 THR A O 1
ATOM 2348 N N . PRO A 1 300 ? 12.227 13.039 -11.57 1 94.56 300 PRO A N 1
ATOM 2349 C CA . PRO A 1 300 ? 11.984 14.461 -11.305 1 94.56 300 PRO A CA 1
ATOM 2350 C C . PRO A 1 300 ? 12.109 14.812 -9.82 1 94.56 300 PRO A C 1
ATOM 2352 O O . PRO A 1 300 ? 12.039 13.922 -8.961 1 94.56 300 PRO A O 1
ATOM 2355 N N . LYS A 1 301 ? 12.398 16.047 -9.562 1 91.88 301 LYS A N 1
ATOM 2356 C CA . LYS A 1 301 ? 12.414 16.594 -8.211 1 91.88 301 LYS A CA 1
ATOM 2357 C C . LYS A 1 301 ? 11.102 17.312 -7.902 1 91.88 301 LYS A C 1
ATOM 2359 O O . LYS A 1 301 ? 10.938 18.5 -8.203 1 91.88 301 LYS A O 1
ATOM 2364 N N . PRO A 1 302 ? 10.203 16.547 -7.234 1 87.88 302 PRO A N 1
ATOM 2365 C CA . PRO A 1 302 ? 8.922 17.203 -6.973 1 87.88 302 PRO A CA 1
ATOM 2366 C C . PRO A 1 302 ? 9.008 18.25 -5.871 1 87.88 302 PRO A C 1
ATOM 2368 O O . PRO A 1 302 ? 9.953 18.234 -5.074 1 87.88 302 PRO A O 1
ATOM 2371 N N . VAL A 1 303 ? 8.133 19.25 -6.031 1 79.5 303 VAL A N 1
ATOM 2372 C CA . VAL A 1 303 ? 7.98 20.25 -4.977 1 79.5 303 VAL A CA 1
ATOM 2373 C C . VAL A 1 303 ? 6.656 20.031 -4.246 1 79.5 303 VAL A C 1
ATOM 2375 O O . VAL A 1 303 ? 5.617 19.844 -4.879 1 79.5 303 VAL A O 1
ATOM 2378 N N . TRP A 1 304 ? 6.781 19.859 -2.963 1 77.75 304 TRP A N 1
ATOM 2379 C CA . TRP A 1 304 ? 5.57 19.812 -2.156 1 77.75 304 TRP A CA 1
ATOM 2380 C C . TRP A 1 304 ? 4.992 21.203 -1.938 1 77.75 304 TRP A C 1
ATOM 2382 O O . TRP A 1 304 ? 5.582 22.016 -1.23 1 77.75 304 TRP A O 1
ATOM 2392 N N . ASN A 1 305 ? 4 21.531 -2.611 1 75.56 305 ASN A N 1
ATOM 2393 C CA . ASN A 1 305 ? 3.258 22.766 -2.439 1 75.56 305 ASN A CA 1
ATOM 2394 C C . ASN A 1 305 ? 1.76 22.516 -2.301 1 75.56 305 ASN A C 1
ATOM 2396 O O . ASN A 1 305 ? 1.076 22.25 -3.293 1 75.56 305 ASN A O 1
ATOM 2400 N N . PRO A 1 306 ? 1.277 22.531 -1.037 1 73.06 306 PRO A N 1
ATOM 2401 C CA . PRO A 1 306 ? -0.131 22.188 -0.819 1 73.06 306 PRO A CA 1
ATOM 2402 C C . PRO A 1 306 ? -1.085 23.203 -1.447 1 73.06 306 PRO A C 1
ATOM 2404 O O . PRO A 1 306 ? -2.281 22.938 -1.579 1 73.06 306 PRO A O 1
ATOM 2407 N N . ASP A 1 307 ? -0.548 24.359 -1.903 1 72.69 307 ASP A N 1
ATOM 2408 C CA . ASP A 1 307 ? -1.42 25.422 -2.395 1 72.69 307 ASP A CA 1
ATOM 2409 C C . ASP A 1 307 ? -1.532 25.375 -3.918 1 72.69 307 ASP A C 1
ATOM 2411 O O . ASP A 1 307 ? -2.375 26.062 -4.5 1 72.69 307 ASP A O 1
ATOM 2415 N N . GLN A 1 308 ? -0.622 24.641 -4.414 1 79 308 GLN A N 1
ATOM 2416 C CA . GLN A 1 308 ? -0.643 24.578 -5.871 1 79 308 GLN A CA 1
ATOM 2417 C C . GLN A 1 308 ? -0.667 23.125 -6.359 1 79 308 GLN A C 1
ATOM 2419 O O . GLN A 1 308 ? -0.014 22.266 -5.773 1 79 308 GLN A O 1
ATOM 2424 N N . PRO A 1 309 ? -1.453 23 -7.418 1 83.12 309 PRO A N 1
ATOM 2425 C CA . PRO A 1 309 ? -1.467 21.656 -8 1 83.12 309 PRO A CA 1
ATOM 2426 C C . PRO A 1 309 ? -0.09 21.203 -8.484 1 83.12 309 PRO A C 1
ATOM 2428 O O . PRO A 1 309 ? 0.7 22.016 -8.953 1 83.12 309 PRO A O 1
ATOM 2431 N N . GLN A 1 310 ? 0.083 19.953 -8.242 1 85.56 310 GLN A N 1
ATOM 2432 C CA . GLN A 1 310 ? 1.281 19.344 -8.812 1 85.56 310 GLN A CA 1
ATOM 2433 C C . GLN A 1 310 ? 1.311 19.516 -10.328 1 85.56 310 GLN A C 1
ATOM 2435 O O . GLN A 1 310 ? 0.33 19.203 -11.008 1 85.56 310 GLN A O 1
ATOM 2440 N N . THR A 1 311 ? 2.424 19.953 -10.82 1 87.81 311 THR A N 1
ATOM 2441 C CA . THR A 1 311 ? 2.484 20.25 -12.25 1 87.81 311 THR A CA 1
ATOM 2442 C C . THR A 1 311 ? 3.102 19.094 -13.016 1 87.81 311 THR A C 1
ATOM 2444 O O . THR A 1 311 ? 3.012 19.047 -14.25 1 87.81 311 THR A O 1
ATOM 2447 N N . ILE A 1 312 ? 3.697 18.219 -12.328 1 92 312 ILE A N 1
ATOM 2448 C CA . ILE A 1 312 ? 4.332 17.078 -12.984 1 92 312 ILE A CA 1
ATOM 2449 C C . ILE A 1 312 ? 3.305 15.977 -13.219 1 92 312 ILE A C 1
ATOM 2451 O O . ILE A 1 312 ? 2.625 15.547 -12.281 1 92 312 ILE A O 1
ATOM 2455 N N . ASP A 1 313 ? 3.146 15.57 -14.445 1 94.38 313 ASP A N 1
ATOM 2456 C CA . ASP A 1 313 ? 2.441 14.328 -14.742 1 94.38 313 ASP A CA 1
ATOM 2457 C C . ASP A 1 313 ? 3.354 13.117 -14.539 1 94.38 313 ASP A C 1
ATOM 2459 O O . ASP A 1 313 ? 4.062 12.711 -15.461 1 94.38 313 ASP A O 1
ATOM 2463 N N . PHE A 1 314 ? 3.262 12.531 -13.414 1 96 314 PHE A N 1
ATOM 2464 C CA . PHE A 1 314 ? 4.23 11.516 -13.008 1 96 314 PHE A CA 1
ATOM 2465 C C . PHE A 1 314 ? 4.156 10.305 -13.922 1 96 314 PHE A C 1
ATOM 2467 O O . PHE A 1 314 ? 5.16 9.625 -14.156 1 96 314 PHE A O 1
ATOM 2474 N N . TYR A 1 315 ? 3.014 10.016 -14.484 1 96.19 315 TYR A N 1
ATOM 2475 C CA . TYR A 1 315 ? 2.887 8.867 -15.375 1 96.19 315 TYR A CA 1
ATOM 2476 C C . TYR A 1 315 ? 3.723 9.055 -16.625 1 96.19 315 TYR A C 1
ATOM 2478 O O . TYR A 1 315 ? 4.254 8.086 -17.188 1 96.19 315 TYR A O 1
ATOM 2486 N N . ARG A 1 316 ? 3.916 10.234 -17.031 1 96 316 ARG A N 1
ATOM 2487 C CA . ARG A 1 316 ? 4.578 10.523 -18.297 1 96 316 ARG A CA 1
ATOM 2488 C C . ARG A 1 316 ? 6.094 10.555 -18.125 1 96 316 ARG A C 1
ATOM 2490 O O . ARG A 1 316 ? 6.828 10.641 -19.109 1 96 316 ARG A O 1
ATOM 2497 N N . THR A 1 317 ? 6.504 10.484 -16.906 1 96.88 317 THR A N 1
ATOM 2498 C CA . THR A 1 317 ? 7.941 10.531 -16.656 1 96.88 317 THR A CA 1
ATOM 2499 C C . THR A 1 317 ? 8.539 9.125 -16.656 1 96.88 317 THR A C 1
ATOM 2501 O O . THR A 1 317 ? 9.742 8.953 -16.469 1 96.88 317 THR A O 1
ATOM 2504 N N . TRP A 1 318 ? 7.711 8.102 -16.891 1 98.19 318 TRP A N 1
ATOM 2505 C CA . TRP A 1 318 ? 8.141 6.707 -16.891 1 98.19 318 TRP A CA 1
ATOM 2506 C C . TRP A 1 318 ? 8.148 6.145 -18.312 1 98.19 318 TRP A C 1
ATOM 2508 O O . TRP A 1 318 ? 7.309 6.512 -19.141 1 98.19 318 TRP A O 1
ATOM 2518 N N . ASP A 1 319 ? 9.086 5.227 -18.5 1 97.94 319 ASP A N 1
ATOM 2519 C CA . ASP A 1 319 ? 9.195 4.578 -19.812 1 97.94 319 ASP A CA 1
ATOM 2520 C C . ASP A 1 319 ? 8.688 3.141 -19.75 1 97.94 319 ASP A C 1
ATOM 2522 O O . ASP A 1 319 ? 9.031 2.395 -18.828 1 97.94 319 ASP A O 1
ATOM 2526 N N . GLU A 1 320 ? 7.848 2.803 -20.703 1 97.69 320 GLU A N 1
ATOM 2527 C CA . GLU A 1 320 ? 7.434 1.406 -20.812 1 97.69 320 GLU A CA 1
ATOM 2528 C C . GLU A 1 320 ? 8.594 0.521 -21.266 1 97.69 320 GLU A C 1
ATOM 2530 O O . GLU A 1 320 ? 9.336 0.882 -22.172 1 97.69 320 GLU A O 1
ATOM 2535 N N . VAL A 1 321 ? 8.75 -0.591 -20.578 1 97.38 321 VAL A N 1
ATOM 2536 C CA . VAL A 1 321 ? 9.75 -1.569 -21 1 97.38 321 VAL A CA 1
ATOM 2537 C C . VAL A 1 321 ? 9.273 -2.299 -22.25 1 97.38 321 VAL A C 1
ATOM 2539 O O . VAL A 1 321 ? 8.211 -2.918 -22.25 1 97.38 321 VAL A O 1
ATOM 2542 N N . PRO A 1 322 ? 9.992 -2.223 -23.344 1 95.19 322 PRO A N 1
ATOM 2543 C CA . PRO A 1 322 ? 9.547 -2.895 -24.578 1 95.19 322 PRO A CA 1
ATOM 2544 C C . PRO A 1 322 ? 9.648 -4.418 -24.469 1 95.19 322 PRO A C 1
ATOM 2546 O O . PRO A 1 322 ? 10.375 -4.941 -23.625 1 95.19 322 PRO A O 1
ATOM 2549 N N . ASP A 1 323 ? 8.883 -5.066 -25.297 1 91.44 323 ASP A N 1
ATOM 2550 C CA . ASP A 1 323 ? 9.07 -6.504 -25.469 1 91.44 323 ASP A CA 1
ATOM 2551 C C . ASP A 1 323 ? 10.336 -6.793 -26.281 1 91.44 323 ASP A C 1
ATOM 2553 O O . ASP A 1 323 ? 10.484 -6.324 -27.406 1 91.44 323 ASP A O 1
ATOM 2557 N N . THR A 1 324 ? 11.242 -7.43 -25.625 1 89.19 324 THR A N 1
ATOM 2558 C CA . THR A 1 324 ? 12.461 -7.777 -26.344 1 89.19 324 THR A CA 1
ATOM 2559 C C . THR A 1 324 ? 12.422 -9.234 -26.797 1 89.19 324 THR A C 1
ATOM 2561 O O . THR A 1 324 ? 13.352 -9.711 -27.453 1 89.19 324 THR A O 1
ATOM 2564 N N . GLN A 1 325 ? 11.391 -9.922 -26.391 1 88.56 325 GLN A N 1
ATOM 2565 C CA . GLN A 1 325 ? 11.133 -11.305 -26.781 1 88.56 325 GLN A CA 1
ATOM 2566 C C . GLN A 1 325 ? 9.641 -11.602 -26.812 1 88.56 325 GLN A C 1
ATOM 2568 O O . GLN A 1 325 ? 8.836 -10.852 -26.266 1 88.56 325 GLN A O 1
ATOM 2573 N N . ALA A 1 326 ? 9.367 -12.531 -27.516 1 86.69 326 ALA A N 1
ATOM 2574 C CA . ALA A 1 326 ? 7.984 -13 -27.469 1 86.69 326 ALA A CA 1
ATOM 2575 C C . ALA A 1 326 ? 7.68 -13.688 -26.156 1 86.69 326 ALA A C 1
ATOM 2577 O O . ALA A 1 326 ? 8.484 -14.484 -25.656 1 86.69 326 ALA A O 1
ATOM 2578 N N . PHE A 1 327 ? 6.609 -13.211 -25.578 1 88.06 327 PHE A N 1
ATOM 2579 C CA . PHE A 1 327 ? 6.16 -13.875 -24.359 1 88.06 327 PHE A CA 1
ATOM 2580 C C . PHE A 1 327 ? 5.012 -14.836 -24.641 1 88.06 327 PHE A C 1
ATOM 2582 O O . PHE A 1 327 ? 3.941 -14.414 -25.078 1 88.06 327 PHE A O 1
ATOM 2589 N N . ASP A 1 328 ? 5.301 -16.062 -24.453 1 87.75 328 ASP A N 1
ATOM 2590 C CA . ASP A 1 328 ? 4.277 -17.078 -24.656 1 87.75 328 ASP A CA 1
ATOM 2591 C C . ASP A 1 328 ? 3.371 -17.203 -23.438 1 87.75 328 ASP A C 1
ATOM 2593 O O . ASP A 1 328 ? 3.576 -16.5 -22.438 1 87.75 328 ASP A O 1
ATOM 2597 N N . ASN A 1 329 ? 2.342 -18.031 -23.594 1 90.38 329 ASN A N 1
ATOM 2598 C CA . ASN A 1 329 ? 1.496 -18.375 -22.469 1 90.38 329 ASN A CA 1
ATOM 2599 C C . ASN A 1 329 ? 2.318 -18.906 -21.297 1 90.38 329 ASN A C 1
ATOM 2601 O O . ASN A 1 329 ? 3.08 -19.875 -21.453 1 90.38 329 ASN A O 1
ATOM 2605 N N . GLY A 1 330 ? 2.123 -18.234 -20.188 1 91.88 330 GLY A N 1
ATOM 2606 C CA . GLY A 1 330 ? 2.943 -18.547 -19.031 1 91.88 330 GLY A CA 1
ATOM 2607 C C . GLY A 1 330 ? 2.799 -19.984 -18.562 1 91.88 330 GLY A C 1
ATOM 2608 O O . GLY A 1 330 ? 3.787 -20.625 -18.219 1 91.88 330 GLY A O 1
ATOM 2609 N N . PHE A 1 331 ? 1.612 -20.516 -18.594 1 94.44 331 PHE A N 1
ATOM 2610 C CA . PHE A 1 331 ? 1.377 -21.891 -18.203 1 94.44 331 PHE A CA 1
ATOM 2611 C C . PHE A 1 331 ? 2.041 -22.859 -19.188 1 94.44 331 PHE A C 1
ATOM 2613 O O . PHE A 1 331 ? 2.668 -23.828 -18.766 1 94.44 331 PHE A O 1
ATOM 2620 N N . LYS A 1 332 ? 1.931 -22.547 -20.469 1 95.56 332 LYS A N 1
ATOM 2621 C CA . LYS A 1 332 ? 2.549 -23.375 -21.5 1 95.56 332 LYS A CA 1
ATOM 2622 C C . LYS A 1 332 ? 4.07 -23.375 -21.375 1 95.56 332 LYS A C 1
ATOM 2624 O O . LYS A 1 332 ? 4.711 -24.422 -21.438 1 95.56 332 LYS A O 1
ATOM 2629 N N . ALA A 1 333 ? 4.547 -22.172 -21.125 1 94.62 333 ALA A N 1
ATOM 2630 C CA . ALA A 1 333 ? 5.992 -22.047 -20.984 1 94.62 333 ALA A CA 1
ATOM 2631 C C . ALA A 1 333 ? 6.504 -22.875 -19.797 1 94.62 333 ALA A C 1
ATOM 2633 O O . ALA A 1 333 ? 7.539 -23.531 -19.906 1 94.62 333 ALA A O 1
ATOM 2634 N N . GLN A 1 334 ? 5.793 -22.844 -18.75 1 96.06 334 GLN A N 1
ATOM 2635 C CA . GLN A 1 334 ? 6.199 -23.609 -17.578 1 96.06 334 GLN A CA 1
ATOM 2636 C C . GLN A 1 334 ? 6.07 -25.109 -17.828 1 96.06 334 GLN A C 1
ATOM 2638 O O . GLN A 1 334 ? 6.918 -25.891 -17.391 1 96.06 334 GLN A O 1
ATOM 2643 N N . TRP A 1 335 ? 5.027 -25.5 -18.5 1 97.12 335 TRP A N 1
ATOM 2644 C CA . TRP A 1 335 ? 4.871 -26.891 -18.891 1 97.12 335 TRP A CA 1
ATOM 2645 C C . TRP A 1 335 ? 6.051 -27.359 -19.734 1 97.12 335 TRP A C 1
ATOM 2647 O O . TRP A 1 335 ? 6.621 -28.422 -19.484 1 97.12 335 TRP A O 1
ATOM 2657 N N . GLU A 1 336 ? 6.41 -26.578 -20.719 1 97.06 336 GLU A N 1
ATOM 2658 C CA . GLU A 1 336 ? 7.531 -26.953 -21.562 1 97.06 336 GLU A CA 1
ATOM 2659 C C . GLU A 1 336 ? 8.812 -27.109 -20.766 1 97.06 336 GLU A C 1
ATOM 2661 O O . GLU A 1 336 ? 9.586 -28.047 -21 1 97.06 336 GLU A O 1
ATOM 2666 N N . MET A 1 337 ? 8.945 -26.219 -19.844 1 96.88 337 MET A N 1
ATOM 2667 C CA . MET A 1 337 ? 10.109 -26.312 -18.969 1 96.88 337 MET A CA 1
ATOM 2668 C C . MET A 1 337 ? 10.078 -27.609 -18.172 1 96.88 337 MET A C 1
ATOM 2670 O O . MET A 1 337 ? 11.094 -28.281 -18.047 1 96.88 337 MET A O 1
ATOM 2674 N N . PHE A 1 338 ? 8.984 -27.969 -17.625 1 97.94 338 PHE A N 1
ATOM 2675 C CA . PHE A 1 338 ? 8.875 -29.188 -16.812 1 97.94 338 PHE A CA 1
ATOM 2676 C C . PHE A 1 338 ? 9.062 -30.438 -17.656 1 97.94 338 PHE A C 1
ATOM 2678 O O . PHE A 1 338 ? 9.719 -31.391 -17.234 1 97.94 338 PHE A O 1
ATOM 2685 N N . LEU A 1 339 ? 8.484 -30.406 -18.875 1 98.12 339 LEU A N 1
ATOM 2686 C CA . LEU A 1 339 ? 8.625 -31.531 -19.781 1 98.12 339 LEU A CA 1
ATOM 2687 C C . LEU A 1 339 ? 10.086 -31.75 -20.156 1 98.12 339 LEU A C 1
ATOM 2689 O O . LEU A 1 339 ? 10.562 -32.875 -20.188 1 98.12 339 LEU A O 1
ATOM 2693 N N . ARG A 1 340 ? 10.781 -30.656 -20.391 1 97.5 340 ARG A N 1
ATOM 2694 C CA . ARG A 1 340 ? 12.211 -30.766 -20.672 1 97.5 340 ARG A CA 1
ATOM 2695 C C . ARG A 1 340 ? 12.977 -31.266 -19.453 1 97.5 340 ARG A C 1
ATOM 2697 O O . ARG A 1 340 ? 13.961 -32 -19.594 1 97.5 340 ARG A O 1
ATOM 2704 N N . HIS A 1 341 ? 12.508 -30.812 -18.312 1 97.75 341 HIS A N 1
ATOM 2705 C CA . HIS A 1 341 ? 13.109 -31.297 -17.078 1 97.75 341 HIS A CA 1
ATOM 2706 C C . HIS A 1 341 ? 12.977 -32.812 -16.938 1 97.75 341 HIS A C 1
ATOM 2708 O O . HIS A 1 341 ? 13.938 -33.5 -16.578 1 97.75 341 HIS A O 1
ATOM 2714 N N . VAL A 1 342 ? 11.852 -33.344 -17.297 1 97.81 342 VAL A N 1
ATOM 2715 C CA . VAL A 1 342 ? 11.586 -34.781 -17.172 1 97.81 342 VAL A CA 1
ATOM 2716 C C . VAL A 1 342 ? 12.32 -35.531 -18.281 1 97.81 342 VAL A C 1
ATOM 2718 O O . VAL A 1 342 ? 12.953 -36.562 -18.016 1 97.81 342 VAL A O 1
ATOM 2721 N N . ALA A 1 343 ? 12.344 -35 -19.484 1 96.81 343 ALA A N 1
ATOM 2722 C CA . ALA A 1 343 ? 12.82 -35.719 -20.656 1 96.81 343 ALA A CA 1
ATOM 2723 C C . ALA A 1 343 ? 14.344 -35.688 -20.75 1 96.81 343 ALA A C 1
ATOM 2725 O O . ALA A 1 343 ? 14.977 -36.625 -21.203 1 96.81 343 ALA A O 1
ATOM 2726 N N . GLU A 1 344 ? 14.953 -34.531 -20.312 1 96.12 344 GLU A N 1
ATOM 2727 C CA . GLU A 1 344 ? 16.391 -34.406 -20.578 1 96.12 344 GLU A CA 1
ATOM 2728 C C . GLU A 1 344 ? 17.094 -33.75 -19.406 1 96.12 344 GLU A C 1
ATOM 2730 O O . GLU A 1 344 ? 18.156 -33.125 -19.578 1 96.12 344 GLU A O 1
ATOM 2735 N N . ASP A 1 345 ? 16.484 -33.688 -18.281 1 96.31 345 ASP A N 1
ATOM 2736 C CA . ASP A 1 345 ? 17.062 -33.188 -17.031 1 96.31 345 ASP A CA 1
ATOM 2737 C C . ASP A 1 345 ? 17.391 -31.719 -17.141 1 96.31 345 ASP A C 1
ATOM 2739 O O . ASP A 1 345 ? 18.453 -31.266 -16.688 1 96.31 345 ASP A O 1
ATOM 2743 N N . GLY A 1 346 ? 16.469 -30.984 -17.812 1 95.19 346 GLY A N 1
ATOM 2744 C CA . GLY A 1 346 ? 16.609 -29.531 -17.859 1 95.19 346 GLY A CA 1
ATOM 2745 C C . GLY A 1 346 ? 16.453 -28.859 -16.516 1 95.19 346 GLY A C 1
ATOM 2746 O O . GLY A 1 346 ? 15.977 -29.484 -15.562 1 95.19 346 GLY A O 1
ATOM 2747 N N . PRO A 1 347 ? 16.844 -27.625 -16.438 1 94.62 347 PRO A N 1
ATOM 2748 C CA . PRO A 1 347 ? 16.734 -26.891 -15.172 1 94.62 347 PRO A CA 1
ATOM 2749 C C . PRO A 1 347 ? 15.289 -26.703 -14.719 1 94.62 347 PRO A C 1
ATOM 2751 O O . PRO A 1 347 ? 14.406 -26.469 -15.555 1 94.62 347 PRO A O 1
ATOM 2754 N N . TRP A 1 348 ? 15.023 -26.922 -13.43 1 95.69 348 TRP A N 1
ATOM 2755 C CA . TRP A 1 348 ? 13.703 -26.75 -12.828 1 95.69 348 TRP A CA 1
ATOM 2756 C C . TRP A 1 348 ? 13.82 -26.406 -11.344 1 95.69 348 TRP A C 1
ATOM 2758 O O . TRP A 1 348 ? 14.016 -27.297 -10.508 1 95.69 348 TRP A O 1
ATOM 2768 N N . PRO A 1 349 ? 13.578 -25.125 -11.008 1 93.94 349 PRO A N 1
ATOM 2769 C CA . PRO A 1 349 ? 13.758 -24.719 -9.617 1 93.94 349 PRO A CA 1
ATOM 2770 C C . PRO A 1 349 ? 12.445 -24.688 -8.836 1 93.94 349 PRO A C 1
ATOM 2772 O O . PRO A 1 349 ? 12.406 -24.219 -7.699 1 93.94 349 PRO A O 1
ATOM 2775 N N . HIS A 1 350 ? 11.359 -25.25 -9.391 1 96.5 350 HIS A N 1
ATOM 2776 C CA . HIS A 1 350 ? 10.039 -25.062 -8.789 1 96.5 350 HIS A CA 1
ATOM 2777 C C . HIS A 1 350 ? 9.477 -26.391 -8.305 1 96.5 350 HIS A C 1
ATOM 2779 O O . HIS A 1 350 ? 8.344 -26.75 -8.641 1 96.5 350 HIS A O 1
ATOM 2785 N N . GLY A 1 351 ? 10.242 -27.062 -7.477 1 96.94 351 GLY A N 1
ATOM 2786 C CA . GLY A 1 351 ? 9.781 -28.344 -6.938 1 96.94 351 GLY A CA 1
ATOM 2787 C C . GLY A 1 351 ? 8.695 -28.172 -5.891 1 96.94 351 GLY A C 1
ATOM 2788 O O . GLY A 1 351 ? 8.242 -27.062 -5.617 1 96.94 351 GLY A O 1
ATOM 2789 N N . LEU A 1 352 ? 8.273 -29.312 -5.293 1 97.5 352 LEU A N 1
ATOM 2790 C CA . LEU A 1 352 ? 7.199 -29.312 -4.305 1 97.5 352 LEU A CA 1
ATOM 2791 C C . LEU A 1 352 ? 7.629 -28.562 -3.043 1 97.5 352 LEU A C 1
ATOM 2793 O O . LEU A 1 352 ? 6.785 -28.125 -2.258 1 97.5 352 LEU A O 1
ATOM 2797 N N . GLU A 1 353 ? 8.922 -28.375 -2.83 1 96.31 353 GLU A N 1
ATOM 2798 C CA . GLU A 1 353 ? 9.414 -27.547 -1.739 1 96.31 353 GLU A CA 1
ATOM 2799 C C . GLU A 1 353 ? 8.922 -26.109 -1.876 1 96.31 353 GLU A C 1
ATOM 2801 O O . GLU A 1 353 ? 8.594 -25.453 -0.878 1 96.31 353 GLU A O 1
ATOM 2806 N N . ALA A 1 354 ? 8.898 -25.625 -3.094 1 96.12 354 ALA A N 1
ATOM 2807 C CA . ALA A 1 354 ? 8.391 -24.281 -3.34 1 96.12 354 ALA A CA 1
ATOM 2808 C C . ALA A 1 354 ? 6.914 -24.188 -2.965 1 96.12 354 ALA A C 1
ATOM 2810 O O . ALA A 1 354 ? 6.469 -23.156 -2.449 1 96.12 354 ALA A O 1
ATOM 2811 N N . GLY A 1 355 ? 6.184 -25.234 -3.268 1 96.12 355 GLY A N 1
ATOM 2812 C CA . GLY A 1 355 ? 4.789 -25.281 -2.846 1 96.12 355 GLY A CA 1
ATOM 2813 C C . GLY A 1 355 ? 4.625 -25.281 -1.338 1 96.12 355 GLY A C 1
ATOM 2814 O O . GLY A 1 355 ? 3.729 -24.609 -0.81 1 96.12 355 GLY A O 1
ATOM 2815 N N . ALA A 1 356 ? 5.477 -26.031 -0.682 1 97.19 356 ALA A N 1
ATOM 2816 C CA . ALA A 1 356 ? 5.438 -26.062 0.778 1 97.19 356 ALA A CA 1
ATOM 2817 C C . ALA A 1 356 ? 5.758 -24.703 1.378 1 97.19 356 ALA A C 1
ATOM 2819 O O . ALA A 1 356 ? 5.148 -24.297 2.365 1 97.19 356 ALA A O 1
ATOM 2820 N N . LYS A 1 357 ? 6.699 -24.016 0.783 1 97.69 357 LYS A N 1
ATOM 2821 C CA . LYS A 1 357 ? 7.031 -22.672 1.233 1 97.69 357 LYS A CA 1
ATOM 2822 C C . LYS A 1 357 ? 5.816 -21.75 1.15 1 97.69 357 LYS A C 1
ATOM 2824 O O . LYS A 1 357 ? 5.605 -20.922 2.031 1 97.69 357 LYS A O 1
ATOM 2829 N N . GLY A 1 358 ? 5.07 -21.906 0.074 1 97.31 358 GLY A N 1
ATOM 2830 C CA . GLY A 1 358 ? 3.85 -21.125 -0.059 1 97.31 358 GLY A CA 1
ATOM 2831 C C . GLY A 1 358 ? 2.852 -21.375 1.053 1 97.31 358 GLY A C 1
ATOM 2832 O O . GLY A 1 358 ? 2.312 -20.438 1.641 1 97.31 358 GLY A O 1
ATOM 2833 N N . VAL A 1 359 ? 2.646 -22.672 1.376 1 96.75 359 VAL A N 1
ATOM 2834 C CA . VAL A 1 359 ? 1.719 -23.047 2.438 1 96.75 359 VAL A CA 1
ATOM 2835 C C . VAL A 1 359 ? 2.225 -22.516 3.777 1 96.75 359 VAL A C 1
ATOM 2837 O O . VAL A 1 359 ? 1.442 -22.031 4.594 1 96.75 359 VAL A O 1
ATOM 2840 N N . GLN A 1 360 ? 3.516 -22.594 3.982 1 98.12 360 GLN A N 1
ATOM 2841 C CA . GLN A 1 360 ? 4.121 -22.062 5.199 1 98.12 360 GLN A CA 1
ATOM 2842 C C . GLN A 1 360 ? 3.787 -20.594 5.391 1 98.12 360 GLN A C 1
ATOM 2844 O O . GLN A 1 360 ? 3.357 -20.188 6.469 1 98.12 360 GLN A O 1
ATOM 2849 N N . LEU A 1 361 ? 4.02 -19.828 4.363 1 98.44 361 LEU A N 1
ATOM 2850 C CA . LEU A 1 361 ? 3.789 -18.391 4.477 1 98.44 361 LEU A CA 1
ATOM 2851 C C . LEU A 1 361 ? 2.314 -18.094 4.727 1 98.44 361 LEU A C 1
ATOM 2853 O O . LEU A 1 361 ? 1.981 -17.203 5.516 1 98.44 361 LEU A O 1
ATOM 2857 N N . ALA A 1 362 ? 1.447 -18.812 4.027 1 97.44 362 ALA A N 1
ATOM 2858 C CA . ALA A 1 362 ? 0.014 -18.641 4.242 1 97.44 362 ALA A CA 1
ATOM 2859 C C . ALA A 1 362 ? -0.362 -18.906 5.695 1 97.44 362 ALA A C 1
ATOM 2861 O O . ALA A 1 362 ? -1.078 -18.125 6.316 1 97.44 362 ALA A O 1
ATOM 2862 N N . GLU A 1 363 ? 0.142 -20 6.223 1 97.69 363 GLU A N 1
ATOM 2863 C CA . GLU A 1 363 ? -0.144 -20.344 7.613 1 97.69 363 GLU A CA 1
ATOM 2864 C C . GLU A 1 363 ? 0.417 -19.297 8.562 1 97.69 363 GLU A C 1
ATOM 2866 O O . GLU A 1 363 ? -0.24 -18.906 9.539 1 97.69 363 GLU A O 1
ATOM 2871 N N . LEU A 1 364 ? 1.616 -18.875 8.289 1 98.56 364 LEU A N 1
ATOM 2872 C CA . LEU A 1 364 ? 2.227 -17.844 9.133 1 98.56 364 LEU A CA 1
ATOM 2873 C C . LEU A 1 364 ? 1.47 -16.531 9.023 1 98.56 364 LEU A C 1
ATOM 2875 O O . LEU A 1 364 ? 1.375 -15.781 10 1 98.56 364 LEU A O 1
ATOM 2879 N N . GLY A 1 365 ? 1.003 -16.219 7.805 1 98.56 365 GLY A N 1
ATOM 2880 C CA . GLY A 1 365 ? 0.158 -15.047 7.652 1 98.56 365 GLY A CA 1
ATOM 2881 C C . GLY A 1 365 ? -1.093 -15.094 8.508 1 98.56 365 GLY A C 1
ATOM 2882 O O . GLY A 1 365 ? -1.419 -14.125 9.195 1 98.56 365 GLY A O 1
ATOM 2883 N N . LEU A 1 366 ? -1.78 -16.25 8.492 1 97.94 366 LEU A N 1
ATOM 2884 C CA . LEU A 1 366 ? -2.975 -16.438 9.305 1 97.94 366 LEU A CA 1
ATOM 2885 C C . LEU A 1 366 ? -2.635 -16.359 10.789 1 97.94 366 LEU A C 1
ATOM 2887 O O . LEU A 1 366 ? -3.365 -15.742 11.57 1 97.94 366 LEU A O 1
ATOM 2891 N N . LYS A 1 367 ? -1.531 -17 11.148 1 98.44 367 LYS A N 1
ATOM 2892 C CA . LYS A 1 367 ? -1.092 -16.984 12.539 1 98.44 367 LYS A CA 1
ATOM 2893 C C . LYS A 1 367 ? -0.719 -15.562 12.977 1 98.44 367 LYS A C 1
ATOM 2895 O O . LYS A 1 367 ? -1.027 -15.148 14.094 1 98.44 367 LYS A O 1
ATOM 2900 N N . SER A 1 368 ? -0.032 -14.844 12.117 1 98.88 368 SER A N 1
ATOM 2901 C CA . SER A 1 368 ? 0.303 -13.453 12.391 1 98.88 368 SER A CA 1
ATOM 2902 C C . SER A 1 368 ? -0.952 -12.625 12.641 1 98.88 368 SER A C 1
ATOM 2904 O O . SER A 1 368 ? -0.992 -11.812 13.562 1 98.88 368 SER A O 1
ATOM 2906 N N . TRP A 1 369 ? -1.944 -12.805 11.836 1 98.62 369 TRP A N 1
ATOM 2907 C CA . TRP A 1 369 ? -3.229 -12.133 12.016 1 98.62 369 TRP A CA 1
ATOM 2908 C C . TRP A 1 369 ? -3.836 -12.477 13.375 1 98.62 369 TRP A C 1
ATOM 2910 O O . TRP A 1 369 ? -4.227 -11.586 14.133 1 98.62 369 TRP A O 1
ATOM 2920 N N . ALA A 1 370 ? -3.861 -13.711 13.688 1 98.38 370 ALA A N 1
ATOM 2921 C CA . ALA A 1 370 ? -4.465 -14.18 14.93 1 98.38 370 ALA A CA 1
ATOM 2922 C C . ALA A 1 370 ? -3.705 -13.656 16.141 1 98.38 370 ALA A C 1
ATOM 2924 O O . ALA A 1 370 ? -4.312 -13.273 17.141 1 98.38 370 ALA A O 1
ATOM 2925 N N . GLU A 1 371 ? -2.393 -13.641 16.031 1 98.5 371 GLU A N 1
ATOM 2926 C CA . GLU A 1 371 ? -1.57 -13.281 17.172 1 98.5 371 GLU A CA 1
ATOM 2927 C C . GLU A 1 371 ? -1.23 -11.797 17.188 1 98.5 371 GLU A C 1
ATOM 2929 O O . GLU A 1 371 ? -0.646 -11.289 18.141 1 98.5 371 GLU A O 1
ATOM 2934 N N . ARG A 1 372 ? -1.532 -11.109 16.156 1 98.31 372 ARG A N 1
ATOM 2935 C CA . ARG A 1 372 ? -1.335 -9.664 16.016 1 98.31 372 ARG A CA 1
ATOM 2936 C C . ARG A 1 372 ? 0.127 -9.297 16.234 1 98.31 372 ARG A C 1
ATOM 2938 O O . ARG A 1 372 ? 0.433 -8.391 17.016 1 98.31 372 ARG A O 1
ATOM 2945 N N . ARG A 1 373 ? 1.025 -9.945 15.523 1 98.5 373 ARG A N 1
ATOM 2946 C CA . ARG A 1 373 ? 2.451 -9.656 15.641 1 98.5 373 ARG A CA 1
ATOM 2947 C C . ARG A 1 373 ? 3.219 -10.172 14.43 1 98.5 373 ARG A C 1
ATOM 2949 O O . ARG A 1 373 ? 2.699 -10.977 13.656 1 98.5 373 ARG A O 1
ATOM 2956 N N . TRP A 1 374 ? 4.465 -9.75 14.312 1 98.75 374 TRP A N 1
ATOM 2957 C CA . TRP A 1 374 ? 5.391 -10.258 13.305 1 98.75 374 TRP A CA 1
ATOM 2958 C C . TRP A 1 374 ? 5.812 -11.688 13.625 1 98.75 374 TRP A C 1
ATOM 2960 O O . TRP A 1 374 ? 6.047 -12.031 14.789 1 98.75 374 TRP A O 1
ATOM 2970 N N . LEU A 1 375 ? 5.918 -12.469 12.578 1 98.88 375 LEU A N 1
ATOM 2971 C CA . LEU A 1 375 ? 6.445 -13.82 12.727 1 98.88 375 LEU A CA 1
ATOM 2972 C C . LEU A 1 375 ? 7.602 -14.055 11.766 1 98.88 375 LEU A C 1
ATOM 2974 O O . LEU A 1 375 ? 7.551 -13.633 10.609 1 98.88 375 LEU A O 1
ATOM 2978 N N . ASP A 1 376 ? 8.617 -14.695 12.25 1 98.62 376 ASP A N 1
ATOM 2979 C CA . ASP A 1 376 ? 9.719 -15.117 11.391 1 98.62 376 ASP A CA 1
ATOM 2980 C C . ASP A 1 376 ? 9.305 -16.281 10.492 1 98.62 376 ASP A C 1
ATOM 2982 O O . ASP A 1 376 ? 8.398 -17.047 10.836 1 98.62 376 ASP A O 1
ATOM 2986 N N . VAL A 1 377 ? 9.906 -16.344 9.359 1 98.5 377 VAL A N 1
ATOM 2987 C CA . VAL A 1 377 ? 9.711 -17.438 8.422 1 98.5 377 VAL A CA 1
ATOM 2988 C C . VAL A 1 377 ? 10.945 -18.328 8.406 1 98.5 377 VAL A C 1
ATOM 2990 O O . VAL A 1 377 ? 11.891 -18.078 7.656 1 98.5 377 VAL A O 1
ATOM 2993 N N . PRO A 1 378 ? 10.938 -19.359 9.125 1 97.19 378 PRO A N 1
ATOM 2994 C CA . PRO A 1 378 ? 12.117 -20.234 9.172 1 97.19 378 PRO A CA 1
ATOM 2995 C C . PRO A 1 378 ? 12.305 -21.031 7.887 1 97.19 378 PRO A C 1
ATOM 2997 O O . PRO A 1 378 ? 11.344 -21.25 7.141 1 97.19 378 PRO A O 1
ATOM 3000 N N . GLU A 1 379 ? 13.5 -21.406 7.676 1 95.12 379 GLU A N 1
ATOM 3001 C CA . GLU A 1 379 ? 13.75 -22.344 6.578 1 95.12 379 GLU A CA 1
ATOM 3002 C C . GLU A 1 379 ? 13 -23.656 6.785 1 95.12 379 GLU A C 1
ATOM 3004 O O . GLU A 1 379 ? 12.875 -24.141 7.914 1 95.12 379 GLU A O 1
ATOM 3009 N N . LEU A 1 380 ? 12.508 -24.172 5.66 1 93.81 380 LEU A N 1
ATOM 3010 C CA . LEU A 1 380 ? 11.836 -25.469 5.766 1 93.81 380 LEU A CA 1
ATOM 3011 C C . LEU A 1 380 ? 12.852 -26.578 6.016 1 93.81 380 LEU A C 1
ATOM 3013 O O . LEU A 1 380 ? 13.922 -26.609 5.406 1 93.81 380 LEU A O 1
ATOM 3017 N N . GLU A 1 381 ? 12.625 -27.375 7.059 1 86.69 381 GLU A N 1
ATOM 3018 C CA . GLU A 1 381 ? 13.461 -28.547 7.293 1 86.69 381 GLU A CA 1
ATOM 3019 C C . GLU A 1 381 ? 13 -29.719 6.434 1 86.69 381 GLU A C 1
ATOM 3021 O O . GLU A 1 381 ? 11.992 -30.359 6.734 1 86.69 381 GLU A O 1
ATOM 3026 N N . LEU A 1 382 ? 13.625 -29.812 5.262 1 84.06 382 LEU A N 1
ATOM 3027 C CA . LEU A 1 382 ? 13.242 -30.891 4.359 1 84.06 382 LEU A CA 1
ATOM 3028 C C . LEU A 1 382 ? 14.258 -32.031 4.406 1 84.06 382 LEU A C 1
ATOM 3030 O O . LEU A 1 382 ? 15.445 -31.797 4.605 1 84.06 382 LEU A O 1
ATOM 3034 N N . MET B 1 1 ? -13.852 48.562 15.367 1 67.81 1 MET B N 1
ATOM 3035 C CA . MET B 1 1 ? -13.758 47.219 14.812 1 67.81 1 MET B CA 1
ATOM 3036 C C . MET B 1 1 ? -12.906 46.312 15.703 1 67.81 1 MET B C 1
ATOM 3038 O O . MET B 1 1 ? -11.883 46.75 16.234 1 67.81 1 MET B O 1
ATOM 3042 N N . PRO B 1 2 ? -13.383 45.062 15.898 1 89.88 2 PRO B N 1
ATOM 3043 C CA . PRO B 1 2 ? -12.547 44.219 16.734 1 89.88 2 PRO B CA 1
ATOM 3044 C C . PRO B 1 2 ? -11.172 43.938 16.125 1 89.88 2 PRO B C 1
ATOM 3046 O O . PRO B 1 2 ? -11.039 43.906 14.898 1 89.88 2 PRO B O 1
ATOM 3049 N N . ARG B 1 3 ? -10.195 44.094 16.938 1 95.12 3 ARG B N 1
ATOM 3050 C CA . ARG B 1 3 ? -8.812 43.844 16.531 1 95.12 3 ARG B CA 1
ATOM 3051 C C . ARG B 1 3 ? -8.188 42.719 17.328 1 95.12 3 ARG B C 1
ATOM 3053 O O . ARG B 1 3 ? -8.406 42.594 18.531 1 95.12 3 ARG B O 1
ATOM 3060 N N . LEU B 1 4 ? -7.477 41.844 16.578 1 97.06 4 LEU B N 1
ATOM 3061 C CA . LEU B 1 4 ? -6.711 40.812 17.234 1 97.06 4 LEU B CA 1
ATOM 3062 C C . LEU B 1 4 ? -5.219 40.969 16.953 1 97.06 4 LEU B C 1
ATOM 3064 O O . LEU B 1 4 ? -4.809 41.031 15.797 1 97.06 4 LEU B O 1
ATOM 3068 N N . GLY B 1 5 ? -4.465 41.125 18.016 1 98.19 5 GLY B N 1
ATOM 3069 C CA . GLY B 1 5 ? -3.016 41.062 17.922 1 98.19 5 GLY B CA 1
ATOM 3070 C C . GLY B 1 5 ? -2.5 39.625 17.922 1 98.19 5 GLY B C 1
ATOM 3071 O O . GLY B 1 5 ? -2.945 38.812 18.734 1 98.19 5 GLY B O 1
ATOM 3072 N N . ILE B 1 6 ? -1.587 39.312 16.969 1 98.69 6 ILE B N 1
ATOM 3073 C CA . ILE B 1 6 ? -1.075 37.938 16.828 1 98.69 6 ILE B CA 1
ATOM 3074 C C . ILE B 1 6 ? 0.45 37.938 16.891 1 98.69 6 ILE B C 1
ATOM 3076 O O . ILE B 1 6 ? 1.111 38.562 16.047 1 98.69 6 ILE B O 1
ATOM 3080 N N . ILE B 1 7 ? 0.95 37.281 17.906 1 98.75 7 ILE B N 1
ATOM 3081 C CA . ILE B 1 7 ? 2.391 37.062 18.016 1 98.75 7 ILE B CA 1
ATOM 3082 C C . ILE B 1 7 ? 2.807 35.875 17.141 1 98.75 7 ILE B C 1
ATOM 3084 O O . ILE B 1 7 ? 2.414 34.75 17.406 1 98.75 7 ILE B O 1
ATOM 3088 N N . LEU B 1 8 ? 3.596 36.125 16.125 1 98.44 8 LEU B N 1
ATOM 3089 C CA . LEU B 1 8 ? 4.062 35.094 15.219 1 98.44 8 LEU B CA 1
ATOM 3090 C C . LEU B 1 8 ? 5.523 34.75 15.5 1 98.44 8 LEU B C 1
ATOM 3092 O O . LEU B 1 8 ? 6.41 35.562 15.305 1 98.44 8 LEU B O 1
ATOM 3096 N N . HIS B 1 9 ? 5.68 33.562 15.938 1 97.12 9 HIS B N 1
ATOM 3097 C CA . HIS B 1 9 ? 7.012 33.062 16.219 1 97.12 9 HIS B CA 1
ATOM 3098 C C . HIS B 1 9 ? 7.402 31.969 15.227 1 97.12 9 HIS B C 1
ATOM 3100 O O . HIS B 1 9 ? 6.562 31.156 14.82 1 97.12 9 HIS B O 1
ATOM 3106 N N . GLY B 1 10 ? 8.609 31.953 14.836 1 93.5 10 GLY B N 1
ATOM 3107 C CA . GLY B 1 10 ? 9.102 30.922 13.93 1 93.5 10 GLY B CA 1
ATOM 3108 C C . GLY B 1 10 ? 8.812 31.234 12.469 1 93.5 10 GLY B C 1
ATOM 3109 O O . GLY B 1 10 ? 8.695 30.328 11.656 1 93.5 10 GLY B O 1
ATOM 3110 N N . VAL B 1 11 ? 8.734 32.438 12.047 1 93.81 11 VAL B N 1
ATOM 3111 C CA . VAL B 1 11 ? 8.273 32.844 10.719 1 93.81 11 VAL B CA 1
ATOM 3112 C C . VAL B 1 11 ? 9.469 33 9.781 1 93.81 11 VAL B C 1
ATOM 3114 O O . VAL B 1 11 ? 9.312 33.406 8.633 1 93.81 11 VAL B O 1
ATOM 3117 N N . THR B 1 12 ? 10.648 32.625 10.203 1 89.62 12 THR B N 1
ATOM 3118 C CA . THR B 1 12 ? 11.82 32.688 9.328 1 89.62 12 THR B CA 1
ATOM 3119 C C . THR B 1 12 ? 12.039 31.344 8.641 1 89.62 12 THR B C 1
ATOM 3121 O O . THR B 1 12 ? 12.789 31.25 7.664 1 89.62 12 THR B O 1
ATOM 3124 N N . GLY B 1 13 ? 11.469 30.344 9.211 1 84.31 13 GLY B N 1
ATOM 3125 C CA . GLY B 1 13 ? 11.531 29.047 8.555 1 84.31 13 GLY B CA 1
ATOM 3126 C C . GLY B 1 13 ? 10.594 28.938 7.367 1 84.31 13 GLY B C 1
ATOM 3127 O O . GLY B 1 13 ? 9.633 29.703 7.25 1 84.31 13 GLY B O 1
ATOM 3128 N N . ARG B 1 14 ? 10.891 27.984 6.523 1 81.75 14 ARG B N 1
ATOM 3129 C CA . ARG B 1 14 ? 10.156 27.828 5.27 1 81.75 14 ARG B CA 1
ATOM 3130 C C . ARG B 1 14 ? 8.656 27.75 5.52 1 81.75 14 ARG B C 1
ATOM 3132 O O . ARG B 1 14 ? 7.883 28.516 4.938 1 81.75 14 ARG B O 1
ATOM 3139 N N . MET B 1 15 ? 8.25 26.891 6.406 1 85.62 15 MET B N 1
ATOM 3140 C CA . MET B 1 15 ? 6.828 26.719 6.688 1 85.62 15 MET B CA 1
ATOM 3141 C C . MET B 1 15 ? 6.238 27.969 7.332 1 85.62 15 MET B C 1
ATOM 3143 O O . MET B 1 15 ? 5.188 28.453 6.906 1 85.62 15 MET B O 1
ATOM 3147 N N . GLY B 1 16 ? 6.902 28.484 8.336 1 91.69 16 GLY B N 1
ATOM 3148 C CA . GLY B 1 16 ? 6.43 29.672 9.023 1 91.69 16 GLY B CA 1
ATOM 3149 C C . GLY B 1 16 ? 6.336 30.891 8.125 1 91.69 16 GLY B C 1
ATOM 3150 O O . GLY B 1 16 ? 5.355 31.625 8.172 1 91.69 16 GLY B O 1
ATOM 3151 N N . TYR B 1 17 ? 7.293 31.031 7.305 1 93 17 TYR B N 1
ATOM 3152 C CA . TYR B 1 17 ? 7.367 32.188 6.422 1 93 17 TYR B CA 1
ATOM 3153 C C . TYR B 1 17 ? 6.324 32.094 5.312 1 93 17 TYR B C 1
ATOM 3155 O O . TYR B 1 17 ? 5.453 32.969 5.195 1 93 17 TYR B O 1
ATOM 3163 N N . ASN B 1 18 ? 6.344 30.984 4.613 1 90.5 18 ASN B N 1
ATOM 3164 C CA . ASN B 1 18 ? 5.535 30.875 3.404 1 90.5 18 ASN B CA 1
ATOM 3165 C C . ASN B 1 18 ? 4.074 30.578 3.73 1 90.5 18 ASN B C 1
ATOM 3167 O O . ASN B 1 18 ? 3.18 31.312 3.305 1 90.5 18 ASN B O 1
ATOM 3171 N N . GLN B 1 19 ? 3.787 29.625 4.555 1 91.94 19 GLN B N 1
ATOM 3172 C CA . GLN B 1 19 ? 2.43 29.109 4.727 1 91.94 19 GLN B CA 1
ATOM 3173 C C . GLN B 1 19 ? 1.656 29.953 5.746 1 91.94 19 GLN B C 1
ATOM 3175 O O . GLN B 1 19 ? 0.462 30.203 5.57 1 91.94 19 GLN B O 1
ATOM 3180 N N . HIS B 1 20 ? 2.35 30.438 6.766 1 96.19 20 HIS B N 1
ATOM 3181 C CA . HIS B 1 20 ? 1.608 31.078 7.852 1 96.19 20 HIS B CA 1
ATOM 3182 C C . HIS B 1 20 ? 1.712 32.594 7.777 1 96.19 20 HIS B C 1
ATOM 3184 O O . HIS B 1 20 ? 0.704 33.312 7.887 1 96.19 20 HIS B O 1
ATOM 3190 N N . LEU B 1 21 ? 2.916 33.094 7.52 1 97.31 21 LEU B N 1
ATOM 3191 C CA . LEU B 1 21 ? 3.076 34.562 7.492 1 97.31 21 LEU B CA 1
ATOM 3192 C C . LEU B 1 21 ? 2.545 35.125 6.188 1 97.31 21 LEU B C 1
ATOM 3194 O O . LEU B 1 21 ? 1.519 35.812 6.184 1 97.31 21 LEU B O 1
ATOM 3198 N N . VAL B 1 22 ? 3.119 34.75 5.07 1 95.81 22 VAL B N 1
ATOM 3199 C CA . VAL B 1 22 ? 2.867 35.406 3.803 1 95.81 22 VAL B CA 1
ATOM 3200 C C . VAL B 1 22 ? 1.511 34.969 3.25 1 95.81 22 VAL B C 1
ATOM 3202 O O . VAL B 1 22 ? 0.651 35.812 2.975 1 95.81 22 VAL B O 1
ATOM 3205 N N . ARG B 1 23 ? 1.279 33.719 3.279 1 94.31 23 ARG B N 1
ATOM 3206 C CA . ARG B 1 23 ? 0.142 33.219 2.523 1 94.31 23 ARG B CA 1
ATOM 3207 C C . ARG B 1 23 ? -1.113 33.156 3.389 1 94.31 23 ARG B C 1
ATOM 3209 O O . ARG B 1 23 ? -2.197 32.812 2.902 1 94.31 23 ARG B O 1
ATOM 3216 N N . SER B 1 24 ? -0.941 33.469 4.672 1 96.5 24 SER B N 1
ATOM 3217 C CA . SER B 1 24 ? -2.115 33.406 5.539 1 96.5 24 SER B CA 1
ATOM 3218 C C . SER B 1 24 ? -2.32 34.719 6.277 1 96.5 24 SER B C 1
ATOM 3220 O O . SER B 1 24 ? -3.086 35.562 5.828 1 96.5 24 SER B O 1
ATOM 3222 N N . ILE B 1 25 ? -1.485 35.062 7.227 1 98.06 25 ILE B N 1
ATOM 3223 C CA . ILE B 1 25 ? -1.709 36.188 8.117 1 98.06 25 ILE B CA 1
ATOM 3224 C C . ILE B 1 25 ? -1.639 37.5 7.332 1 98.06 25 ILE B C 1
ATOM 3226 O O . ILE B 1 25 ? -2.521 38.344 7.449 1 98.06 25 ILE B O 1
ATOM 3230 N N . LEU B 1 26 ? -0.613 37.625 6.492 1 97.94 26 LEU B N 1
ATOM 3231 C CA . LEU B 1 26 ? -0.492 38.844 5.711 1 97.94 26 LEU B CA 1
ATOM 3232 C C . LEU B 1 26 ? -1.578 38.906 4.645 1 97.94 26 LEU B C 1
ATOM 3234 O O . LEU B 1 26 ? -2.104 40 4.359 1 97.94 26 LEU B O 1
ATOM 3238 N N . ALA B 1 27 ? -1.859 37.781 4.039 1 96.69 27 ALA B N 1
ATOM 3239 C CA . ALA B 1 27 ? -2.947 37.75 3.064 1 96.69 27 ALA B CA 1
ATOM 3240 C C . ALA B 1 27 ? -4.266 38.219 3.695 1 96.69 27 ALA B C 1
ATOM 3242 O O . ALA B 1 27 ? -5.027 38.969 3.09 1 96.69 27 ALA B O 1
ATOM 3243 N N . ILE B 1 28 ? -4.59 37.75 4.902 1 97.38 28 ILE B N 1
ATOM 3244 C CA . ILE B 1 28 ? -5.805 38.125 5.625 1 97.38 28 ILE B CA 1
ATOM 3245 C C . ILE B 1 28 ? -5.766 39.594 5.984 1 97.38 28 ILE B C 1
ATOM 3247 O O . ILE B 1 28 ? -6.742 40.312 5.777 1 97.38 28 ILE B O 1
ATOM 3251 N N . ARG B 1 29 ? -4.594 40.031 6.473 1 97.12 29 ARG B N 1
ATOM 3252 C CA . ARG B 1 29 ? -4.41 41.438 6.844 1 97.12 29 ARG B CA 1
ATOM 3253 C C . ARG B 1 29 ? -4.633 42.344 5.648 1 97.12 29 ARG B C 1
ATOM 3255 O O . ARG B 1 29 ? -5.367 43.344 5.742 1 97.12 29 ARG B O 1
ATOM 3262 N N . ASP B 1 30 ? -4.066 42 4.555 1 96.44 30 ASP B N 1
ATOM 3263 C CA . ASP B 1 30 ? -4.023 42.875 3.385 1 96.44 30 ASP B CA 1
ATOM 3264 C C . ASP B 1 30 ? -5.391 42.938 2.713 1 96.44 30 ASP B C 1
ATOM 3266 O O . ASP B 1 30 ? -5.664 43.906 1.964 1 96.44 30 ASP B O 1
ATOM 3270 N N . ARG B 1 31 ? -6.207 42.062 3.006 1 95.06 31 ARG B N 1
ATOM 3271 C CA . ARG B 1 31 ? -7.562 42.156 2.463 1 95.06 31 ARG B CA 1
ATOM 3272 C C . ARG B 1 31 ? -8.516 42.781 3.455 1 95.06 31 ARG B C 1
ATOM 3274 O O . ARG B 1 31 ? -9.727 42.812 3.234 1 95.06 31 ARG B O 1
ATOM 3281 N N . GLY B 1 32 ? -8.008 43.219 4.551 1 94.5 32 GLY B N 1
ATOM 3282 C CA . GLY B 1 32 ? -8.797 44 5.496 1 94.5 32 GLY B CA 1
ATOM 3283 C C . GLY B 1 32 ? -9.312 43.188 6.664 1 94.5 32 GLY B C 1
ATOM 3284 O O . GLY B 1 32 ? -10.227 43.594 7.375 1 94.5 32 GLY B O 1
ATOM 3285 N N . GLY B 1 33 ? -8.742 42.031 6.801 1 96.62 33 GLY B N 1
ATOM 3286 C CA . GLY B 1 33 ? -9.164 41.188 7.902 1 96.62 33 GLY B CA 1
ATOM 3287 C C . GLY B 1 33 ? -10.227 40.156 7.512 1 96.62 33 GLY B C 1
ATOM 3288 O O . GLY B 1 33 ? -10.219 39.656 6.395 1 96.62 33 GLY B O 1
ATOM 3289 N N . ILE B 1 34 ? -11 39.781 8.5 1 96.38 34 ILE B N 1
ATOM 3290 C CA . ILE B 1 34 ? -12.047 38.812 8.219 1 96.38 34 ILE B CA 1
ATOM 3291 C C . ILE B 1 34 ? -13.398 39.375 8.664 1 96.38 34 ILE B C 1
ATOM 3293 O O . ILE B 1 34 ? -13.477 40.156 9.609 1 96.38 34 ILE B O 1
ATOM 3297 N N . THR B 1 35 ? -14.391 39 7.891 1 95.44 35 THR B N 1
ATOM 3298 C CA . THR B 1 35 ? -15.75 39.375 8.258 1 95.44 35 THR B CA 1
ATOM 3299 C C . THR B 1 35 ? -16.328 38.406 9.281 1 95.44 35 THR B C 1
ATOM 3301 O O . THR B 1 35 ? -16.391 37.219 9.039 1 95.44 35 THR B O 1
ATOM 3304 N N . LEU B 1 36 ? -16.766 38.969 10.391 1 96.06 36 LEU B N 1
ATOM 3305 C CA . LEU B 1 36 ? -17.359 38.156 11.453 1 96.06 36 LEU B CA 1
ATOM 3306 C C . LEU B 1 36 ? -18.844 37.938 11.18 1 96.06 36 LEU B C 1
ATOM 3308 O O . LEU B 1 36 ? -19.391 38.469 10.211 1 96.06 36 LEU B O 1
ATOM 3312 N N . GLN B 1 37 ? -19.438 37.094 12.016 1 93.88 37 GLN B N 1
ATOM 3313 C CA . GLN B 1 37 ? -20.859 36.812 11.867 1 93.88 37 GLN B CA 1
ATOM 3314 C C . GLN B 1 37 ? -21.703 38.062 12.047 1 93.88 37 GLN B C 1
ATOM 3316 O O . GLN B 1 37 ? -22.75 38.219 11.406 1 93.88 37 GLN B O 1
ATOM 3321 N N . SER B 1 38 ? -21.266 38.938 12.82 1 93.88 38 SER B N 1
ATOM 3322 C CA . SER B 1 38 ? -21.969 40.188 13.109 1 93.88 38 SER B CA 1
ATOM 3323 C C . SER B 1 38 ? -21.906 41.156 11.922 1 93.88 38 SER B C 1
ATOM 3325 O O . SER B 1 38 ? -22.656 42.125 11.875 1 93.88 38 SER B O 1
ATOM 3327 N N . GLY B 1 39 ? -21.062 40.875 11.039 1 93.5 39 GLY B N 1
ATOM 3328 C CA . GLY B 1 39 ? -20.844 41.75 9.914 1 93.5 39 GLY B CA 1
ATOM 3329 C C . GLY B 1 39 ? -19.656 42.688 10.094 1 93.5 39 GLY B C 1
ATOM 3330 O O . GLY B 1 39 ? -19.188 43.281 9.141 1 93.5 39 GLY B O 1
ATOM 3331 N N . GLU B 1 40 ? -19.188 42.75 11.242 1 94.62 40 GLU B N 1
ATOM 3332 C CA . GLU B 1 40 ? -18.031 43.594 11.539 1 94.62 40 GLU B CA 1
ATOM 3333 C C . GLU B 1 40 ? -16.75 43 10.969 1 94.62 40 GLU B C 1
ATOM 3335 O O . GLU B 1 40 ? -16.641 41.75 10.836 1 94.62 40 GLU B O 1
ATOM 3340 N N . ARG B 1 41 ? -15.867 43.844 10.68 1 95.69 41 ARG B N 1
ATOM 3341 C CA . ARG B 1 41 ? -14.562 43.406 10.203 1 95.69 41 ARG B CA 1
ATOM 3342 C C . ARG B 1 41 ? -13.578 43.25 11.359 1 95.69 41 ARG B C 1
ATOM 3344 O O . ARG B 1 41 ? -13.453 44.156 12.195 1 95.69 41 ARG B O 1
ATOM 3351 N N . LEU B 1 42 ? -12.984 42.125 11.375 1 97.12 42 LEU B N 1
ATOM 3352 C CA . LEU B 1 42 ? -11.938 41.875 12.359 1 97.12 42 LEU B CA 1
ATOM 3353 C C . LEU B 1 42 ? -10.562 42.219 11.789 1 97.12 42 LEU B C 1
ATOM 3355 O O . LEU B 1 42 ? -10.102 41.594 10.836 1 97.12 42 LEU B O 1
ATOM 3359 N N . GLU B 1 43 ? -9.945 43.188 12.359 1 96.94 43 GLU B N 1
ATOM 3360 C CA . GLU B 1 43 ? -8.602 43.562 11.945 1 96.94 43 GLU B CA 1
ATOM 3361 C C . GLU B 1 43 ? -7.551 42.656 12.57 1 96.94 43 GLU B C 1
ATOM 3363 O O . GLU B 1 43 ? -7.648 42.281 13.75 1 96.94 43 GLU B O 1
ATOM 3368 N N . ILE B 1 44 ? -6.594 42.312 11.75 1 97.12 44 ILE B N 1
ATOM 3369 C CA . ILE B 1 44 ? -5.484 41.469 12.203 1 97.12 44 ILE B CA 1
ATOM 3370 C C . ILE B 1 44 ? -4.215 42.312 12.312 1 97.12 44 ILE B C 1
ATOM 3372 O O . ILE B 1 44 ? -3.834 43 11.359 1 97.12 44 ILE B O 1
ATOM 3376 N N . ASP B 1 45 ? -3.619 42.281 13.43 1 97.62 45 ASP B N 1
ATOM 3377 C CA . ASP B 1 45 ? -2.412 43.062 13.695 1 97.62 45 ASP B CA 1
ATOM 3378 C C . ASP B 1 45 ? -1.264 42.156 14.133 1 97.62 45 ASP B C 1
ATOM 3380 O O . ASP B 1 45 ? -1.074 41.906 15.328 1 97.62 45 ASP B O 1
ATOM 3384 N N . PRO B 1 46 ? -0.427 41.719 13.188 1 98.25 46 PRO B N 1
ATOM 3385 C CA . PRO B 1 46 ? 0.655 40.781 13.508 1 98.25 46 PRO B CA 1
ATOM 3386 C C . PRO B 1 46 ? 1.877 41.5 14.102 1 98.25 46 PRO B C 1
ATOM 3388 O O . PRO B 1 46 ? 2.178 42.625 13.734 1 98.25 46 PRO B O 1
ATOM 3391 N N . ILE B 1 47 ? 2.52 40.844 15 1 98.56 47 ILE B N 1
ATOM 3392 C CA . ILE B 1 47 ? 3.887 41.156 15.414 1 98.56 47 ILE B CA 1
ATOM 3393 C C . ILE B 1 47 ? 4.773 39.938 15.219 1 98.56 47 ILE B C 1
ATOM 3395 O O . ILE B 1 47 ? 4.438 38.844 15.688 1 98.56 47 ILE B O 1
ATOM 3399 N N . ILE B 1 48 ? 5.871 40.062 14.461 1 98.5 48 ILE B N 1
ATOM 3400 C CA . ILE B 1 48 ? 6.793 38.969 14.25 1 98.5 48 ILE B CA 1
ATOM 3401 C C . ILE B 1 48 ? 7.906 39 15.297 1 98.5 48 ILE B C 1
ATOM 3403 O O . ILE B 1 48 ? 8.43 40.094 15.609 1 98.5 48 ILE B O 1
ATOM 3407 N N . VAL B 1 49 ? 8.141 37.906 15.914 1 97.81 49 VAL B N 1
ATOM 3408 C CA . VAL B 1 49 ? 9.133 37.812 16.984 1 97.81 49 VAL B CA 1
ATOM 3409 C C . VAL B 1 49 ? 10.172 36.75 16.641 1 97.81 49 VAL B C 1
ATOM 3411 O O . VAL B 1 49 ? 9.82 35.656 16.188 1 97.81 49 VAL B O 1
ATOM 3414 N N . GLY B 1 50 ? 11.422 37.031 16.719 1 95.12 50 GLY B N 1
ATOM 3415 C CA . GLY B 1 50 ? 12.523 36.094 16.484 1 95.12 50 GLY B CA 1
ATOM 3416 C C . GLY B 1 50 ? 13.812 36.531 17.172 1 95.12 50 GLY B C 1
ATOM 3417 O O . GLY B 1 50 ? 13.914 37.656 17.656 1 95.12 50 GLY B O 1
ATOM 3418 N N . ARG B 1 51 ? 14.812 35.656 17.172 1 91.44 51 ARG B N 1
ATOM 3419 C CA . ARG B 1 51 ? 16.047 35.875 17.922 1 91.44 51 ARG B CA 1
ATOM 3420 C C . ARG B 1 51 ? 17 36.781 17.156 1 91.44 51 ARG B C 1
ATOM 3422 O O . ARG B 1 51 ? 17.844 37.438 17.766 1 91.44 51 ARG B O 1
ATOM 3429 N N . ASN B 1 52 ? 16.844 36.75 15.891 1 94.69 52 ASN B N 1
ATOM 3430 C CA . ASN B 1 52 ? 17.766 37.531 15.047 1 94.69 52 ASN B CA 1
ATOM 3431 C C . ASN B 1 52 ? 17.188 38.875 14.648 1 94.69 52 ASN B C 1
ATOM 3433 O O . ASN B 1 52 ? 16.297 38.938 13.805 1 94.69 52 ASN B O 1
ATOM 3437 N N . ARG B 1 53 ? 17.797 39.906 15.156 1 95.81 53 ARG B N 1
ATOM 3438 C CA . ARG B 1 53 ? 17.297 41.25 14.961 1 95.81 53 ARG B CA 1
ATOM 3439 C C . ARG B 1 53 ? 17.281 41.625 13.477 1 95.81 53 ARG B C 1
ATOM 3441 O O . ARG B 1 53 ? 16.25 42.094 12.953 1 95.81 53 ARG B O 1
ATOM 3448 N N . ASP B 1 54 ? 18.359 41.344 12.812 1 96.31 54 ASP B N 1
ATOM 3449 C CA . ASP B 1 54 ? 18.5 41.75 11.414 1 96.31 54 ASP B CA 1
ATOM 3450 C C . ASP B 1 54 ? 17.484 41.031 10.531 1 96.31 54 ASP B C 1
ATOM 3452 O O . ASP B 1 54 ? 16.875 41.625 9.656 1 96.31 54 ASP B O 1
ATOM 3456 N N . LYS B 1 55 ? 17.281 39.812 10.773 1 94.94 55 LYS B N 1
ATOM 3457 C CA . LYS B 1 55 ? 16.312 39.031 9.992 1 94.94 55 LYS B CA 1
ATOM 3458 C C . LYS B 1 55 ? 14.891 39.531 10.227 1 94.94 55 LYS B C 1
ATOM 3460 O O . LYS B 1 55 ? 14.109 39.625 9.281 1 94.94 55 LYS B O 1
ATOM 3465 N N . MET B 1 56 ? 14.57 39.875 11.484 1 96.38 56 MET B N 1
ATOM 3466 C CA . MET B 1 56 ? 13.219 40.344 11.82 1 96.38 56 MET B CA 1
ATOM 3467 C C . MET B 1 56 ? 12.938 41.688 11.188 1 96.38 56 MET B C 1
ATOM 3469 O O . MET B 1 56 ? 11.859 41.906 10.633 1 96.38 56 MET B O 1
ATOM 3473 N N . GLU B 1 57 ? 13.938 42.5 11.273 1 96.44 57 GLU B N 1
ATOM 3474 C CA . GLU B 1 57 ? 13.781 43.844 10.695 1 96.44 57 GLU B CA 1
ATOM 3475 C C . GLU B 1 57 ? 13.617 43.75 9.18 1 96.44 57 GLU B C 1
ATOM 3477 O O . GLU B 1 57 ? 12.766 44.438 8.609 1 96.44 57 GLU B O 1
ATOM 3482 N N . GLN B 1 58 ? 14.422 43 8.578 1 97 58 GLN B N 1
ATOM 3483 C CA . GLN B 1 58 ? 14.359 42.844 7.129 1 97 58 GLN B CA 1
ATOM 3484 C C . GLN B 1 58 ? 13.016 42.25 6.699 1 97 58 GLN B C 1
ATOM 3486 O O . GLN B 1 58 ? 12.43 42.719 5.711 1 97 58 GLN B O 1
ATOM 3491 N N . LEU B 1 59 ? 12.578 41.312 7.449 1 96.81 59 LEU B N 1
ATOM 3492 C CA . LEU B 1 59 ? 11.305 40.656 7.145 1 96.81 59 LEU B CA 1
ATOM 3493 C C . LEU B 1 59 ? 10.148 41.656 7.324 1 96.81 59 LEU B C 1
ATOM 3495 O O . LEU B 1 59 ? 9.227 41.688 6.508 1 96.81 59 LEU B O 1
ATOM 3499 N N . ALA B 1 60 ? 10.156 42.406 8.367 1 97.5 60 ALA B N 1
ATOM 3500 C CA . ALA B 1 60 ? 9.125 43.406 8.648 1 97.5 60 ALA B CA 1
ATOM 3501 C C . ALA B 1 60 ? 9.062 44.469 7.535 1 97.5 60 ALA B C 1
ATOM 3503 O O . ALA B 1 60 ? 7.977 44.812 7.074 1 97.5 60 ALA B O 1
ATOM 3504 N N . LYS B 1 61 ? 10.242 44.844 7.074 1 97.44 61 LYS B N 1
ATOM 3505 C CA . LYS B 1 61 ? 10.32 45.844 6.008 1 97.44 61 LYS B CA 1
ATOM 3506 C C . LYS B 1 61 ? 9.82 45.281 4.688 1 97.44 61 LYS B C 1
ATOM 3508 O O . LYS B 1 61 ? 9.07 45.938 3.963 1 97.44 61 LYS B O 1
ATOM 3513 N N . ARG B 1 62 ? 10.234 44.094 4.434 1 97.38 62 ARG B N 1
ATOM 3514 C CA . ARG B 1 62 ? 9.906 43.438 3.174 1 97.38 62 ARG B CA 1
ATOM 3515 C C . ARG B 1 62 ? 8.398 43.312 3.004 1 97.38 62 ARG B C 1
ATOM 3517 O O . ARG B 1 62 ? 7.879 43.438 1.89 1 97.38 62 ARG B O 1
ATOM 3524 N N . HIS B 1 63 ? 7.711 43.062 4.102 1 97.44 63 HIS B N 1
ATOM 3525 C CA . HIS B 1 63 ? 6.297 42.75 3.982 1 97.44 63 HIS B CA 1
ATOM 3526 C C . HIS B 1 63 ? 5.426 43.812 4.633 1 97.44 63 HIS B C 1
ATOM 3528 O O . HIS B 1 63 ? 4.242 43.594 4.887 1 97.44 63 HIS B O 1
ATOM 3534 N N . ASP B 1 64 ? 6.027 44.969 4.969 1 96.56 64 ASP B N 1
ATOM 3535 C CA . ASP B 1 64 ? 5.316 46.094 5.555 1 96.56 64 ASP B CA 1
ATOM 3536 C C . ASP B 1 64 ? 4.574 45.688 6.824 1 96.56 64 ASP B C 1
ATOM 3538 O O . ASP B 1 64 ? 3.369 45.906 6.945 1 96.56 64 ASP B O 1
ATOM 3542 N N . ILE B 1 65 ? 5.285 44.938 7.656 1 97.62 65 ILE B N 1
ATOM 3543 C CA . ILE B 1 65 ? 4.777 44.594 8.977 1 97.62 65 ILE B CA 1
ATOM 3544 C C . ILE B 1 65 ? 5.203 45.656 10 1 97.62 65 ILE B C 1
ATOM 3546 O O . ILE B 1 65 ? 6.398 45.875 10.211 1 97.62 65 ILE B O 1
ATOM 3550 N N . ALA B 1 66 ? 4.352 46.281 10.602 1 96.56 66 ALA B N 1
ATOM 3551 C CA . ALA B 1 66 ? 4.609 47.438 11.438 1 96.56 66 ALA B CA 1
ATOM 3552 C C . ALA B 1 66 ? 5.336 47.062 12.719 1 96.56 66 ALA B C 1
ATOM 3554 O O . ALA B 1 66 ? 6.117 47.844 13.258 1 96.56 66 ALA B O 1
ATOM 3555 N N . ARG B 1 67 ? 5.051 45.844 13.234 1 97.94 67 ARG B N 1
ATOM 3556 C CA . ARG B 1 67 ? 5.574 45.5 14.547 1 97.94 67 ARG B CA 1
ATOM 3557 C C . ARG B 1 67 ? 6.477 44.25 14.461 1 97.94 67 ARG B C 1
ATOM 3559 O O . ARG B 1 67 ? 6.094 43.25 13.883 1 97.94 67 ARG B O 1
ATOM 3566 N N . TRP B 1 68 ? 7.668 44.344 14.953 1 97.81 68 TRP B N 1
ATOM 3567 C CA . TRP B 1 68 ? 8.578 43.219 15.125 1 97.81 68 TRP B CA 1
ATOM 3568 C C . TRP B 1 68 ? 9.398 43.344 16.406 1 97.81 68 TRP B C 1
ATOM 3570 O O . TRP B 1 68 ? 9.492 44.438 16.969 1 97.81 68 TRP B O 1
ATOM 3580 N N . SER B 1 69 ? 9.867 42.281 16.969 1 97.81 69 SER B N 1
ATOM 3581 C CA . SER B 1 69 ? 10.609 42.312 18.219 1 97.81 69 SER B CA 1
ATOM 3582 C C . SER B 1 69 ? 11.562 41.125 18.312 1 97.81 69 SER B C 1
ATOM 3584 O O . SER B 1 69 ? 11.414 40.125 17.594 1 97.81 69 SER B O 1
ATOM 3586 N N . THR B 1 70 ? 12.539 41.25 19.109 1 97.5 70 THR B N 1
ATOM 3587 C CA . THR B 1 70 ? 13.391 40.125 19.5 1 97.5 70 THR B CA 1
ATOM 3588 C C . THR B 1 70 ? 13.133 39.719 20.938 1 97.5 70 THR B C 1
ATOM 3590 O O . THR B 1 70 ? 13.828 38.844 21.484 1 97.5 70 THR B O 1
ATOM 3593 N N . ASP B 1 71 ? 12.18 40.406 21.484 1 97.38 71 ASP B N 1
ATOM 3594 C CA . ASP B 1 71 ? 11.844 40.156 22.891 1 97.38 71 ASP B CA 1
ATOM 3595 C C . ASP B 1 71 ? 10.5 39.438 23.016 1 97.38 71 ASP B C 1
ATOM 3597 O O . ASP B 1 71 ? 9.461 40.094 23.125 1 97.38 71 ASP B O 1
ATOM 3601 N N . LEU B 1 72 ? 10.602 38.156 23.156 1 96.94 72 LEU B N 1
ATOM 3602 C CA . LEU B 1 72 ? 9.391 37.344 23.219 1 96.94 72 LEU B CA 1
ATOM 3603 C C . LEU B 1 72 ? 8.617 37.625 24.5 1 96.94 72 LEU B C 1
ATOM 3605 O O . LEU B 1 72 ? 7.383 37.688 24.484 1 96.94 72 LEU B O 1
ATOM 3609 N N . ASP B 1 73 ? 9.297 37.844 25.594 1 97.12 73 ASP B N 1
ATOM 3610 C CA . ASP B 1 73 ? 8.641 38.094 26.875 1 97.12 73 ASP B CA 1
ATOM 3611 C C . ASP B 1 73 ? 7.809 39.375 26.828 1 97.12 73 ASP B C 1
ATOM 3613 O O . ASP B 1 73 ? 6.68 39.406 27.328 1 97.12 73 ASP B O 1
ATOM 3617 N N . ALA B 1 74 ? 8.406 40.375 26.234 1 97.75 74 ALA B N 1
ATOM 3618 C CA . ALA B 1 74 ? 7.68 41.625 26.094 1 97.75 74 ALA B CA 1
ATOM 3619 C C . ALA B 1 74 ? 6.438 41.438 25.234 1 97.75 74 ALA B C 1
ATOM 3621 O O . ALA B 1 74 ? 5.387 42.031 25.516 1 97.75 74 ALA B O 1
ATOM 3622 N N . ALA B 1 75 ? 6.598 40.719 24.172 1 97.88 75 ALA B N 1
ATOM 3623 C CA . ALA B 1 75 ? 5.461 40.469 23.281 1 97.88 75 ALA B CA 1
ATOM 3624 C C . ALA B 1 75 ? 4.359 39.719 24.016 1 97.88 75 ALA B C 1
ATOM 3626 O O . ALA B 1 75 ? 3.178 40.062 23.906 1 97.88 75 ALA B O 1
ATOM 3627 N N . LEU B 1 76 ? 4.699 38.719 24.844 1 98.25 76 LEU B N 1
ATOM 3628 C CA . LEU B 1 76 ? 3.742 37.906 25.578 1 98.25 76 LEU B CA 1
ATOM 3629 C C . LEU B 1 76 ? 3.047 38.719 26.672 1 98.25 76 LEU B C 1
ATOM 3631 O O . LEU B 1 76 ? 1.904 38.406 27.031 1 98.25 76 LEU B O 1
ATOM 3635 N N . ALA B 1 77 ? 3.734 39.75 27.109 1 97.94 77 ALA B N 1
ATOM 3636 C CA . ALA B 1 77 ? 3.191 40.562 28.203 1 97.94 77 ALA B CA 1
ATOM 3637 C C . ALA B 1 77 ? 2.24 41.625 27.656 1 97.94 77 ALA B C 1
ATOM 3639 O O . ALA B 1 77 ? 1.475 42.219 28.422 1 97.94 77 ALA B O 1
ATOM 3640 N N . ASP B 1 78 ? 2.311 41.906 26.375 1 97.62 78 ASP B N 1
ATOM 3641 C CA . ASP B 1 78 ? 1.505 42.969 25.781 1 97.62 78 ASP B CA 1
ATOM 3642 C C . ASP B 1 78 ? 0.035 42.562 25.688 1 97.62 78 ASP B C 1
ATOM 3644 O O . ASP B 1 78 ? -0.319 41.625 24.969 1 97.62 78 ASP B O 1
ATOM 3648 N N . PRO B 1 79 ? -0.859 43.219 26.359 1 96.31 79 PRO B N 1
ATOM 3649 C CA . PRO B 1 79 ? -2.275 42.844 26.359 1 96.31 79 PRO B CA 1
ATOM 3650 C C . PRO B 1 79 ? -2.951 43.094 25.016 1 96.31 79 PRO B C 1
ATOM 3652 O O . PRO B 1 79 ? -4.062 42.594 24.781 1 96.31 79 PRO B O 1
ATOM 3655 N N . ASN B 1 80 ? -2.262 43.781 24.156 1 95.88 80 ASN B N 1
ATOM 3656 C CA . ASN B 1 80 ? -2.83 44.062 22.844 1 95.88 80 ASN B CA 1
ATOM 3657 C C . ASN B 1 80 ? -2.67 42.875 21.906 1 95.88 80 ASN B C 1
ATOM 3659 O O . ASN B 1 80 ? -3.27 42.844 20.828 1 95.88 80 ASN B O 1
ATOM 3663 N N . ASP B 1 81 ? -1.905 41.938 22.312 1 97.69 81 ASP B N 1
ATOM 3664 C CA . ASP B 1 81 ? -1.718 40.719 21.547 1 97.69 81 ASP B CA 1
ATOM 3665 C C . ASP B 1 81 ? -2.416 39.531 22.203 1 97.69 81 ASP B C 1
ATOM 3667 O O . ASP B 1 81 ? -2.037 39.125 23.312 1 97.69 81 ASP B O 1
ATOM 3671 N N . GLN B 1 82 ? -3.369 38.938 21.516 1 97.94 82 GLN B N 1
ATOM 3672 C CA . GLN B 1 82 ? -4.219 37.938 22.156 1 97.94 82 GLN B CA 1
ATOM 3673 C C . GLN B 1 82 ? -3.801 36.531 21.75 1 97.94 82 GLN B C 1
ATOM 3675 O O . GLN B 1 82 ? -4.09 35.562 22.469 1 97.94 82 GLN B O 1
ATOM 3680 N N . ILE B 1 83 ? -3.193 36.344 20.562 1 98.75 83 ILE B N 1
ATOM 3681 C CA . ILE B 1 83 ? -2.881 35.031 20.031 1 98.75 83 ILE B CA 1
ATOM 3682 C C . ILE B 1 83 ? -1.367 34.875 19.922 1 98.75 83 ILE B C 1
ATOM 3684 O O . ILE B 1 83 ? -0.665 35.781 19.484 1 98.75 83 ILE B O 1
ATOM 3688 N N . PHE B 1 84 ? -0.913 33.781 20.359 1 98.75 84 PHE B N 1
ATOM 3689 C CA . PHE B 1 84 ? 0.463 33.344 20.109 1 98.75 84 PHE B CA 1
ATOM 3690 C C . PHE B 1 84 ? 0.509 32.188 19.141 1 98.75 84 PHE B C 1
ATOM 3692 O O . PHE B 1 84 ? -0.172 31.172 19.344 1 98.75 84 PHE B O 1
ATOM 3699 N N . PHE B 1 85 ? 1.279 32.312 18.062 1 98.5 85 PHE B N 1
ATOM 3700 C CA . PHE B 1 85 ? 1.48 31.234 17.078 1 98.5 85 PHE B CA 1
ATOM 3701 C C . PHE B 1 85 ? 2.947 30.828 17.031 1 98.5 85 PHE B C 1
ATOM 3703 O O . PHE B 1 85 ? 3.836 31.672 16.984 1 98.5 85 PHE B O 1
ATOM 3710 N N . ASP B 1 86 ? 3.129 29.5 16.953 1 97.06 86 ASP B N 1
ATOM 3711 C CA . ASP B 1 86 ? 4.496 28.984 16.891 1 97.06 86 ASP B CA 1
ATOM 3712 C C . ASP B 1 86 ? 4.676 28.047 15.703 1 97.06 86 ASP B C 1
ATOM 3714 O O . ASP B 1 86 ? 3.965 27.047 15.594 1 97.06 86 ASP B O 1
ATOM 3718 N N . ALA B 1 87 ? 5.633 28.328 14.844 1 93.19 87 ALA B N 1
ATOM 3719 C CA . ALA B 1 87 ? 6.027 27.453 13.742 1 93.19 87 ALA B CA 1
ATOM 3720 C C . ALA B 1 87 ? 7.512 27.125 13.82 1 93.19 87 ALA B C 1
ATOM 3722 O O . ALA B 1 87 ? 8.133 26.797 12.797 1 93.19 87 ALA B O 1
ATOM 3723 N N . GLY B 1 88 ? 8.109 27.344 15 1 86.44 88 GLY B N 1
ATOM 3724 C CA . GLY B 1 88 ? 9.523 27.078 15.188 1 86.44 88 GLY B CA 1
ATOM 3725 C C . GLY B 1 88 ? 9.836 25.594 15.328 1 86.44 88 GLY B C 1
ATOM 3726 O O . GLY B 1 88 ? 9.125 24.75 14.773 1 86.44 88 GLY B O 1
ATOM 3727 N N . THR B 1 89 ? 10.969 25.312 15.938 1 80.25 89 THR B N 1
ATOM 3728 C CA . THR B 1 89 ? 11.43 23.938 16.078 1 80.25 89 THR B CA 1
ATOM 3729 C C . THR B 1 89 ? 10.555 23.172 17.078 1 80.25 89 THR B C 1
ATOM 3731 O O . THR B 1 89 ? 10.062 23.766 18.047 1 80.25 89 THR B O 1
ATOM 3734 N N . THR B 1 90 ? 10.469 21.953 16.859 1 79.69 90 THR B N 1
ATOM 3735 C CA . THR B 1 90 ? 9.633 21.094 17.688 1 79.69 90 THR B CA 1
ATOM 3736 C C . THR B 1 90 ? 10.133 21.078 19.125 1 79.69 90 THR B C 1
ATOM 3738 O O . THR B 1 90 ? 9.328 21.094 20.062 1 79.69 90 THR B O 1
ATOM 3741 N N . LEU B 1 91 ? 11.375 21.125 19.328 1 79.31 91 LEU B N 1
ATOM 3742 C CA . LEU B 1 91 ? 11.984 20.938 20.641 1 79.31 91 LEU B CA 1
ATOM 3743 C C . LEU B 1 91 ? 11.57 22.062 21.594 1 79.31 91 LEU B C 1
ATOM 3745 O O . LEU B 1 91 ? 11.438 21.844 22.797 1 79.31 91 LEU B O 1
ATOM 3749 N N . MET B 1 92 ? 11.289 23.25 21.062 1 85.38 92 MET B N 1
ATOM 3750 C CA . MET B 1 92 ? 11 24.406 21.906 1 85.38 92 MET B CA 1
ATOM 3751 C C . MET B 1 92 ? 9.5 24.688 21.969 1 85.38 92 MET B C 1
ATOM 3753 O O . MET B 1 92 ? 9.039 25.469 22.797 1 85.38 92 MET B O 1
ATOM 3757 N N . ARG B 1 93 ? 8.758 24.016 21.25 1 92.12 93 ARG B N 1
ATOM 3758 C CA . ARG B 1 93 ? 7.363 24.391 21.016 1 92.12 93 ARG B CA 1
ATOM 3759 C C . ARG B 1 93 ? 6.527 24.234 22.281 1 92.12 93 ARG B C 1
ATOM 3761 O O . ARG B 1 93 ? 5.824 25.172 22.672 1 92.12 93 ARG B O 1
ATOM 3768 N N . ALA B 1 94 ? 6.695 23.109 22.891 1 93.94 94 ALA B N 1
ATOM 3769 C CA . ALA B 1 94 ? 5.867 22.875 24.078 1 93.94 94 ALA B CA 1
ATOM 3770 C C . ALA B 1 94 ? 6.102 23.938 25.141 1 93.94 94 ALA B C 1
ATOM 3772 O O . ALA B 1 94 ? 5.148 24.438 25.734 1 93.94 94 ALA B O 1
ATOM 3773 N N . GLU B 1 95 ? 7.328 24.25 25.328 1 94.75 95 GLU B N 1
ATOM 3774 C CA . GLU B 1 95 ? 7.68 25.266 26.328 1 94.75 95 GLU B CA 1
ATOM 3775 C C . GLU B 1 95 ? 7.121 26.625 25.938 1 94.75 95 GLU B C 1
ATOM 3777 O O . GLU B 1 95 ? 6.555 27.328 26.781 1 94.75 95 GLU B O 1
ATOM 3782 N N . LEU B 1 96 ? 7.297 27 24.75 1 96.62 96 LEU B N 1
ATOM 3783 C CA . LEU B 1 96 ? 6.844 28.297 24.266 1 96.62 96 LEU B CA 1
ATOM 3784 C C . LEU B 1 96 ? 5.324 28.406 24.359 1 96.62 96 LEU B C 1
ATOM 3786 O O . LEU B 1 96 ? 4.793 29.438 24.766 1 96.62 96 LEU B O 1
ATOM 3790 N N . ILE B 1 97 ? 4.656 27.391 23.953 1 97.75 97 ILE B N 1
ATOM 3791 C CA . ILE B 1 97 ? 3.199 27.359 24.016 1 97.75 97 ILE B CA 1
ATOM 3792 C C . ILE B 1 97 ? 2.738 27.453 25.469 1 97.75 97 ILE B C 1
ATOM 3794 O O . ILE B 1 97 ? 1.788 28.172 25.781 1 97.75 97 ILE B O 1
ATOM 3798 N N . GLY B 1 98 ? 3.441 26.719 26.312 1 97.12 98 GLY B N 1
ATOM 3799 C CA . GLY B 1 98 ? 3.133 26.797 27.734 1 97.12 98 GLY B CA 1
ATOM 3800 C C . GLY B 1 98 ? 3.273 28.203 28.297 1 97.12 98 GLY B C 1
ATOM 3801 O O . GLY B 1 98 ? 2.396 28.672 29.016 1 97.12 98 GLY B O 1
ATOM 3802 N N . ARG B 1 99 ? 4.336 28.859 27.969 1 97.56 99 ARG B N 1
ATOM 3803 C CA . ARG B 1 99 ? 4.582 30.219 28.406 1 97.56 99 ARG B CA 1
ATOM 3804 C C . ARG B 1 99 ? 3.49 31.156 27.906 1 97.56 99 ARG B C 1
ATOM 3806 O O . ARG B 1 99 ? 3.07 32.062 28.625 1 97.56 99 ARG B O 1
ATOM 3813 N N . ALA B 1 100 ? 3.117 30.953 26.703 1 98.5 100 ALA B N 1
ATOM 3814 C CA . ALA B 1 100 ? 2.064 31.781 26.109 1 98.5 100 ALA B CA 1
ATOM 3815 C C . ALA B 1 100 ? 0.742 31.578 26.844 1 98.5 100 ALA B C 1
ATOM 3817 O O . ALA B 1 100 ? 0.02 32.531 27.109 1 98.5 100 ALA B O 1
ATOM 3818 N N . LEU B 1 101 ? 0.449 30.375 27.188 1 98.31 101 LEU B N 1
ATOM 3819 C CA . LEU B 1 101 ? -0.753 30.078 27.953 1 98.31 101 LEU B CA 1
ATOM 3820 C C . LEU B 1 101 ? -0.697 30.75 29.328 1 98.31 101 LEU B C 1
ATOM 3822 O O . LEU B 1 101 ? -1.679 31.359 29.766 1 98.31 101 LEU B O 1
ATOM 3826 N N . ASP B 1 102 ? 0.456 30.672 29.922 1 98.06 102 ASP B N 1
ATOM 3827 C CA . ASP B 1 102 ? 0.641 31.297 31.234 1 98.06 102 ASP B CA 1
ATOM 3828 C C . ASP B 1 102 ? 0.445 32.812 31.141 1 98.06 102 ASP B C 1
ATOM 3830 O O . ASP B 1 102 ? -0.005 33.438 32.094 1 98.06 102 ASP B O 1
ATOM 3834 N N . ALA B 1 103 ? 0.784 33.344 30.016 1 98.38 103 ALA B N 1
ATOM 3835 C CA . ALA B 1 103 ? 0.66 34.781 29.797 1 98.38 103 ALA B CA 1
ATOM 3836 C C . ALA B 1 103 ? -0.762 35.156 29.391 1 98.38 103 ALA B C 1
ATOM 3838 O O . ALA B 1 103 ? -1.048 36.312 29.094 1 98.38 103 ALA B O 1
ATOM 3839 N N . GLY B 1 104 ? -1.641 34.188 29.281 1 98.19 104 GLY B N 1
ATOM 3840 C CA . GLY B 1 104 ? -3.043 34.406 29 1 98.19 104 GLY B CA 1
ATOM 3841 C C . GLY B 1 104 ? -3.33 34.562 27.516 1 98.19 104 GLY B C 1
ATOM 3842 O O . GLY B 1 104 ? -4.301 35.188 27.109 1 98.19 104 GLY B O 1
ATOM 3843 N N . LYS B 1 105 ? -2.479 34.031 26.703 1 98.69 105 LYS B N 1
ATOM 3844 C CA . LYS B 1 105 ? -2.668 34.125 25.266 1 98.69 105 LYS B CA 1
ATOM 3845 C C . LYS B 1 105 ? -3.385 32.875 24.719 1 98.69 105 LYS B C 1
ATOM 3847 O O . LYS B 1 105 ? -3.131 31.766 25.188 1 98.69 105 LYS B O 1
ATOM 3852 N N . HIS B 1 106 ? -4.348 33.031 23.781 1 98.69 106 HIS B N 1
ATOM 3853 C CA . HIS B 1 106 ? -4.734 31.906 22.938 1 98.69 106 HIS B CA 1
ATOM 3854 C C . HIS B 1 106 ? -3.555 31.391 22.109 1 98.69 106 HIS B C 1
ATOM 3856 O O . HIS B 1 106 ? -2.654 32.156 21.766 1 98.69 106 HIS B O 1
ATOM 3862 N N . VAL B 1 107 ? -3.566 30.094 21.859 1 98.69 107 VAL B N 1
ATOM 3863 C CA . VAL B 1 107 ? -2.377 29.562 21.203 1 98.69 107 VAL B CA 1
ATOM 3864 C C . VAL B 1 107 ? -2.781 28.766 19.969 1 98.69 107 VAL B C 1
ATOM 3866 O O . VAL B 1 107 ? -3.828 28.109 19.953 1 98.69 107 VAL B O 1
ATOM 3869 N N . TYR B 1 108 ? -2.014 28.844 18.891 1 98.31 108 TYR B N 1
ATOM 3870 C CA . TYR B 1 108 ? -2.049 28.078 17.656 1 98.31 108 TYR B CA 1
ATOM 3871 C C . TYR B 1 108 ? -0.646 27.672 17.234 1 98.31 108 TYR B C 1
ATOM 3873 O O . TYR B 1 108 ? 0.306 28.438 17.375 1 98.31 108 TYR B O 1
ATOM 3881 N N . CYS B 1 109 ? -0.465 26.406 16.844 1 97.12 109 CYS B N 1
ATOM 3882 C CA . CYS B 1 109 ? 0.912 26.016 16.562 1 97.12 109 CYS B CA 1
ATOM 3883 C C . CYS B 1 109 ? 0.961 24.922 15.492 1 97.12 109 CYS B C 1
ATOM 3885 O O . CYS B 1 109 ? -0.06 24.312 15.172 1 97.12 109 CYS B O 1
ATOM 3887 N N . GLU B 1 110 ? 2.129 24.734 14.992 1 93.88 110 GLU B N 1
ATOM 3888 C CA . GLU B 1 110 ? 2.428 23.641 14.078 1 93.88 110 GLU B CA 1
ATOM 3889 C C . GLU B 1 110 ? 2.561 22.328 14.82 1 93.88 110 GLU B C 1
ATOM 3891 O O . GLU B 1 110 ? 2.627 22.297 16.047 1 93.88 110 GLU B O 1
ATOM 3896 N N . LYS B 1 111 ? 2.434 21.281 14.078 1 91.44 111 LYS B N 1
ATOM 3897 C CA . LYS B 1 111 ? 2.689 19.938 14.57 1 91.44 111 LYS B CA 1
ATOM 3898 C C . LYS B 1 111 ? 4.121 19.5 14.266 1 91.44 111 LYS B C 1
ATOM 3900 O O . LYS B 1 111 ? 4.73 19.984 13.312 1 91.44 111 LYS B O 1
ATOM 3905 N N . PRO B 1 112 ? 4.688 18.641 14.992 1 91.31 112 PRO B N 1
ATOM 3906 C CA . PRO B 1 112 ? 4.152 18.078 16.234 1 91.31 112 PRO B CA 1
ATOM 3907 C C . PRO B 1 112 ? 4.262 19.047 17.406 1 91.31 112 PRO B C 1
ATOM 3909 O O . PRO B 1 112 ? 5.148 19.906 17.422 1 91.31 112 PRO B O 1
ATOM 3912 N N . ILE B 1 113 ? 3.383 18.906 18.438 1 93.56 113 ILE B N 1
ATOM 3913 C CA . ILE B 1 113 ? 3.344 19.891 19.531 1 93.56 113 ILE B CA 1
ATOM 3914 C C . ILE B 1 113 ? 4.441 19.578 20.531 1 93.56 113 ILE B C 1
ATOM 3916 O O . ILE B 1 113 ? 4.746 20.391 21.406 1 93.56 113 ILE B O 1
ATOM 3920 N N . SER B 1 114 ? 4.934 18.406 20.438 1 90.25 114 SER B N 1
ATOM 3921 C CA . SER B 1 114 ? 6.07 17.953 21.219 1 90.25 114 SER B CA 1
ATOM 3922 C C . SER B 1 114 ? 6.727 16.719 20.609 1 90.25 114 SER B C 1
ATOM 3924 O O . SER B 1 114 ? 6.188 16.125 19.672 1 90.25 114 SER B O 1
ATOM 3926 N N . ASP B 1 115 ? 7.93 16.359 21.172 1 85.06 115 ASP B N 1
ATOM 3927 C CA . ASP B 1 115 ? 8.617 15.172 20.672 1 85.06 115 ASP B CA 1
ATOM 3928 C C . ASP B 1 115 ? 8.273 13.945 21.516 1 85.06 115 ASP B C 1
ATOM 3930 O O . ASP B 1 115 ? 8.641 12.82 21.172 1 85.06 115 ASP B O 1
ATOM 3934 N N . ASP B 1 116 ? 7.543 14.203 22.578 1 91.62 116 ASP B N 1
ATOM 3935 C CA . ASP B 1 116 ? 7.133 13.07 23.391 1 91.62 116 ASP B CA 1
ATOM 3936 C C . ASP B 1 116 ? 5.707 13.25 23.906 1 91.62 116 ASP B C 1
ATOM 3938 O O . ASP B 1 116 ? 5.254 14.383 24.109 1 91.62 116 ASP B O 1
ATOM 3942 N N . LEU B 1 117 ? 5.07 12.117 24.219 1 95.56 117 LEU B N 1
ATOM 3943 C CA . LEU B 1 117 ? 3.645 12.094 24.531 1 95.56 117 LEU B CA 1
ATOM 3944 C C . LEU B 1 117 ? 3.377 12.719 25.891 1 95.56 117 LEU B C 1
ATOM 3946 O O . LEU B 1 117 ? 2.396 13.445 26.062 1 95.56 117 LEU B O 1
ATOM 3950 N N . ARG B 1 118 ? 4.223 12.43 26.844 1 96.06 118 ARG B N 1
ATOM 3951 C CA . ARG B 1 118 ? 4.016 12.953 28.188 1 96.06 118 ARG B CA 1
ATOM 3952 C C . ARG B 1 118 ? 3.938 14.477 28.172 1 96.06 118 ARG B C 1
ATOM 3954 O O . ARG B 1 118 ? 3.006 15.062 28.734 1 96.06 118 ARG B O 1
ATOM 3961 N N . THR B 1 119 ? 4.855 15.117 27.5 1 95.88 119 THR B N 1
ATOM 3962 C CA . THR B 1 119 ? 4.891 16.578 27.375 1 95.88 119 THR B CA 1
ATOM 3963 C C . THR B 1 119 ? 3.678 17.078 26.594 1 95.88 119 THR B C 1
ATOM 3965 O O . THR B 1 119 ? 3.066 18.078 26.984 1 95.88 119 THR B O 1
ATOM 3968 N N . ALA B 1 120 ? 3.354 16.375 25.531 1 96.44 120 ALA B N 1
ATOM 3969 C CA . ALA B 1 120 ? 2.213 16.766 24.703 1 96.44 120 ALA B CA 1
ATOM 3970 C C . ALA B 1 120 ? 0.919 16.75 25.516 1 96.44 120 ALA B C 1
ATOM 3972 O O . ALA B 1 120 ? 0.116 17.688 25.438 1 96.44 120 ALA B O 1
ATOM 3973 N N . VAL B 1 121 ? 0.755 15.695 26.312 1 97.19 121 VAL B N 1
ATOM 3974 C CA . VAL B 1 121 ? -0.455 15.531 27.109 1 97.19 121 VAL B CA 1
ATOM 3975 C C . VAL B 1 121 ? -0.509 16.594 28.188 1 97.19 121 VAL B C 1
ATOM 3977 O O . VAL B 1 121 ? -1.562 17.188 28.438 1 97.19 121 VAL B O 1
ATOM 3980 N N . LYS B 1 122 ? 0.595 16.844 28.828 1 96.94 122 LYS B N 1
ATOM 3981 C CA . LYS B 1 122 ? 0.665 17.891 29.844 1 96.94 122 LYS B CA 1
ATOM 3982 C C . LYS B 1 122 ? 0.287 19.25 29.25 1 96.94 122 LYS B C 1
ATOM 3984 O O . LYS B 1 122 ? -0.46 20.016 29.875 1 96.94 122 LYS B O 1
ATOM 3989 N N . LEU B 1 123 ? 0.796 19.5 28.109 1 97.19 123 LEU B N 1
ATOM 3990 C CA . LEU B 1 123 ? 0.504 20.766 27.438 1 97.19 123 LEU B CA 1
ATOM 3991 C C . LEU B 1 123 ? -0.979 20.875 27.109 1 97.19 123 LEU B C 1
ATOM 3993 O O . LEU B 1 123 ? -1.597 21.922 27.312 1 97.19 123 LEU B O 1
ATOM 3997 N N . ALA B 1 124 ? -1.541 19.812 26.562 1 97.44 124 ALA B N 1
ATOM 3998 C CA . ALA B 1 124 ? -2.961 19.781 26.219 1 97.44 124 ALA B CA 1
ATOM 3999 C C . ALA B 1 124 ? -3.828 19.984 27.453 1 97.44 124 ALA B C 1
ATOM 4001 O O . ALA B 1 124 ? -4.82 20.719 27.422 1 97.44 124 ALA B O 1
ATOM 4002 N N . ARG B 1 125 ? -3.428 19.359 28.531 1 97.38 125 ARG B N 1
ATOM 4003 C CA . ARG B 1 125 ? -4.145 19.516 29.797 1 97.38 125 ARG B CA 1
ATOM 4004 C C . ARG B 1 125 ? -4.078 20.969 30.281 1 97.38 125 ARG B C 1
ATOM 4006 O O . ARG B 1 125 ? -5.086 21.516 30.719 1 97.38 125 ARG B O 1
ATOM 4013 N N . LYS B 1 126 ? -2.932 21.5 30.203 1 97.25 126 LYS B N 1
ATOM 4014 C CA . LYS B 1 126 ? -2.746 22.891 30.609 1 97.25 126 LYS B CA 1
ATOM 4015 C C . LYS B 1 126 ? -3.629 23.828 29.766 1 97.25 126 LYS B C 1
ATOM 4017 O O . LYS B 1 126 ? -4.277 24.719 30.312 1 97.25 126 LYS B O 1
ATOM 4022 N N . ALA B 1 127 ? -3.631 23.609 28.516 1 97.69 127 ALA B N 1
ATOM 4023 C CA . ALA B 1 127 ? -4.441 24.438 27.609 1 97.69 127 ALA B CA 1
ATOM 4024 C C . ALA B 1 127 ? -5.926 24.312 27.953 1 97.69 127 ALA B C 1
ATOM 4026 O O . ALA B 1 127 ? -6.629 25.328 28.047 1 97.69 127 ALA B O 1
ATOM 4027 N N . ARG B 1 128 ? -6.34 23.125 28.172 1 95.88 128 ARG B N 1
ATOM 4028 C CA . ARG B 1 128 ? -7.738 22.891 28.516 1 95.88 128 ARG B CA 1
ATOM 4029 C C . ARG B 1 128 ? -8.094 23.578 29.844 1 95.88 128 ARG B C 1
ATOM 4031 O O . ARG B 1 128 ? -9.141 24.203 29.953 1 95.88 128 ARG B O 1
ATOM 4038 N N . ALA B 1 129 ? -7.246 23.469 30.781 1 96.44 129 ALA B N 1
ATOM 4039 C CA . ALA B 1 129 ? -7.488 24.016 32.125 1 96.44 129 ALA B CA 1
ATOM 4040 C C . ALA B 1 129 ? -7.48 25.547 32.094 1 96.44 129 ALA B C 1
ATOM 4042 O O . ALA B 1 129 ? -8.148 26.188 32.906 1 96.44 129 ALA B O 1
ATOM 4043 N N . SER B 1 130 ? -6.785 26.156 31.234 1 96.81 130 SER B N 1
ATOM 4044 C CA . SER B 1 130 ? -6.637 27.609 31.156 1 96.81 130 SER B CA 1
ATOM 4045 C C . SER B 1 130 ? -7.922 28.281 30.688 1 96.81 130 SER B C 1
ATOM 4047 O O . SER B 1 130 ? -8.141 29.469 30.953 1 96.81 130 SER B O 1
ATOM 4049 N N . GLY B 1 131 ? -8.766 27.469 29.922 1 96.31 131 GLY B N 1
ATOM 4050 C CA . GLY B 1 131 ? -9.961 28.047 29.312 1 96.31 131 GLY B CA 1
ATOM 4051 C C . GLY B 1 131 ? -9.672 28.859 28.078 1 96.31 131 GLY B C 1
ATOM 4052 O O . GLY B 1 131 ? -10.586 29.359 27.422 1 96.31 131 GLY B O 1
ATOM 4053 N N . LEU B 1 132 ? -8.414 29.016 27.734 1 98.19 132 LEU B N 1
ATOM 4054 C CA . LEU B 1 132 ? -8.016 29.75 26.531 1 98.19 132 LEU B CA 1
ATOM 4055 C C . LEU B 1 132 ? -8.25 28.906 25.281 1 98.19 132 LEU B C 1
ATOM 4057 O O . LEU B 1 132 ? -8.289 27.672 25.359 1 98.19 132 LEU B O 1
ATOM 4061 N N . LYS B 1 133 ? -8.414 29.562 24.156 1 98.5 133 LYS B N 1
ATOM 4062 C CA . LYS B 1 133 ? -8.547 28.859 22.875 1 98.5 133 LYS B CA 1
ATOM 4063 C C . LYS B 1 133 ? -7.191 28.359 22.391 1 98.5 133 LYS B C 1
ATOM 4065 O O . LYS B 1 133 ? -6.18 29.047 22.547 1 98.5 133 LYS B O 1
ATOM 4070 N N . HIS B 1 134 ? -7.191 27.172 21.922 1 98.44 134 HIS B N 1
ATOM 4071 C CA . HIS B 1 134 ? -5.949 26.562 21.453 1 98.44 134 HIS B CA 1
ATOM 4072 C C . HIS B 1 134 ? -6.188 25.688 20.219 1 98.44 134 HIS B C 1
ATOM 4074 O O . HIS B 1 134 ? -7.289 25.172 20.031 1 98.44 134 HIS B O 1
ATOM 4080 N N . GLY B 1 135 ? -5.156 25.625 19.406 1 97.88 135 GLY B N 1
ATOM 4081 C CA . GLY B 1 135 ? -5.281 24.859 18.172 1 97.88 135 GLY B CA 1
ATOM 4082 C C . GLY B 1 135 ? -3.951 24.359 17.641 1 97.88 135 GLY B C 1
ATOM 4083 O O . GLY B 1 135 ? -2.898 24.891 17.984 1 97.88 135 GLY B O 1
ATOM 4084 N N . VAL B 1 136 ? -4.012 23.344 16.891 1 97.75 136 VAL B N 1
ATOM 4085 C CA . VAL B 1 136 ? -2.865 22.797 16.172 1 97.75 136 VAL B CA 1
ATOM 4086 C C . VAL B 1 136 ? -3.189 22.688 14.68 1 97.75 136 VAL B C 1
ATOM 4088 O O . VAL B 1 136 ? -4.328 22.391 14.305 1 97.75 136 VAL B O 1
ATOM 4091 N N . VAL B 1 137 ? -2.199 22.891 13.867 1 96.12 137 VAL B N 1
ATOM 4092 C CA . VAL B 1 137 ? -2.363 22.891 12.414 1 96.12 137 VAL B CA 1
ATOM 4093 C C . VAL B 1 137 ? -2.684 21.469 11.938 1 96.12 137 VAL B C 1
ATOM 4095 O O . VAL B 1 137 ? -1.965 20.531 12.258 1 96.12 137 VAL B O 1
ATOM 4098 N N . GLN B 1 138 ? -3.766 21.312 11.219 1 95.75 138 GLN B N 1
ATOM 4099 C CA . GLN B 1 138 ? -4.168 20.094 10.531 1 95.75 138 GLN B CA 1
ATOM 4100 C C . GLN B 1 138 ? -4.379 20.344 9.039 1 95.75 138 GLN B C 1
ATOM 4102 O O . GLN B 1 138 ? -5.477 20.141 8.516 1 95.75 138 GLN B O 1
ATOM 4107 N N . ASP B 1 139 ? -3.344 20.656 8.391 1 92.69 139 ASP B N 1
ATOM 4108 C CA . ASP B 1 139 ? -3.365 21.297 7.074 1 92.69 139 ASP B CA 1
ATOM 4109 C C . ASP B 1 139 ? -3.955 20.359 6.023 1 92.69 139 ASP B C 1
ATOM 4111 O O . ASP B 1 139 ? -4.676 20.812 5.125 1 92.69 139 ASP B O 1
ATOM 4115 N N . LYS B 1 140 ? -3.766 19.062 6.117 1 94.44 140 LYS B N 1
ATOM 4116 C CA . LYS B 1 140 ? -4.172 18.141 5.059 1 94.44 140 LYS B CA 1
ATOM 4117 C C . LYS B 1 140 ? -5.691 18.062 4.953 1 94.44 140 LYS B C 1
ATOM 4119 O O . LYS B 1 140 ? -6.227 17.734 3.891 1 94.44 140 LYS B O 1
ATOM 4124 N N . LEU B 1 141 ? -6.391 18.359 6.039 1 95.75 141 LEU B N 1
ATOM 4125 C CA . LEU B 1 141 ? -7.848 18.297 6.043 1 95.75 141 LEU B CA 1
ATOM 4126 C C . LEU B 1 141 ? -8.438 19.406 5.18 1 95.75 141 LEU B C 1
ATOM 4128 O O . LEU B 1 141 ? -9.617 19.359 4.828 1 95.75 141 LEU B O 1
ATOM 4132 N N . PHE B 1 142 ? -7.598 20.375 4.812 1 94.25 142 PHE B N 1
ATOM 4133 C CA . PHE B 1 142 ? -8.109 21.547 4.098 1 94.25 142 PHE B CA 1
ATOM 4134 C C . PHE B 1 142 ? -7.676 21.516 2.639 1 94.25 142 PHE B C 1
ATOM 4136 O O . PHE B 1 142 ? -8 22.422 1.874 1 94.25 142 PHE B O 1
ATOM 4143 N N . LEU B 1 143 ? -6.961 20.469 2.273 1 93.69 143 LEU B N 1
ATOM 4144 C CA . LEU B 1 143 ? -6.582 20.297 0.875 1 93.69 143 LEU B CA 1
ATOM 4145 C C . LEU B 1 143 ? -7.789 19.922 0.028 1 93.69 143 LEU B C 1
ATOM 4147 O O . LEU B 1 143 ? -8.633 19.125 0.462 1 93.69 143 LEU B O 1
ATOM 4151 N N . PRO B 1 144 ? -7.836 20.453 -1.199 1 94.56 144 PRO B N 1
ATOM 4152 C CA . PRO B 1 144 ? -9.016 20.219 -2.031 1 94.56 144 PRO B CA 1
ATOM 4153 C C . PRO B 1 144 ? -9.344 18.734 -2.186 1 94.56 144 PRO B C 1
ATOM 4155 O O . PRO B 1 144 ? -10.516 18.344 -2.094 1 94.56 144 PRO B O 1
ATOM 4158 N N . GLY B 1 145 ? -8.367 17.891 -2.43 1 95.94 145 GLY B N 1
ATOM 4159 C CA . GLY B 1 145 ? -8.617 16.469 -2.584 1 95.94 145 GLY B CA 1
ATOM 4160 C C . GLY B 1 145 ? -9.258 15.844 -1.363 1 95.94 145 GLY B C 1
ATOM 4161 O O . GLY B 1 145 ? -10.211 15.07 -1.485 1 95.94 145 GLY B O 1
ATOM 4162 N N . LEU B 1 146 ? -8.797 16.172 -0.187 1 96.56 146 LEU B N 1
ATOM 4163 C CA . LEU B 1 146 ? -9.312 15.586 1.043 1 96.56 146 LEU B CA 1
ATOM 4164 C C . LEU B 1 146 ? -10.656 16.203 1.415 1 96.56 146 LEU B C 1
ATOM 4166 O O . LEU B 1 146 ? -11.516 15.523 1.984 1 96.56 146 LEU B O 1
ATOM 4170 N N . ARG B 1 147 ? -10.828 17.469 1.061 1 96.06 147 ARG B N 1
ATOM 4171 C CA . ARG B 1 147 ? -12.141 18.062 1.25 1 96.06 147 ARG B CA 1
ATOM 4172 C C . ARG B 1 147 ? -13.188 17.375 0.382 1 96.06 147 ARG B C 1
ATOM 4174 O O . ARG B 1 147 ? -14.336 17.188 0.806 1 96.06 147 ARG B O 1
ATOM 4181 N N . LYS B 1 148 ? -12.805 17.047 -0.823 1 97.38 148 LYS B N 1
ATOM 4182 C CA . LYS B 1 148 ? -13.711 16.297 -1.693 1 97.38 148 LYS B CA 1
ATOM 4183 C C . LYS B 1 148 ? -14.023 14.93 -1.109 1 97.38 148 LYS B C 1
ATOM 4185 O O . LYS B 1 148 ? -15.164 14.469 -1.179 1 97.38 148 LYS B O 1
ATOM 4190 N N . LEU B 1 149 ? -13.047 14.273 -0.51 1 97.88 149 LEU B N 1
ATOM 4191 C CA . LEU B 1 149 ? -13.289 13.008 0.173 1 97.88 149 LEU B CA 1
ATOM 4192 C C . LEU B 1 149 ? -14.312 13.18 1.29 1 97.88 149 LEU B C 1
ATOM 4194 O O . LEU B 1 149 ? -15.203 12.344 1.46 1 97.88 149 LEU B O 1
ATOM 4198 N N . ALA B 1 150 ? -14.156 14.25 2.057 1 97.31 150 ALA B N 1
ATOM 4199 C CA . ALA B 1 150 ? -15.094 14.531 3.143 1 97.31 150 ALA B CA 1
ATOM 4200 C C . ALA B 1 150 ? -16.516 14.719 2.607 1 97.31 150 ALA B C 1
ATOM 4202 O O . ALA B 1 150 ? -17.469 14.219 3.195 1 97.31 150 ALA B O 1
ATOM 4203 N N . LEU B 1 151 ? -16.609 15.43 1.517 1 97.12 151 LEU B N 1
ATOM 4204 C CA . LEU B 1 151 ? -17.906 15.641 0.886 1 97.12 151 LEU B CA 1
ATOM 4205 C C . LEU B 1 151 ? -18.531 14.305 0.489 1 97.12 151 LEU B C 1
ATOM 4207 O O . LEU B 1 151 ? -19.719 14.078 0.717 1 97.12 151 LEU B O 1
ATOM 4211 N N . LEU B 1 152 ? -17.734 13.438 -0.097 1 98.12 152 LEU B N 1
ATOM 4212 C CA . LEU B 1 152 ? -18.219 12.117 -0.499 1 98.12 152 LEU B CA 1
ATOM 4213 C C . LEU B 1 152 ? -18.672 11.32 0.712 1 98.12 152 LEU B C 1
ATOM 4215 O O . LEU B 1 152 ? -19.75 10.703 0.687 1 98.12 152 LEU B O 1
ATOM 4219 N N . ARG B 1 153 ? -17.906 11.32 1.771 1 98 153 ARG B N 1
ATOM 4220 C CA . ARG B 1 153 ? -18.266 10.633 3.004 1 98 153 ARG B CA 1
ATOM 4221 C C . ARG B 1 153 ? -19.578 11.148 3.559 1 98 153 ARG B C 1
ATOM 4223 O O . ARG B 1 153 ? -20.5 10.367 3.83 1 98 153 ARG B O 1
ATOM 4230 N N . ASP B 1 154 ? -19.719 12.461 3.648 1 97.31 154 ASP B N 1
ATOM 4231 C CA . ASP B 1 154 ? -20.875 13.094 4.277 1 97.31 154 ASP B CA 1
ATOM 4232 C C . ASP B 1 154 ? -22.125 12.906 3.434 1 97.31 154 ASP B C 1
ATOM 4234 O O . ASP B 1 154 ? -23.25 12.945 3.957 1 97.31 154 ASP B O 1
ATOM 4238 N N . SER B 1 155 ? -21.906 12.695 2.133 1 97.19 155 SER B N 1
ATOM 4239 C CA . SER B 1 155 ? -23.047 12.508 1.238 1 97.19 155 SER B CA 1
ATOM 4240 C C . SER B 1 155 ? -23.516 11.062 1.23 1 97.19 155 SER B C 1
ATOM 4242 O O . SER B 1 155 ? -24.516 10.727 0.583 1 97.19 155 SER B O 1
ATOM 4244 N N . GLY B 1 156 ? -22.797 10.211 1.896 1 97.88 156 GLY B N 1
ATOM 4245 C CA . GLY B 1 156 ? -23.156 8.805 1.915 1 97.88 156 GLY B CA 1
ATOM 4246 C C . GLY B 1 156 ? -22.688 8.047 0.68 1 97.88 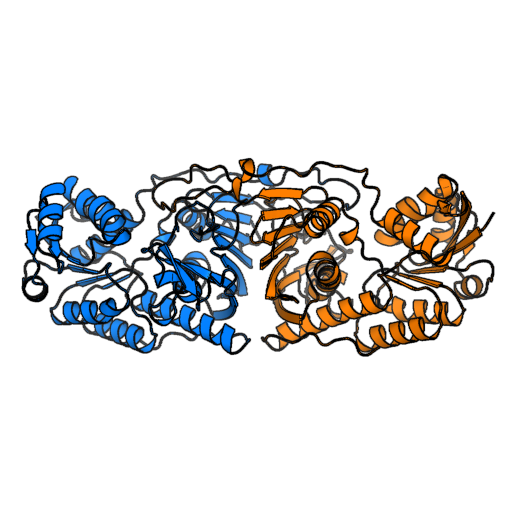156 GLY B C 1
ATOM 4247 O O . GLY B 1 156 ? -23.156 6.934 0.42 1 97.88 156 GLY B O 1
ATOM 4248 N N . PHE B 1 157 ? -21.812 8.586 -0.076 1 98.31 157 PHE B N 1
ATOM 4249 C CA . PHE B 1 157 ? -21.375 8.055 -1.356 1 98.31 157 PHE B CA 1
ATOM 4250 C C . PHE B 1 157 ? -20.797 6.652 -1.189 1 98.31 157 PHE B C 1
ATOM 4252 O O . PHE B 1 157 ? -21.016 5.777 -2.025 1 98.31 157 PHE B O 1
ATOM 4259 N N . PHE B 1 158 ? -20.156 6.395 -0.107 1 98.56 158 PHE B N 1
ATOM 4260 C CA . PHE B 1 158 ? -19.359 5.18 0.042 1 98.56 158 PHE B CA 1
ATOM 4261 C C . PHE B 1 158 ? -20.219 4.027 0.549 1 98.56 158 PHE B C 1
ATOM 4263 O O . PHE B 1 158 ? -19.844 2.861 0.411 1 98.56 158 PHE B O 1
ATOM 4270 N N . GLY B 1 159 ? -21.359 4.254 1.113 1 98 159 GLY B N 1
ATOM 4271 C CA . GLY B 1 159 ? -21.953 3.244 1.979 1 98 159 GLY B CA 1
ATOM 4272 C C . GLY B 1 159 ? -21.109 2.959 3.213 1 98 159 GLY B C 1
ATOM 4273 O O . GLY B 1 159 ? -20.75 3.877 3.949 1 98 159 GLY B O 1
ATOM 4274 N N . LYS B 1 160 ? -20.844 1.792 3.438 1 98.12 160 LYS B N 1
ATOM 4275 C CA . LYS B 1 160 ? -19.906 1.453 4.504 1 98.12 160 LYS B CA 1
ATOM 4276 C C . LYS B 1 160 ? -18.469 1.497 4 1 98.12 160 LYS B C 1
ATOM 4278 O O . LYS B 1 160 ? -18.125 0.829 3.023 1 98.12 160 LYS B O 1
ATOM 4283 N N . ILE B 1 161 ? -17.656 2.328 4.629 1 98.75 161 ILE B N 1
ATOM 4284 C CA . ILE B 1 161 ? -16.234 2.357 4.27 1 98.75 161 ILE B CA 1
ATOM 4285 C C . ILE B 1 161 ? -15.547 1.102 4.793 1 98.75 161 ILE B C 1
ATOM 4287 O O . ILE B 1 161 ? -15.711 0.734 5.961 1 98.75 161 ILE B O 1
ATOM 4291 N N . LEU B 1 162 ? -14.789 0.452 3.926 1 98.81 162 LEU B N 1
ATOM 4292 C CA . LEU B 1 162 ? -14.164 -0.825 4.254 1 98.81 162 LEU B CA 1
ATOM 4293 C C . LEU B 1 162 ? -12.664 -0.655 4.488 1 98.81 162 LEU B C 1
ATOM 4295 O O . LEU B 1 162 ? -12.109 -1.224 5.434 1 98.81 162 LEU B O 1
ATOM 4299 N N . SER B 1 163 ? -12.031 0.121 3.637 1 98.88 163 SER B N 1
ATOM 4300 C CA . SER B 1 163 ? -10.578 0.236 3.725 1 98.88 163 SER B CA 1
ATOM 4301 C C . SER B 1 163 ? -10.094 1.554 3.131 1 98.88 163 SER B C 1
ATOM 4303 O O . SER B 1 163 ? -10.805 2.191 2.354 1 98.88 163 SER B O 1
ATOM 4305 N N . VAL B 1 164 ? -8.938 1.978 3.582 1 98.88 164 VAL B N 1
ATOM 4306 C CA . VAL B 1 164 ? -8.195 3.133 3.084 1 98.88 164 VAL B CA 1
ATOM 4307 C C . VAL B 1 164 ? -6.762 2.729 2.77 1 98.88 164 VAL B C 1
ATOM 4309 O O . VAL B 1 164 ? -6.055 2.195 3.631 1 98.88 164 VAL B O 1
ATOM 4312 N N . ARG B 1 165 ? -6.32 2.883 1.559 1 98.5 165 ARG B N 1
ATOM 4313 C CA . ARG B 1 165 ? -4.93 2.664 1.182 1 98.5 165 ARG B CA 1
ATOM 4314 C C . ARG B 1 165 ? -4.238 3.982 0.846 1 98.5 165 ARG B C 1
ATOM 4316 O O . ARG B 1 165 ? -4.766 4.785 0.074 1 98.5 165 ARG B O 1
ATOM 4323 N N . GLY B 1 166 ? -3.139 4.223 1.463 1 98.19 166 GLY B N 1
ATOM 4324 C CA . GLY B 1 166 ? -2.404 5.461 1.271 1 98.19 166 GLY B CA 1
ATOM 4325 C C . GLY B 1 166 ? -1 5.25 0.739 1 98.19 166 GLY B C 1
ATOM 4326 O O . GLY B 1 166 ? -0.311 4.312 1.146 1 98.19 166 GLY B O 1
ATOM 4327 N N . GLU B 1 167 ? -0.592 6.043 -0.176 1 98.06 167 GLU B N 1
ATOM 4328 C CA . GLU B 1 167 ? 0.763 6.082 -0.717 1 98.06 167 GLU B CA 1
ATOM 4329 C C . GLU B 1 167 ? 1.34 7.492 -0.659 1 98.06 167 GLU B C 1
ATOM 4331 O O . GLU B 1 167 ? 0.902 8.383 -1.397 1 98.06 167 GLU B O 1
ATOM 4336 N N . PHE B 1 168 ? 2.242 7.598 0.249 1 97.62 168 PHE B N 1
ATOM 4337 C CA . PHE B 1 168 ? 2.932 8.883 0.367 1 97.62 168 PHE B CA 1
ATOM 4338 C C . PHE B 1 168 ? 4.418 8.727 0.062 1 97.62 168 PHE B C 1
ATOM 4340 O O . PHE B 1 168 ? 5.059 7.777 0.528 1 97.62 168 PHE B O 1
ATOM 4347 N N . GLY B 1 169 ? 4.883 9.797 -0.68 1 96.06 169 GLY B N 1
ATOM 4348 C CA . GLY B 1 169 ? 6.332 9.875 -0.746 1 96.06 169 GLY B CA 1
ATOM 4349 C C . GLY B 1 169 ? 6.855 10.133 -2.146 1 96.06 169 GLY B C 1
ATOM 4350 O O . GLY B 1 169 ? 6.082 10.156 -3.107 1 96.06 169 GLY B O 1
ATOM 4351 N N . TYR B 1 170 ? 8.07 10.445 -2.23 1 96.81 170 TYR B N 1
ATOM 4352 C CA . TYR B 1 170 ? 8.875 10.656 -3.432 1 96.81 170 TYR B CA 1
ATOM 4353 C C . TYR B 1 170 ? 10.359 10.461 -3.139 1 96.81 170 TYR B C 1
ATOM 4355 O O . TYR B 1 170 ? 10.758 10.336 -1.979 1 96.81 170 TYR B O 1
ATOM 4363 N N . TRP B 1 171 ? 11.117 10.375 -4.188 1 97.25 171 TRP B N 1
ATOM 4364 C CA . TRP B 1 171 ? 12.555 10.203 -3.977 1 97.25 171 TRP B CA 1
ATOM 4365 C C . TRP B 1 171 ? 13.203 11.508 -3.535 1 97.25 171 TRP B C 1
ATOM 4367 O O . TRP B 1 171 ? 13.312 12.453 -4.32 1 97.25 171 TRP B O 1
ATOM 4377 N N . VAL B 1 172 ? 13.641 11.539 -2.297 1 95.81 172 VAL B N 1
ATOM 4378 C CA . VAL B 1 172 ? 14.352 12.703 -1.774 1 95.81 172 VAL B CA 1
ATOM 4379 C C . VAL B 1 172 ? 15.844 12.578 -2.082 1 95.81 172 VAL B C 1
ATOM 4381 O O . VAL B 1 172 ? 16.531 11.695 -1.551 1 95.81 172 VAL B O 1
ATOM 4384 N N . PHE B 1 173 ? 16.281 13.438 -2.869 1 96.19 173 PHE B N 1
ATOM 4385 C CA . PHE B 1 173 ? 17.656 13.352 -3.361 1 96.19 173 PHE B CA 1
ATOM 4386 C C . PHE B 1 173 ? 18.656 13.469 -2.213 1 96.19 173 PHE B C 1
ATOM 4388 O O . PHE B 1 173 ? 18.516 14.336 -1.346 1 96.19 173 PHE B O 1
ATOM 4395 N N . GLU B 1 174 ? 19.672 12.648 -2.236 1 95.44 174 GLU B N 1
ATOM 4396 C CA . GLU B 1 174 ? 20.641 12.469 -1.161 1 95.44 174 GLU B CA 1
ATOM 4397 C C . GLU B 1 174 ? 21.734 13.539 -1.207 1 95.44 174 GLU B C 1
ATOM 4399 O O . GLU B 1 174 ? 22.344 13.852 -0.187 1 95.44 174 GLU B O 1
ATOM 4404 N N . GLY B 1 175 ? 22.078 14.023 -2.418 1 93.94 175 GLY B N 1
ATOM 4405 C CA . GLY B 1 175 ? 23.125 15.008 -2.596 1 93.94 175 GLY B CA 1
ATOM 4406 C C . GLY B 1 175 ? 24.438 14.398 -3.062 1 93.94 175 GLY B C 1
ATOM 4407 O O . GLY B 1 175 ? 25.484 15.055 -3.053 1 93.94 175 GLY B O 1
ATOM 4408 N N . ASP B 1 176 ? 24.531 13.133 -3.557 1 89.62 176 ASP B N 1
ATOM 4409 C CA . ASP B 1 176 ? 25.797 12.438 -3.725 1 89.62 176 ASP B CA 1
ATOM 4410 C C . ASP B 1 176 ? 26.109 12.219 -5.203 1 89.62 176 ASP B C 1
ATOM 4412 O O . ASP B 1 176 ? 27.141 11.641 -5.543 1 89.62 176 ASP B O 1
ATOM 4416 N N . TRP B 1 177 ? 25.391 12.648 -6.156 1 86.44 177 TRP B N 1
ATOM 4417 C CA . TRP B 1 177 ? 25.719 12.352 -7.543 1 86.44 177 TRP B CA 1
ATOM 4418 C C . TRP B 1 177 ? 25.453 13.555 -8.438 1 86.44 177 TRP B C 1
ATOM 4420 O O . TRP B 1 177 ? 24.906 13.414 -9.539 1 86.44 177 TRP B O 1
ATOM 4430 N N . GLY B 1 178 ? 25.719 14.641 -7.863 1 85.81 178 GLY B N 1
ATOM 4431 C CA . GLY B 1 178 ? 25.672 15.867 -8.641 1 85.81 178 GLY B CA 1
ATOM 4432 C C . GLY B 1 178 ? 24.375 16.641 -8.461 1 85.81 178 GLY B C 1
ATOM 4433 O O . GLY B 1 178 ? 24.219 17.734 -9 1 85.81 178 GLY B O 1
ATOM 4434 N N . VAL B 1 179 ? 23.438 16.016 -7.707 1 90.81 179 VAL B N 1
ATOM 4435 C CA . VAL B 1 179 ? 22.188 16.688 -7.387 1 90.81 179 VAL B CA 1
ATOM 4436 C C . VAL B 1 179 ? 22.188 17.109 -5.918 1 90.81 179 VAL B C 1
ATOM 4438 O O . VAL B 1 179 ? 22.438 16.281 -5.035 1 90.81 179 VAL B O 1
ATOM 4441 N N . PRO B 1 180 ? 21.953 18.344 -5.656 1 92 180 PRO B N 1
ATOM 4442 C CA . PRO B 1 180 ? 21.938 18.797 -4.262 1 92 180 PRO B CA 1
ATOM 4443 C C . PRO B 1 180 ? 20.906 18.078 -3.414 1 92 180 PRO B C 1
ATOM 4445 O O . PRO B 1 180 ? 19.844 17.672 -3.928 1 92 180 PRO B O 1
ATOM 4448 N N . ALA B 1 181 ? 21.25 17.984 -2.135 1 93.44 181 ALA B N 1
ATOM 4449 C CA . ALA B 1 181 ? 20.297 17.406 -1.192 1 93.44 181 ALA B CA 1
ATOM 4450 C C . ALA B 1 181 ? 19 18.188 -1.178 1 93.44 181 ALA B C 1
ATOM 4452 O O . ALA B 1 181 ? 19.016 19.422 -1.311 1 93.44 181 ALA B O 1
ATOM 4453 N N . GLN B 1 182 ? 18 17.5 -0.987 1 91.81 182 GLN B N 1
ATOM 4454 C CA . GLN B 1 182 ? 16.672 18.109 -1.13 1 91.81 182 GLN B CA 1
ATOM 4455 C C . GLN B 1 182 ? 16.109 18.516 0.227 1 91.81 182 GLN B C 1
ATOM 4457 O O . GLN B 1 182 ? 15.258 19.391 0.312 1 91.81 182 GLN B O 1
ATOM 4462 N N . ARG B 1 183 ? 16.5 17.828 1.329 1 90.44 183 ARG B N 1
ATOM 4463 C CA . ARG B 1 183 ? 16.016 18.094 2.676 1 90.44 183 ARG B CA 1
ATOM 4464 C C . ARG B 1 183 ? 17.172 18.297 3.648 1 90.44 183 ARG B C 1
ATOM 4466 O O . ARG B 1 183 ? 18.25 17.75 3.438 1 90.44 183 ARG B O 1
ATOM 4473 N N . PRO B 1 184 ? 16.953 19.047 4.672 1 90.5 184 PRO B N 1
ATOM 4474 C CA . PRO B 1 184 ? 18.016 19.234 5.656 1 90.5 184 PRO B CA 1
ATOM 4475 C C . PRO B 1 184 ? 18.406 17.938 6.355 1 90.5 184 PRO B C 1
ATOM 4477 O O . PRO B 1 184 ? 17.578 17.047 6.543 1 90.5 184 PRO B O 1
ATOM 4480 N N . SER B 1 185 ? 19.625 17.875 6.789 1 93.81 185 SER B N 1
ATOM 4481 C CA . SER B 1 185 ? 20.234 16.656 7.34 1 93.81 185 SER B CA 1
ATOM 4482 C C . SER B 1 185 ? 19.547 16.25 8.641 1 93.81 185 SER B C 1
ATOM 4484 O O . SER B 1 185 ? 19.516 15.07 8.992 1 93.81 185 SER B O 1
ATOM 4486 N N . TRP B 1 186 ? 18.984 17.234 9.352 1 87.88 186 TRP B N 1
ATOM 4487 C CA . TRP B 1 186 ? 18.375 16.906 10.641 1 87.88 186 TRP B CA 1
ATOM 4488 C C . TRP B 1 186 ? 17.25 15.891 10.477 1 87.88 186 TRP B C 1
ATOM 4490 O O . TRP B 1 186 ? 16.953 15.133 11.398 1 87.88 186 TRP B O 1
ATOM 4500 N N . ASN B 1 187 ? 16.641 15.773 9.281 1 91.75 187 ASN B N 1
ATOM 4501 C CA . ASN B 1 187 ? 15.516 14.883 9.008 1 91.75 187 ASN B CA 1
ATOM 4502 C C . ASN B 1 187 ? 15.914 13.414 9.141 1 91.75 187 ASN B C 1
ATOM 4504 O O . ASN B 1 187 ? 15.055 12.539 9.266 1 91.75 187 ASN B O 1
ATOM 4508 N N . TYR B 1 188 ? 17.219 13.211 9.094 1 95.94 188 TYR B N 1
ATOM 4509 C CA . TYR B 1 188 ? 17.703 11.828 9.023 1 95.94 188 TYR B CA 1
ATOM 4510 C C . TYR B 1 188 ? 18.578 11.492 10.219 1 95.94 188 TYR B C 1
ATOM 4512 O O . TYR B 1 188 ? 19.328 10.516 10.188 1 95.94 188 TYR B O 1
ATOM 4520 N N . ARG B 1 189 ? 18.5 12.328 11.242 1 94.06 189 ARG B N 1
ATOM 4521 C CA . ARG B 1 189 ? 19.266 12.117 12.469 1 94.06 189 ARG B CA 1
ATOM 4522 C C . ARG B 1 189 ? 18.344 12.008 13.68 1 94.06 189 ARG B C 1
ATOM 4524 O O . ARG B 1 189 ? 17.578 12.93 13.969 1 94.06 189 ARG B O 1
ATOM 4531 N N . LYS B 1 190 ? 18.5 10.961 14.383 1 90.81 190 LYS B N 1
ATOM 4532 C CA . LYS B 1 190 ? 17.641 10.695 15.531 1 90.81 190 LYS B CA 1
ATOM 4533 C C . LYS B 1 190 ? 17.812 11.781 16.594 1 90.81 190 LYS B C 1
ATOM 4535 O O . LYS B 1 190 ? 16.812 12.258 17.156 1 90.81 190 LYS B O 1
ATOM 4540 N N . LYS B 1 191 ? 19 12.227 16.859 1 88.62 191 LYS B N 1
ATOM 4541 C CA . LYS B 1 191 ? 19.328 13.195 17.906 1 88.62 191 LYS B CA 1
ATOM 4542 C C . LYS B 1 191 ? 18.672 14.539 17.625 1 88.62 191 LYS B C 1
ATOM 4544 O O . LYS B 1 191 ? 18.453 15.336 18.547 1 88.62 191 LYS B O 1
AT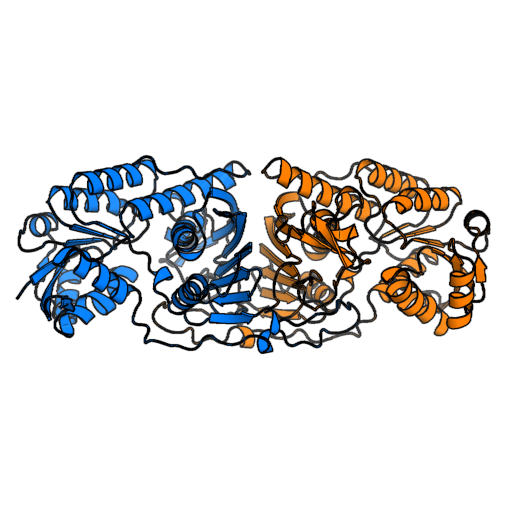OM 4549 N N . ASP B 1 192 ? 18.328 14.75 16.312 1 86.62 192 ASP B N 1
ATOM 4550 C CA . ASP B 1 192 ? 17.766 16.031 15.914 1 86.62 192 ASP B CA 1
ATOM 4551 C C . ASP B 1 192 ? 16.25 15.93 15.703 1 86.62 192 ASP B C 1
ATOM 4553 O O . ASP B 1 192 ? 15.633 16.844 15.164 1 86.62 192 ASP B O 1
ATOM 4557 N N . GLY B 1 193 ? 15.672 14.75 16.016 1 83.81 193 GLY B N 1
ATOM 4558 C CA . GLY B 1 193 ? 14.227 14.57 15.914 1 83.81 193 GLY B CA 1
ATOM 4559 C C . GLY B 1 193 ? 13.781 14.172 14.516 1 83.81 193 GLY B C 1
ATOM 4560 O O . GLY B 1 193 ? 12.625 14.375 14.148 1 83.81 193 GLY B O 1
ATOM 4561 N N . GLY B 1 194 ? 14.75 13.695 13.758 1 89.19 194 GLY B N 1
ATOM 4562 C CA . GLY B 1 194 ? 14.406 13.258 12.414 1 89.19 194 GLY B CA 1
ATOM 4563 C C . GLY B 1 194 ? 13.68 11.922 12.391 1 89.19 194 GLY B C 1
ATOM 4564 O O . GLY B 1 194 ? 13.562 11.258 13.414 1 89.19 194 GLY B O 1
ATOM 4565 N N . GLY B 1 195 ? 13.109 11.609 11.211 1 94.62 195 GLY B N 1
ATOM 4566 C CA . GLY B 1 195 ? 12.406 10.359 11.016 1 94.62 195 GLY B CA 1
ATOM 4567 C C . GLY B 1 195 ? 11.031 10.539 10.398 1 94.62 195 GLY B C 1
ATOM 4568 O O . GLY B 1 195 ? 10.289 11.453 10.766 1 94.62 195 GLY B O 1
ATOM 4569 N N . ILE B 1 196 ? 10.711 9.664 9.562 1 96.62 196 ILE B N 1
ATOM 4570 C CA . ILE B 1 196 ? 9.477 9.812 8.805 1 96.62 196 ILE B CA 1
ATOM 4571 C C . ILE B 1 196 ? 8.289 9.344 9.648 1 96.62 196 ILE B C 1
ATOM 4573 O O . ILE B 1 196 ? 7.172 9.844 9.484 1 96.62 196 ILE B O 1
ATOM 4577 N N . ILE B 1 197 ? 8.445 8.406 10.57 1 97.31 197 ILE B N 1
ATOM 4578 C CA . ILE B 1 197 ? 7.355 7.949 11.43 1 97.31 197 ILE B CA 1
ATOM 4579 C C . ILE B 1 197 ? 6.879 9.102 12.312 1 97.31 197 ILE B C 1
ATOM 4581 O O . ILE B 1 197 ? 5.684 9.398 12.367 1 97.31 197 ILE B O 1
ATOM 4585 N N . LEU B 1 198 ? 7.781 9.773 12.922 1 92.56 198 LEU B N 1
ATOM 4586 C CA . LEU B 1 198 ? 7.438 10.922 13.758 1 92.56 198 LEU B CA 1
ATOM 4587 C C . LEU B 1 198 ? 6.785 12.023 12.922 1 92.56 198 LEU B C 1
ATOM 4589 O O . LEU B 1 198 ? 5.84 12.672 13.375 1 92.56 198 LEU B O 1
ATOM 4593 N N . ASP B 1 199 ? 7.254 12.133 11.75 1 90.06 199 ASP B N 1
ATOM 4594 C CA . ASP B 1 199 ? 6.766 13.188 10.867 1 90.06 199 ASP B CA 1
ATOM 4595 C C . ASP B 1 199 ? 5.367 12.859 10.344 1 90.06 199 ASP B C 1
ATOM 4597 O O . ASP B 1 199 ? 4.426 13.633 10.547 1 90.06 199 ASP B O 1
ATOM 4601 N N . MET B 1 200 ? 5.211 11.648 9.828 1 95.56 200 MET B N 1
ATOM 4602 C CA . MET B 1 200 ? 4.035 11.391 9 1 95.56 200 MET B CA 1
ATOM 4603 C C . MET B 1 200 ? 2.914 10.773 9.828 1 95.56 200 MET B C 1
ATOM 4605 O O . MET B 1 200 ? 1.734 10.992 9.539 1 95.56 200 MET B O 1
ATOM 4609 N N . LEU B 1 201 ? 3.17 10.031 10.867 1 97.31 201 LEU B N 1
ATOM 4610 C CA . LEU B 1 201 ? 2.082 9.383 11.594 1 97.31 201 LEU B CA 1
ATOM 4611 C C . LEU B 1 201 ? 1.227 10.414 12.32 1 97.31 201 LEU B C 1
ATOM 4613 O O . LEU B 1 201 ? 0.025 10.211 12.508 1 97.31 201 LEU B O 1
ATOM 4617 N N . CYS B 1 202 ? 1.831 11.555 12.648 1 96.06 202 CYS B N 1
ATOM 4618 C CA . CYS B 1 202 ? 1.038 12.641 13.203 1 96.06 202 CYS B CA 1
ATOM 4619 C C . CYS B 1 202 ? 0.008 13.133 12.188 1 96.06 202 CYS B C 1
ATOM 4621 O O . CYS B 1 202 ? -1.127 13.445 12.555 1 96.06 202 CYS B O 1
ATOM 4623 N N . HIS B 1 203 ? 0.438 13.164 10.945 1 96.31 203 HIS B N 1
ATOM 4624 C CA . HIS B 1 203 ? -0.482 13.57 9.891 1 96.31 203 HIS B CA 1
ATOM 4625 C C . HIS B 1 203 ? -1.55 12.508 9.648 1 96.31 203 HIS B C 1
ATOM 4627 O O . HIS B 1 203 ? -2.732 12.836 9.508 1 96.31 203 HIS B O 1
ATOM 4633 N N . TRP B 1 204 ? -1.147 11.289 9.633 1 98.25 204 TRP B N 1
ATOM 4634 C CA . TRP B 1 204 ? -2.1 10.211 9.367 1 98.25 204 TRP B CA 1
ATOM 4635 C C . TRP B 1 204 ? -3.154 10.141 10.461 1 98.25 204 TRP B C 1
ATOM 4637 O O . TRP B 1 204 ? -4.32 9.836 10.195 1 98.25 204 TRP B O 1
ATOM 4647 N N . ARG B 1 205 ? -2.742 10.484 11.688 1 98.25 205 ARG B N 1
ATOM 4648 C CA . ARG B 1 205 ? -3.686 10.406 12.797 1 98.25 205 ARG B CA 1
ATOM 4649 C C . ARG B 1 205 ? -4.879 11.328 12.562 1 98.25 205 ARG B C 1
ATOM 4651 O O . ARG B 1 205 ? -6.027 10.875 12.562 1 98.25 205 ARG B O 1
ATOM 4658 N N . TYR B 1 206 ? -4.613 12.57 12.305 1 97.69 206 TYR B N 1
ATOM 4659 C CA . TYR B 1 206 ? -5.746 13.484 12.188 1 97.69 206 TYR B CA 1
ATOM 4660 C C . TYR B 1 206 ? -6.469 13.289 10.859 1 97.69 206 TYR B C 1
ATOM 4662 O O . TYR B 1 206 ? -7.676 13.508 10.766 1 97.69 206 TYR B O 1
ATOM 4670 N N . VAL B 1 207 ? -5.785 12.82 9.789 1 98.38 207 VAL B N 1
ATOM 4671 C CA . VAL B 1 207 ? -6.461 12.523 8.531 1 98.38 207 VAL B CA 1
ATOM 4672 C C . VAL B 1 207 ? -7.434 11.359 8.727 1 98.38 207 VAL B C 1
ATOM 4674 O O . VAL B 1 207 ? -8.609 11.461 8.367 1 98.38 207 VAL B O 1
ATOM 4677 N N . LEU B 1 208 ? -6.945 10.281 9.336 1 98.69 208 LEU B N 1
ATOM 4678 C CA . LEU B 1 208 ? -7.77 9.094 9.523 1 98.69 208 LEU B CA 1
ATOM 4679 C C . LEU B 1 208 ? -8.922 9.375 10.484 1 98.69 208 LEU B C 1
ATOM 4681 O O . LEU B 1 208 ? -10.078 9.086 10.172 1 98.69 208 LEU B O 1
ATOM 4685 N N . ASP B 1 209 ? -8.664 10.039 11.602 1 97.81 209 ASP B N 1
ATOM 4686 C CA . ASP B 1 209 ? -9.672 10.344 12.617 1 97.81 209 ASP B CA 1
ATOM 4687 C C . ASP B 1 209 ? -10.812 11.18 12.031 1 97.81 209 ASP B C 1
ATOM 4689 O O . ASP B 1 209 ? -11.977 10.953 12.352 1 97.81 209 ASP B O 1
ATOM 4693 N N . ASN B 1 210 ? -10.406 12.109 11.211 1 97.56 210 ASN B N 1
ATOM 4694 C CA . ASN B 1 210 ? -11.383 13.117 10.805 1 97.56 210 ASN B CA 1
ATOM 4695 C C . ASN B 1 210 ? -12.117 12.711 9.531 1 97.56 210 ASN B C 1
ATOM 4697 O O . ASN B 1 210 ? -13.242 13.156 9.289 1 97.56 210 ASN B O 1
ATOM 4701 N N . LEU B 1 211 ? -11.508 11.828 8.766 1 98.06 211 LEU B N 1
ATOM 4702 C CA . LEU B 1 211 ? -12.133 11.523 7.484 1 98.06 211 LEU B CA 1
ATOM 4703 C C . LEU B 1 211 ? -12.773 10.141 7.512 1 98.06 211 LEU B C 1
ATOM 4705 O O . LEU B 1 211 ? -13.742 9.883 6.789 1 98.06 211 LEU B O 1
ATOM 4709 N N . PHE B 1 212 ? -12.305 9.219 8.336 1 98.06 212 PHE B N 1
ATOM 4710 C CA . PHE B 1 212 ? -12.734 7.84 8.148 1 98.06 212 PHE B CA 1
ATOM 4711 C C . PHE B 1 212 ? -13.18 7.234 9.477 1 98.06 212 PHE B C 1
ATOM 4713 O O . PHE B 1 212 ? -14.258 6.637 9.555 1 98.06 212 PHE B O 1
ATOM 4720 N N . GLY B 1 213 ? -12.359 7.359 10.461 1 97.62 213 GLY B N 1
ATOM 4721 C CA . GLY B 1 213 ? -12.656 6.836 11.789 1 97.62 213 GLY B CA 1
ATOM 4722 C C . GLY B 1 213 ? -11.484 6.93 12.742 1 97.62 213 GLY B C 1
ATOM 4723 O O . GLY B 1 213 ? -10.328 6.938 12.32 1 97.62 213 GLY B O 1
ATOM 4724 N N . GLU B 1 214 ? -11.781 6.902 14.008 1 97.88 214 GLU B N 1
ATOM 4725 C CA . GLU B 1 214 ? -10.734 6.965 15.023 1 97.88 214 GLU B CA 1
ATOM 4726 C C . GLU B 1 214 ? -9.789 5.77 14.922 1 97.88 214 GLU B C 1
ATOM 4728 O O . GLU B 1 214 ? -10.234 4.633 14.742 1 97.88 214 GLU B O 1
ATOM 4733 N N . VAL B 1 215 ? -8.523 6.035 15.047 1 98.75 215 VAL B N 1
ATOM 4734 C CA . VAL B 1 215 ? -7.516 4.977 15.008 1 98.75 215 VAL B CA 1
ATOM 4735 C C . VAL B 1 215 ? -7.586 4.156 16.297 1 98.75 215 VAL B C 1
ATOM 4737 O O . VAL B 1 215 ? -7.523 4.711 17.391 1 98.75 215 VAL B O 1
ATOM 4740 N N . LYS B 1 216 ? -7.684 2.844 16.141 1 98.81 216 LYS B N 1
ATOM 4741 C CA . LYS B 1 216 ? -7.855 1.973 17.297 1 98.81 216 LYS B CA 1
ATOM 4742 C C . LYS B 1 216 ? -6.605 1.136 17.547 1 98.81 216 LYS B C 1
ATOM 4744 O O . LYS B 1 216 ? -6.363 0.69 18.672 1 98.81 216 LYS B O 1
ATOM 4749 N N . ALA B 1 217 ? -5.844 0.921 16.516 1 98.88 217 ALA B N 1
ATOM 4750 C CA . ALA B 1 217 ? -4.633 0.111 16.625 1 98.88 217 ALA B CA 1
ATOM 4751 C C . ALA B 1 217 ? -3.68 0.392 15.477 1 98.88 217 ALA B C 1
ATOM 4753 O O . ALA B 1 217 ? -4.09 0.915 14.438 1 98.88 217 ALA B O 1
ATOM 4754 N N . VAL B 1 218 ? -2.352 0.028 15.734 1 98.88 218 VAL B N 1
ATOM 4755 C CA . VAL B 1 218 ? -1.35 0.307 14.711 1 98.88 218 VAL B CA 1
ATOM 4756 C C . VAL B 1 218 ? -0.307 -0.809 14.688 1 98.88 218 VAL B C 1
ATOM 4758 O O . VAL B 1 218 ? 0.063 -1.342 15.742 1 98.88 218 VAL B O 1
ATOM 4761 N N . SER B 1 219 ? 0.071 -1.264 13.555 1 98.88 219 SER B N 1
ATOM 4762 C CA . SER B 1 219 ? 1.3 -1.99 13.25 1 98.88 219 SER B CA 1
ATOM 4763 C C . SER B 1 219 ? 2.174 -1.211 12.273 1 98.88 219 SER B C 1
ATOM 4765 O O . SER B 1 219 ? 1.711 -0.802 11.203 1 98.88 219 SER B O 1
ATOM 4767 N N . CYS B 1 220 ? 3.414 -0.961 12.664 1 98.81 220 CYS B N 1
ATOM 4768 C CA . CYS B 1 220 ? 4.285 -0.104 11.867 1 98.81 220 CYS B CA 1
ATOM 4769 C C . CYS B 1 220 ? 5.684 -0.695 11.758 1 98.81 220 CYS B C 1
ATOM 4771 O O . CYS B 1 220 ? 6.223 -1.21 12.742 1 98.81 220 CYS B O 1
ATOM 4773 N N . LEU B 1 221 ? 6.219 -0.692 10.555 1 98.81 221 LEU B N 1
ATOM 4774 C CA . LEU B 1 221 ? 7.609 -1.034 10.281 1 98.81 221 LEU B CA 1
ATOM 4775 C C . LEU B 1 221 ? 8.359 0.155 9.688 1 98.81 221 LEU B C 1
ATOM 4777 O O . LEU B 1 221 ? 7.93 0.718 8.68 1 98.81 221 LEU B O 1
ATOM 4781 N N . GLY B 1 222 ? 9.422 0.56 10.375 1 98.5 222 GLY B N 1
ATOM 4782 C CA . GLY B 1 222 ? 10.312 1.568 9.82 1 98.5 222 GLY B CA 1
ATOM 4783 C C . GLY B 1 222 ? 11.508 0.977 9.094 1 98.5 222 GLY B C 1
ATOM 4784 O O . GLY B 1 222 ? 11.797 -0.212 9.242 1 98.5 222 GLY B O 1
ATOM 4785 N N . ALA B 1 223 ? 12.117 1.754 8.258 1 98.56 223 ALA B N 1
ATOM 4786 C CA . ALA B 1 223 ? 13.352 1.358 7.582 1 98.56 223 ALA B CA 1
ATOM 4787 C C . ALA B 1 223 ? 14.234 2.57 7.301 1 98.56 223 ALA B C 1
ATOM 4789 O O . ALA B 1 223 ? 13.734 3.684 7.121 1 98.56 223 ALA B O 1
ATOM 4790 N N . THR B 1 224 ? 15.531 2.371 7.418 1 98.25 224 THR B N 1
ATOM 4791 C CA . THR B 1 224 ? 16.516 3.279 6.836 1 98.25 224 THR B CA 1
ATOM 4792 C C . THR B 1 224 ? 17.031 2.744 5.504 1 98.25 224 THR B C 1
ATOM 4794 O O . THR B 1 224 ? 18.031 2.025 5.461 1 98.25 224 THR B O 1
ATOM 4797 N N . HIS B 1 225 ? 16.344 3.086 4.445 1 98.38 225 HIS B N 1
ATOM 4798 C CA . HIS B 1 225 ? 16.672 2.561 3.125 1 98.38 225 HIS B CA 1
ATOM 4799 C C . HIS B 1 225 ? 17.953 3.178 2.59 1 98.38 225 HIS B C 1
ATOM 4801 O O . HIS B 1 225 ? 18.75 2.494 1.942 1 98.38 225 HIS B O 1
ATOM 4807 N N . ILE B 1 226 ? 18.078 4.48 2.836 1 97.94 226 ILE B N 1
ATOM 4808 C CA . ILE B 1 226 ? 19.266 5.199 2.402 1 97.94 226 ILE B CA 1
ATOM 4809 C C . ILE B 1 226 ? 20.125 5.555 3.615 1 97.94 226 ILE B C 1
ATOM 4811 O O . ILE B 1 226 ? 19.875 6.555 4.293 1 97.94 226 ILE B O 1
ATOM 4815 N N . PRO B 1 227 ? 21.172 4.895 3.9 1 97.19 227 PRO B N 1
ATOM 4816 C CA . PRO B 1 227 ? 21.891 5.004 5.172 1 97.19 227 PRO B CA 1
ATOM 4817 C C . PRO B 1 227 ? 22.891 6.16 5.184 1 97.19 227 PRO B C 1
ATOM 4819 O O . PRO B 1 227 ? 23.453 6.488 6.234 1 97.19 227 PRO B O 1
ATOM 4822 N N . SER B 1 228 ? 23.188 6.738 3.992 1 97.38 228 SER B N 1
ATOM 4823 C CA . SER B 1 228 ? 24.141 7.836 3.904 1 97.38 228 SER B CA 1
ATOM 4824 C C . SER B 1 228 ? 23.625 8.938 2.977 1 97.38 228 SER B C 1
ATOM 4826 O O . SER B 1 228 ? 23.062 8.648 1.92 1 97.38 228 SER B O 1
ATOM 4828 N N . ARG B 1 229 ? 23.797 10.219 3.412 1 97.69 229 ARG B N 1
ATOM 4829 C CA . ARG B 1 229 ? 23.406 11.398 2.645 1 97.69 229 ARG B CA 1
ATOM 4830 C C . ARG B 1 229 ? 24.453 12.508 2.779 1 97.69 229 ARG B C 1
ATOM 4832 O O . ARG B 1 229 ? 25.484 12.32 3.43 1 97.69 229 ARG B O 1
ATOM 4839 N N . ILE B 1 230 ? 24.281 13.586 2.043 1 97.38 230 ILE B N 1
ATOM 4840 C CA . ILE B 1 230 ? 25.188 14.734 2.08 1 97.38 230 ILE B CA 1
ATOM 4841 C C . ILE B 1 230 ? 24.547 15.867 2.877 1 97.38 230 ILE B C 1
ATOM 4843 O O . ILE B 1 230 ? 23.375 16.203 2.662 1 97.38 230 ILE B O 1
ATOM 4847 N N . ASP B 1 231 ? 25.281 16.375 3.854 1 95.69 231 ASP B N 1
ATOM 4848 C CA . ASP B 1 231 ? 24.719 17.406 4.711 1 95.69 231 ASP B CA 1
ATOM 4849 C C . ASP B 1 231 ? 24.859 18.797 4.078 1 95.69 231 ASP B C 1
ATOM 4851 O O . ASP B 1 231 ? 25.281 18.906 2.926 1 95.69 231 ASP B O 1
ATOM 4855 N N . GLU B 1 232 ? 24.469 19.906 4.77 1 92.81 232 GLU B N 1
ATOM 4856 C CA . GLU B 1 232 ? 24.438 21.281 4.289 1 92.81 232 GLU B CA 1
ATOM 4857 C C . GLU B 1 232 ? 25.844 21.797 3.986 1 92.81 232 GLU B C 1
ATOM 4859 O O . GLU B 1 232 ? 26 22.766 3.242 1 92.81 232 GLU B O 1
ATOM 4864 N N . GLN B 1 233 ? 26.844 21.156 4.473 1 94.25 233 GLN B N 1
ATOM 4865 C CA . GLN B 1 233 ? 28.234 21.562 4.258 1 94.25 233 GLN B CA 1
ATOM 4866 C C . GLN B 1 233 ? 28.891 20.719 3.164 1 94.25 233 GLN B C 1
ATOM 4868 O O . GLN B 1 233 ? 30.094 20.828 2.918 1 94.25 233 GLN B O 1
ATOM 4873 N N . GLY B 1 234 ? 28.156 19.828 2.627 1 94.44 234 GLY B N 1
ATOM 4874 C CA . GLY B 1 234 ? 28.672 19 1.549 1 94.44 234 GLY B CA 1
ATOM 4875 C C . GLY B 1 234 ? 29.375 17.75 2.041 1 94.44 234 GLY B C 1
ATOM 4876 O O . GLY B 1 234 ? 30.125 17.125 1.294 1 94.44 234 GLY B O 1
ATOM 4877 N N . ARG B 1 235 ? 29.203 17.422 3.316 1 96.44 235 ARG B N 1
ATOM 4878 C CA . ARG B 1 235 ? 29.891 16.266 3.887 1 96.44 235 ARG B CA 1
ATOM 4879 C C . ARG B 1 235 ? 28.922 15.086 4.035 1 96.44 235 ARG B C 1
ATOM 4881 O O . ARG B 1 235 ? 27.766 15.273 4.414 1 96.44 235 ARG B O 1
ATOM 4888 N N . ALA B 1 236 ? 29.453 13.914 3.67 1 96.81 236 ALA B N 1
ATOM 4889 C CA . ALA B 1 236 ? 28.656 12.703 3.881 1 96.81 236 ALA B CA 1
ATOM 4890 C C . ALA B 1 236 ? 28.422 12.453 5.367 1 96.81 236 ALA B C 1
ATOM 4892 O O . ALA B 1 236 ? 29.297 12.711 6.195 1 96.81 236 ALA B O 1
ATOM 4893 N N . TYR B 1 237 ? 27.234 12.008 5.723 1 96.69 237 TYR B N 1
ATOM 4894 C CA . TYR B 1 237 ? 26.922 11.625 7.094 1 96.69 237 TYR B CA 1
ATOM 4895 C C . TYR B 1 237 ? 26.031 10.391 7.129 1 96.69 237 TYR B C 1
ATOM 4897 O O . TYR B 1 237 ? 25.375 10.07 6.141 1 96.69 237 TYR B O 1
ATOM 4905 N N . ASP B 1 238 ? 26.078 9.688 8.219 1 97.06 238 ASP B N 1
ATOM 4906 C CA . ASP B 1 238 ? 25.266 8.492 8.414 1 97.06 238 ASP B CA 1
ATOM 4907 C C . ASP B 1 238 ? 23.844 8.867 8.836 1 97.06 238 ASP B C 1
ATOM 4909 O O . ASP B 1 238 ? 23.656 9.711 9.719 1 97.06 238 ASP B O 1
ATOM 4913 N N . CYS B 1 239 ? 22.875 8.297 8.18 1 97.62 239 CYS B N 1
ATOM 4914 C CA . CYS B 1 239 ? 21.469 8.438 8.562 1 97.62 239 CYS B CA 1
ATOM 4915 C C . CYS B 1 239 ? 21.062 7.371 9.57 1 97.62 239 CYS B C 1
ATOM 4917 O O . CYS B 1 239 ? 21.234 6.18 9.32 1 97.62 239 CYS B O 1
ATOM 4919 N N . ASP B 1 240 ? 20.516 7.77 10.672 1 96.75 240 ASP B N 1
ATOM 4920 C CA . ASP B 1 240 ? 20.234 6.773 11.703 1 96.75 240 ASP B CA 1
ATOM 4921 C C . ASP B 1 240 ? 18.75 6.777 12.07 1 96.75 240 ASP B C 1
ATOM 4923 O O . ASP B 1 240 ? 18.375 6.312 13.148 1 96.75 240 ASP B O 1
ATOM 4927 N N . THR B 1 241 ? 17.922 7.379 11.25 1 96 241 THR B N 1
ATOM 4928 C CA . THR B 1 241 ? 16.484 7.352 11.461 1 96 241 THR B CA 1
ATOM 4929 C C . THR B 1 241 ? 15.773 6.742 10.258 1 96 241 THR B C 1
ATOM 4931 O O . THR B 1 241 ? 16.391 6.504 9.219 1 96 241 THR B O 1
ATOM 4934 N N . ASP B 1 242 ? 14.531 6.496 10.477 1 97.94 242 ASP B N 1
ATOM 4935 C CA . ASP B 1 242 ? 13.703 5.922 9.43 1 97.94 242 ASP B CA 1
ATOM 4936 C C . ASP B 1 242 ? 13.422 6.949 8.328 1 97.94 242 ASP B C 1
ATOM 4938 O O . ASP B 1 242 ? 13.141 8.109 8.617 1 97.94 242 ASP B O 1
ATOM 4942 N N . ASP B 1 243 ? 13.602 6.527 7.062 1 98.38 243 ASP B N 1
ATOM 4943 C CA . ASP B 1 243 ? 13.188 7.348 5.926 1 98.38 243 ASP B CA 1
ATOM 4944 C C . ASP B 1 243 ? 12.031 6.691 5.172 1 98.38 243 ASP B C 1
ATOM 4946 O O . ASP B 1 243 ? 11.594 7.203 4.137 1 98.38 243 ASP B O 1
ATOM 4950 N N . ALA B 1 244 ? 11.539 5.562 5.727 1 98.69 244 ALA B N 1
ATOM 4951 C CA . ALA B 1 244 ? 10.336 4.895 5.25 1 98.69 244 ALA B CA 1
ATOM 4952 C C . ALA B 1 244 ? 9.547 4.289 6.406 1 98.69 244 ALA B C 1
ATOM 4954 O O . ALA B 1 244 ? 10.133 3.895 7.422 1 98.69 244 ALA B O 1
ATOM 4955 N N . ALA B 1 245 ? 8.266 4.27 6.258 1 98.81 245 ALA B N 1
ATOM 4956 C CA . ALA B 1 245 ? 7.34 3.686 7.223 1 98.81 245 ALA B CA 1
ATOM 4957 C C . ALA B 1 245 ? 6.219 2.93 6.512 1 98.81 245 ALA B C 1
ATOM 4959 O O . ALA B 1 245 ? 5.559 3.473 5.621 1 98.81 245 ALA B O 1
ATOM 4960 N N . TYR B 1 246 ? 6.047 1.704 6.836 1 98.81 246 TYR B N 1
ATOM 4961 C CA . TYR B 1 246 ? 4.98 0.831 6.363 1 98.81 246 TYR B CA 1
ATOM 4962 C C . TYR B 1 246 ? 4.012 0.492 7.492 1 98.81 246 TYR B C 1
ATOM 4964 O O . TYR B 1 246 ? 4.336 -0.3 8.383 1 98.81 246 TYR B O 1
ATOM 4972 N N . ALA B 1 247 ? 2.803 1.104 7.395 1 98.88 247 ALA B N 1
ATOM 4973 C CA . ALA B 1 247 ? 1.932 1.014 8.562 1 98.88 247 ALA B CA 1
ATOM 4974 C C . ALA B 1 247 ? 0.542 0.518 8.172 1 98.88 247 ALA B C 1
ATOM 4976 O O . ALA B 1 247 ? 0.059 0.801 7.078 1 98.88 247 ALA B O 1
ATOM 4977 N N . THR B 1 248 ? -0.033 -0.257 9.039 1 98.88 248 THR B N 1
ATOM 4978 C CA . THR B 1 248 ? -1.429 -0.678 8.984 1 98.88 248 THR B CA 1
ATOM 4979 C C . THR B 1 248 ? -2.174 -0.247 10.242 1 98.88 248 THR B C 1
ATOM 4981 O O . THR B 1 248 ? -1.651 -0.368 11.352 1 98.88 248 THR B O 1
ATOM 4984 N N . PHE B 1 249 ? -3.357 0.309 10.031 1 98.94 249 PHE B N 1
ATOM 4985 C CA . PHE B 1 249 ? -4.176 0.791 11.141 1 98.94 249 PHE B CA 1
ATOM 4986 C C . PHE B 1 249 ? -5.543 0.114 11.133 1 98.94 249 PHE B C 1
ATOM 4988 O O . PHE B 1 249 ? -6.102 -0.16 10.07 1 98.94 249 PHE B O 1
ATOM 4995 N N . GLU B 1 250 ? -6.035 -0.178 12.312 1 98.88 250 GLU B N 1
ATOM 4996 C CA . GLU B 1 250 ? -7.453 -0.474 12.5 1 98.88 250 GLU B CA 1
ATOM 4997 C C . GLU B 1 250 ? -8.211 0.757 12.977 1 98.88 250 GLU B C 1
ATOM 4999 O O . GLU B 1 250 ? -7.781 1.436 13.914 1 98.88 250 GLU B O 1
ATOM 5004 N N . LEU B 1 251 ? -9.234 1.081 12.281 1 98.75 251 LEU B N 1
ATOM 5005 C CA . LEU B 1 251 ? -10.047 2.238 12.633 1 98.75 251 LEU B CA 1
ATOM 5006 C C . LEU B 1 251 ? -11.406 1.804 13.18 1 98.75 251 LEU B C 1
ATOM 5008 O O . LEU B 1 251 ? -11.812 0.653 13 1 98.75 251 LEU B O 1
ATOM 5012 N N . GLU B 1 252 ? -12.047 2.727 13.867 1 97.94 252 GLU B N 1
ATOM 5013 C CA . GLU B 1 252 ? -13.43 2.51 14.297 1 97.94 252 GLU B CA 1
ATOM 5014 C C . GLU B 1 252 ? -14.305 2.086 13.117 1 97.94 252 GLU B C 1
ATOM 5016 O O . GLU B 1 252 ? -14.156 2.596 12.008 1 97.94 252 GLU B O 1
ATOM 5021 N N . GLY B 1 253 ? -15.219 1.16 13.383 1 96.44 253 GLY B N 1
ATOM 5022 C CA . GLY B 1 253 ? -16.125 0.712 12.344 1 96.44 253 GLY B CA 1
ATOM 5023 C C . GLY B 1 253 ? -15.594 -0.453 11.531 1 96.44 253 GLY B C 1
ATOM 5024 O O . GLY B 1 253 ? -16.219 -0.878 10.562 1 96.44 253 GLY B O 1
ATOM 5025 N N . GLY B 1 254 ? -14.484 -0.978 11.938 1 97.06 254 GLY B N 1
ATOM 5026 C CA . GLY B 1 254 ? -13.914 -2.121 11.242 1 97.06 254 GLY B CA 1
ATOM 5027 C C . GLY B 1 254 ? -13.156 -1.737 9.984 1 97.06 254 GLY B C 1
ATOM 5028 O O . GLY B 1 254 ? -12.906 -2.584 9.125 1 97.06 254 GLY B O 1
ATOM 5029 N N . ILE B 1 255 ? -12.812 -0.465 9.828 1 98.75 255 ILE B N 1
ATOM 5030 C CA . ILE B 1 255 ? -12.086 0.029 8.656 1 98.75 255 ILE B CA 1
ATOM 5031 C C . ILE B 1 255 ? -10.602 -0.28 8.805 1 98.75 255 ILE B C 1
ATOM 5033 O O . ILE B 1 255 ? -10.031 -0.117 9.891 1 98.75 255 ILE B O 1
ATOM 5037 N N . VAL B 1 256 ? -9.961 -0.796 7.758 1 98.88 256 VAL B N 1
ATOM 5038 C CA . VAL B 1 256 ? -8.523 -1.022 7.758 1 98.88 256 VAL B CA 1
ATOM 5039 C C . VAL B 1 256 ? -7.832 0.047 6.914 1 98.88 256 VAL B C 1
ATOM 5041 O O . VAL B 1 256 ? -8.25 0.321 5.785 1 98.88 256 VAL B O 1
ATOM 5044 N N . ALA B 1 257 ? -6.82 0.711 7.457 1 98.88 257 ALA B N 1
ATOM 5045 C CA . ALA B 1 257 ? -5.984 1.636 6.699 1 98.88 257 ALA B CA 1
ATOM 5046 C C . ALA B 1 257 ? -4.574 1.078 6.52 1 98.88 257 ALA B C 1
ATOM 5048 O O . ALA B 1 257 ? -3.932 0.675 7.492 1 98.88 257 ALA B O 1
ATOM 5049 N N . HIS B 1 258 ? -4.137 0.911 5.324 1 98.81 258 HIS B N 1
ATOM 5050 C CA . HIS B 1 258 ? -2.822 0.405 4.945 1 98.81 258 HIS B CA 1
ATOM 5051 C C . HIS B 1 258 ? -2.031 1.453 4.168 1 98.81 258 HIS B C 1
ATOM 5053 O O . HIS B 1 258 ? -2.332 1.727 3.004 1 98.81 258 HIS B O 1
ATOM 5059 N N . ILE B 1 259 ? -0.956 2.104 4.836 1 98.75 259 ILE B N 1
ATOM 5060 C CA . ILE B 1 259 ? -0.371 3.332 4.309 1 98.75 259 ILE B CA 1
ATOM 5061 C C . ILE B 1 259 ? 1.145 3.178 4.203 1 98.75 259 ILE B C 1
ATOM 5063 O O . ILE B 1 259 ? 1.799 2.736 5.148 1 98.75 259 ILE B O 1
ATOM 5067 N N . ASN B 1 260 ? 1.66 3.537 3.047 1 98.38 260 ASN B N 1
ATOM 5068 C CA . ASN B 1 260 ? 3.094 3.643 2.805 1 98.38 260 ASN B CA 1
ATOM 5069 C C . ASN B 1 260 ? 3.568 5.094 2.869 1 98.38 260 ASN B C 1
ATOM 5071 O O . ASN B 1 260 ? 2.93 5.984 2.305 1 98.38 260 ASN B O 1
ATOM 5075 N N . SER B 1 261 ? 4.598 5.324 3.623 1 98.56 261 SER B N 1
ATOM 5076 C CA . SER B 1 261 ? 5.305 6.598 3.627 1 98.56 261 SER B CA 1
ATOM 5077 C C . SER B 1 261 ? 6.793 6.41 3.359 1 98.56 261 SER B C 1
ATOM 5079 O O . SER B 1 261 ? 7.477 5.688 4.09 1 98.56 261 SER B O 1
ATOM 5081 N N . SER B 1 262 ? 7.316 7.059 2.301 1 98.5 262 SER B N 1
ATOM 5082 C CA . SER B 1 262 ? 8.711 6.793 1.979 1 98.5 262 SER B CA 1
ATOM 5083 C C . SER B 1 262 ? 9.359 7.984 1.273 1 98.5 262 SER B C 1
ATOM 5085 O O . SER B 1 262 ? 8.734 8.609 0.413 1 98.5 262 SER B O 1
ATOM 5087 N N . TRP B 1 263 ? 10.594 8.281 1.664 1 97.75 263 TRP B N 1
ATOM 5088 C CA . TRP B 1 263 ? 11.414 9.273 0.975 1 97.75 263 TRP B CA 1
ATOM 5089 C C . TRP B 1 263 ? 12.344 8.602 -0.032 1 97.75 263 TRP B C 1
ATOM 5091 O O . TRP B 1 263 ? 13.297 9.219 -0.519 1 97.75 263 TRP B O 1
ATOM 5101 N N . ALA B 1 264 ? 12.055 7.289 -0.289 1 98 264 ALA B N 1
ATOM 5102 C CA . ALA B 1 264 ? 12.898 6.5 -1.184 1 98 264 ALA B CA 1
ATOM 5103 C C . ALA B 1 264 ? 12.062 5.797 -2.246 1 98 264 ALA B C 1
ATOM 5105 O O . ALA B 1 264 ? 12.289 4.625 -2.549 1 98 264 ALA B O 1
ATOM 5106 N N . VAL B 1 265 ? 11.047 6.531 -2.758 1 98 265 VAL B N 1
ATOM 5107 C CA . VAL B 1 265 ? 10.227 5.961 -3.82 1 98 265 VAL B CA 1
ATOM 5108 C C . VAL B 1 265 ? 10.133 6.949 -4.984 1 98 265 VAL B C 1
ATOM 5110 O O . VAL B 1 265 ? 10.227 8.164 -4.785 1 98 265 VAL B O 1
ATOM 5113 N N . ARG B 1 266 ? 9.977 6.426 -6.184 1 98.38 266 ARG B N 1
ATOM 5114 C CA . ARG B 1 266 ? 9.688 7.258 -7.348 1 98.38 266 ARG B CA 1
ATOM 5115 C C . ARG B 1 266 ? 8.203 7.234 -7.68 1 98.38 266 ARG B C 1
ATOM 5117 O O . ARG B 1 266 ? 7.551 6.191 -7.562 1 98.38 266 ARG B O 1
ATOM 5124 N N . VAL B 1 267 ? 7.691 8.336 -8.055 1 97.75 267 VAL B N 1
ATOM 5125 C CA . VAL B 1 267 ? 6.25 8.555 -8.055 1 97.75 267 VAL B CA 1
ATOM 5126 C C . VAL B 1 267 ? 5.668 8.156 -9.406 1 97.75 267 VAL B C 1
ATOM 5128 O O . VAL B 1 267 ? 6.035 8.719 -10.438 1 97.75 267 VAL B O 1
ATOM 5131 N N . ARG B 1 268 ? 4.793 7.18 -9.422 1 97.5 268 ARG B N 1
ATOM 5132 C CA . ARG B 1 268 ? 3.939 6.871 -10.562 1 97.5 268 ARG B CA 1
ATOM 5133 C C . ARG B 1 268 ? 2.477 6.77 -10.148 1 97.5 268 ARG B C 1
ATOM 5135 O O . ARG B 1 268 ? 1.882 5.691 -10.211 1 97.5 268 ARG B O 1
ATOM 5142 N N . ARG B 1 269 ? 1.894 7.758 -9.758 1 96.44 269 ARG B N 1
ATOM 5143 C CA . ARG B 1 269 ? 0.506 7.938 -9.344 1 96.44 269 ARG B CA 1
ATOM 5144 C C . ARG B 1 269 ? 0.056 9.383 -9.547 1 96.44 269 ARG B C 1
ATOM 5146 O O . ARG B 1 269 ? 0.795 10.195 -10.109 1 96.44 269 ARG B O 1
ATOM 5153 N N . ASP B 1 270 ? -1.108 9.773 -9.109 1 94.69 270 ASP B N 1
ATOM 5154 C CA . ASP B 1 270 ? -1.748 11.047 -9.43 1 94.69 270 ASP B CA 1
ATOM 5155 C C . ASP B 1 270 ? -1.071 12.203 -8.703 1 94.69 270 ASP B C 1
ATOM 5157 O O . ASP B 1 270 ? -1.126 13.352 -9.156 1 94.69 270 ASP B O 1
ATOM 5161 N N . ASP B 1 271 ? -0.472 11.906 -7.559 1 95 271 ASP B N 1
ATOM 5162 C CA . ASP B 1 271 ? 0.063 12.953 -6.699 1 95 271 ASP B CA 1
ATOM 5163 C C . ASP B 1 271 ? 1.128 12.406 -5.754 1 95 271 ASP B C 1
ATOM 5165 O O . ASP B 1 271 ? 1.399 11.203 -5.75 1 95 271 ASP B O 1
ATOM 5169 N N . LEU B 1 272 ? 1.767 13.273 -4.953 1 95.75 272 LEU B N 1
ATOM 5170 C CA . LEU B 1 272 ? 2.799 12.875 -4.004 1 95.75 272 LEU B CA 1
ATOM 5171 C C . LEU B 1 272 ? 2.197 12.07 -2.855 1 95.75 272 LEU B C 1
ATOM 5173 O O . LEU B 1 272 ? 2.904 11.305 -2.191 1 95.75 272 LEU B O 1
ATOM 5177 N N . VAL B 1 273 ? 0.898 12.25 -2.645 1 96.31 273 VAL B N 1
ATOM 5178 C CA . VAL B 1 273 ? 0.126 11.43 -1.716 1 96.31 273 VAL B CA 1
ATOM 5179 C C . VAL B 1 273 ? -1.223 11.078 -2.338 1 96.31 273 VAL B C 1
ATOM 5181 O O . VAL B 1 273 ? -1.849 11.906 -2.996 1 96.31 273 VAL B O 1
ATOM 5184 N N . THR B 1 274 ? -1.614 9.867 -2.225 1 97.69 274 THR B N 1
ATOM 5185 C CA . THR B 1 274 ? -2.951 9.445 -2.625 1 97.69 274 THR B CA 1
ATOM 5186 C C . THR B 1 274 ? -3.592 8.578 -1.541 1 97.69 274 THR B C 1
ATOM 5188 O O . THR B 1 274 ? -2.906 7.812 -0.864 1 97.69 274 THR B O 1
ATOM 5191 N N . PHE B 1 275 ? -4.844 8.758 -1.365 1 98.56 275 PHE B N 1
ATOM 5192 C CA . PHE B 1 275 ? -5.68 7.91 -0.525 1 98.56 275 PHE B CA 1
ATOM 5193 C C . PHE B 1 275 ? -6.785 7.262 -1.345 1 98.56 275 PHE B C 1
ATOM 5195 O O . PHE B 1 275 ? -7.602 7.957 -1.955 1 98.56 275 PHE B O 1
ATOM 5202 N N . GLN B 1 276 ? -6.77 6.008 -1.429 1 98.81 276 GLN B N 1
ATOM 5203 C CA . GLN B 1 276 ? -7.906 5.305 -2.014 1 98.81 276 GLN B CA 1
ATOM 5204 C C . GLN B 1 276 ? -8.836 4.766 -0.931 1 98.81 276 GLN B C 1
ATOM 5206 O O . GLN B 1 276 ? -8.398 4.039 -0.034 1 98.81 276 GLN B O 1
ATOM 5211 N N . VAL B 1 277 ? -10.047 5.137 -1.03 1 98.88 277 VAL B N 1
ATOM 5212 C CA . VAL B 1 277 ? -11.094 4.707 -0.108 1 98.88 277 VAL B CA 1
ATOM 5213 C C . VAL B 1 277 ? -12.055 3.758 -0.822 1 98.88 277 VAL B C 1
ATOM 5215 O O . VAL B 1 277 ? -12.578 4.082 -1.892 1 98.88 277 VAL B O 1
ATOM 5218 N N . ASP B 1 278 ? -12.273 2.598 -0.24 1 98.88 278 ASP B N 1
ATOM 5219 C CA . ASP B 1 278 ? -13.219 1.643 -0.81 1 98.88 278 ASP B CA 1
ATOM 5220 C C . ASP B 1 278 ? -14.398 1.409 0.132 1 98.88 278 ASP B C 1
ATOM 5222 O O . ASP B 1 278 ? -14.203 1.064 1.3 1 98.88 278 ASP B O 1
ATOM 5226 N N . GLY B 1 279 ? -15.539 1.641 -0.36 1 98.69 279 GLY B N 1
ATOM 5227 C CA . GLY B 1 279 ? -16.781 1.378 0.344 1 98.69 279 GLY B CA 1
ATOM 5228 C C . GLY B 1 279 ? -17.734 0.472 -0.426 1 98.69 279 GLY B C 1
ATOM 5229 O O . GLY B 1 279 ? -17.484 0.16 -1.593 1 98.69 279 GLY B O 1
ATOM 5230 N N . THR B 1 280 ? -18.781 0.045 0.195 1 97.94 280 THR B N 1
ATOM 5231 C CA . THR B 1 280 ? -19.734 -0.891 -0.395 1 97.94 280 THR B CA 1
ATOM 5232 C C . THR B 1 280 ? -20.391 -0.285 -1.631 1 97.94 280 THR B C 1
ATOM 5234 O O . THR B 1 280 ? -20.641 -0.984 -2.615 1 97.94 280 THR B O 1
ATOM 5237 N N . HIS B 1 281 ? -20.594 1.059 -1.688 1 98 281 HIS B N 1
ATOM 5238 C CA . HIS B 1 281 ? -21.359 1.656 -2.768 1 98 281 HIS B CA 1
ATOM 5239 C C . HIS B 1 281 ? -20.469 2.418 -3.736 1 98 281 HIS B C 1
ATOM 5241 O O . HIS B 1 281 ? -20.875 2.734 -4.855 1 98 281 HIS B O 1
ATOM 5247 N N . GLY B 1 282 ? -19.266 2.705 -3.289 1 98.38 282 GLY B N 1
ATOM 5248 C CA . GLY B 1 282 ? -18.375 3.471 -4.145 1 98.38 282 GLY B CA 1
ATOM 5249 C C . GLY B 1 282 ? -16.953 3.559 -3.607 1 98.38 282 GLY B C 1
ATOM 5250 O O . GLY B 1 282 ? -16.719 3.273 -2.432 1 98.38 282 GLY B O 1
ATOM 5251 N N . SER B 1 283 ? -16.016 3.854 -4.508 1 98.88 283 SER B N 1
ATOM 5252 C CA . SER B 1 283 ? -14.617 4.09 -4.164 1 98.88 283 SER B CA 1
ATOM 5253 C C . SER B 1 283 ? -14.148 5.457 -4.652 1 98.88 283 SER B C 1
ATOM 5255 O O . SER B 1 283 ? -14.734 6.02 -5.582 1 98.88 283 SER B O 1
ATOM 5257 N N . ALA B 1 284 ? -13.133 5.98 -3.975 1 98.88 284 ALA B N 1
ATOM 5258 C CA . ALA B 1 284 ? -12.547 7.25 -4.383 1 98.88 284 ALA B CA 1
ATOM 5259 C C . ALA B 1 284 ? -11.031 7.23 -4.211 1 98.88 284 ALA B C 1
ATOM 5261 O O . ALA B 1 284 ? -10.5 6.504 -3.361 1 98.88 284 ALA B O 1
ATOM 5262 N N . VAL B 1 285 ? -10.352 7.918 -5.059 1 98.75 285 VAL B N 1
ATOM 5263 C CA . VAL B 1 285 ? -8.93 8.195 -4.914 1 98.75 285 VAL B CA 1
ATOM 5264 C C . VAL B 1 285 ? -8.703 9.711 -4.875 1 98.75 285 VAL B C 1
ATOM 5266 O O . VAL B 1 285 ? -9.086 10.422 -5.797 1 98.75 285 VAL B O 1
ATOM 5269 N N . ALA B 1 286 ? -8.055 10.172 -3.787 1 98.19 286 ALA B N 1
ATOM 5270 C CA . ALA B 1 286 ? -7.793 11.602 -3.646 1 98.19 286 ALA B CA 1
ATOM 5271 C C . ALA B 1 286 ? -6.297 11.875 -3.498 1 98.19 286 ALA B C 1
ATOM 5273 O O . ALA B 1 286 ? -5.59 11.125 -2.82 1 98.19 286 ALA B O 1
ATOM 5274 N N . GLY B 1 287 ? -5.832 12.875 -4.203 1 95.44 287 GLY B N 1
ATOM 5275 C CA . GLY B 1 287 ? -4.535 13.477 -3.938 1 95.44 287 GLY B CA 1
ATOM 5276 C C . GLY B 1 287 ? -4.629 14.789 -3.188 1 95.44 287 GLY B C 1
ATOM 5277 O O . GLY B 1 287 ? -5.535 14.984 -2.375 1 95.44 287 GLY B O 1
ATOM 5278 N N . LEU B 1 288 ? -3.686 15.625 -3.432 1 93.25 288 LEU B N 1
ATOM 5279 C CA . LEU B 1 288 ? -3.666 16.922 -2.758 1 93.25 288 LEU B CA 1
ATOM 5280 C C . LEU B 1 288 ? -4.77 17.828 -3.291 1 93.25 288 LEU B C 1
ATOM 5282 O O . LEU B 1 288 ? -5.395 18.562 -2.527 1 93.25 288 LEU B O 1
ATOM 5286 N N . THR B 1 289 ? -5.047 17.672 -4.598 1 93.25 289 THR B N 1
ATOM 5287 C CA . THR B 1 289 ? -5.926 18.672 -5.199 1 93.25 289 THR B CA 1
ATOM 5288 C C . THR B 1 289 ? -7.125 18 -5.867 1 93.25 289 THR B C 1
ATOM 5290 O O . THR B 1 289 ? -8.211 18.578 -5.922 1 93.25 289 THR B O 1
ATOM 5293 N N . LYS B 1 290 ? -6.914 16.812 -6.344 1 95.31 290 LYS B N 1
ATOM 5294 C CA . LYS B 1 290 ? -7.953 16.172 -7.141 1 95.31 290 LYS B CA 1
ATOM 5295 C C . LYS B 1 290 ? -8.477 14.922 -6.441 1 95.31 290 LYS B C 1
ATOM 5297 O O . LYS B 1 290 ? -7.855 14.414 -5.508 1 95.31 290 LYS B O 1
ATOM 5302 N N . CYS B 1 291 ? -9.625 14.516 -6.875 1 97.69 291 CYS B N 1
ATOM 5303 C CA . CYS B 1 291 ? -10.305 13.328 -6.383 1 97.69 291 CYS B CA 1
ATOM 5304 C C . CYS B 1 291 ? -11.086 12.641 -7.496 1 97.69 291 CYS B C 1
ATOM 5306 O O . CYS B 1 291 ? -11.664 13.305 -8.352 1 97.69 291 CYS B O 1
ATOM 5308 N N . TRP B 1 292 ? -11.047 11.359 -7.5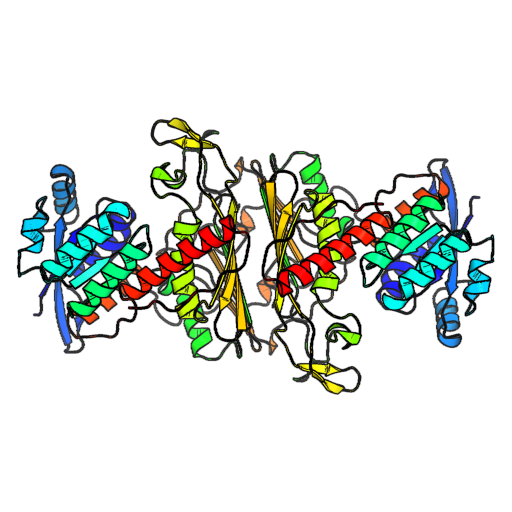78 1 98.69 292 TRP B N 1
ATOM 5309 C CA . TRP B 1 292 ? -11.766 10.539 -8.547 1 98.69 292 TRP B CA 1
ATOM 5310 C C . TRP B 1 292 ? -12.695 9.562 -7.84 1 98.69 292 TRP B C 1
ATOM 5312 O O . TRP B 1 292 ? -12.391 9.086 -6.742 1 98.69 292 TRP B O 1
ATOM 5322 N N . THR B 1 293 ? -13.836 9.281 -8.461 1 98.81 293 THR B N 1
ATOM 5323 C CA . THR B 1 293 ? -14.797 8.367 -7.863 1 98.81 293 THR B CA 1
ATOM 5324 C C . THR B 1 293 ? -15.219 7.297 -8.867 1 98.81 293 THR B C 1
ATOM 5326 O O . THR B 1 293 ? -15.141 7.508 -10.078 1 98.81 293 THR B O 1
ATOM 5329 N N . GLN B 1 294 ? -15.555 6.145 -8.406 1 98.75 294 GLN B N 1
ATOM 5330 C CA . GLN B 1 294 ? -16.234 5.086 -9.141 1 98.75 294 GLN B CA 1
ATOM 5331 C C . GLN B 1 294 ? -17.359 4.469 -8.312 1 98.75 294 GLN B C 1
ATOM 5333 O O . GLN B 1 294 ? -17.094 3.834 -7.289 1 98.75 294 GLN B O 1
ATOM 5338 N N . HIS B 1 295 ? -18.594 4.695 -8.75 1 98.06 295 HIS B N 1
ATOM 5339 C CA . HIS B 1 295 ? -19.766 4.145 -8.078 1 98.06 295 HIS B CA 1
ATOM 5340 C C . HIS B 1 295 ? -19.953 2.674 -8.43 1 98.06 295 HIS B C 1
ATOM 5342 O O . HIS B 1 295 ? -19.5 2.215 -9.477 1 98.06 295 HIS B O 1
ATOM 5348 N N . ARG B 1 296 ? -20.703 1.998 -7.609 1 96.38 296 ARG B N 1
ATOM 5349 C CA . ARG B 1 296 ? -20.922 0.562 -7.777 1 96.38 296 ARG B CA 1
ATOM 5350 C C . ARG B 1 296 ? -21.531 0.255 -9.133 1 96.38 296 ARG B C 1
ATOM 5352 O O . ARG B 1 296 ? -21.188 -0.739 -9.773 1 96.38 296 ARG B O 1
ATOM 5359 N N . VAL B 1 297 ? -22.344 1.111 -9.672 1 95.44 297 VAL B N 1
ATOM 5360 C CA . VAL B 1 297 ? -23.078 0.843 -10.906 1 95.44 297 VAL B CA 1
ATOM 5361 C C . VAL B 1 297 ? -22.141 1.033 -12.109 1 95.44 297 VAL B C 1
ATOM 5363 O O . VAL B 1 297 ? -22.453 0.582 -13.211 1 95.44 297 VAL B O 1
ATOM 5366 N N . ASN B 1 298 ? -21.016 1.758 -11.875 1 95.75 298 ASN B N 1
ATOM 5367 C CA . ASN B 1 298 ? -20.062 2.02 -12.945 1 95.75 298 ASN B CA 1
ATOM 5368 C C . ASN B 1 298 ? -18.844 1.116 -12.828 1 95.75 298 ASN B C 1
ATOM 5370 O O . ASN B 1 298 ? -17.875 1.271 -13.586 1 95.75 298 ASN B O 1
ATOM 5374 N N . THR B 1 299 ? -18.812 0.198 -11.875 1 96.19 299 THR B N 1
ATOM 5375 C CA . THR B 1 299 ? -17.672 -0.67 -11.633 1 96.19 299 THR B CA 1
ATOM 5376 C C . THR B 1 299 ? -17.594 -1.78 -12.68 1 96.19 299 THR B C 1
ATOM 5378 O O . THR B 1 299 ? -18.516 -2.598 -12.781 1 96.19 299 THR B O 1
ATOM 5381 N N . PRO B 1 300 ? -16.531 -1.823 -13.414 1 94.69 300 PRO B N 1
ATOM 5382 C CA . PRO B 1 300 ? -16.406 -2.908 -14.391 1 94.69 300 PRO B CA 1
ATOM 5383 C C . PRO B 1 300 ? -16.141 -4.262 -13.742 1 94.69 300 PRO B C 1
ATOM 5385 O O . PRO B 1 300 ? -15.703 -4.324 -12.586 1 94.69 300 PRO B O 1
ATOM 5388 N N . LYS B 1 301 ? -16.516 -5.301 -14.445 1 91.94 301 LYS B N 1
ATOM 5389 C CA . LYS B 1 301 ? -16.203 -6.676 -14.055 1 91.94 301 LYS B CA 1
ATOM 5390 C C . LYS B 1 301 ? -14.961 -7.188 -14.766 1 91.94 301 LYS B C 1
ATOM 5392 O O . LYS B 1 301 ? -15.047 -7.699 -15.891 1 91.94 301 LYS B O 1
ATOM 5397 N N . PRO B 1 302 ? -13.828 -7.074 -14.047 1 87.94 302 PRO B N 1
ATOM 5398 C CA . PRO B 1 302 ? -12.617 -7.516 -14.742 1 87.94 302 PRO B CA 1
ATOM 5399 C C . PRO B 1 302 ? -12.531 -9.039 -14.867 1 87.94 302 PRO B C 1
ATOM 5401 O O . PRO B 1 302 ? -13.195 -9.758 -14.117 1 87.94 302 PRO B O 1
ATOM 5404 N N . VAL B 1 303 ? -11.867 -9.445 -15.961 1 79.62 303 VAL B N 1
ATOM 5405 C CA . VAL B 1 303 ? -11.562 -10.859 -16.141 1 79.62 303 VAL B CA 1
ATOM 5406 C C . VAL B 1 303 ? -10.07 -11.094 -15.93 1 79.62 303 VAL B C 1
ATOM 5408 O O . VAL B 1 303 ? -9.234 -10.359 -16.469 1 79.62 303 VAL B O 1
ATOM 5411 N N . TRP B 1 304 ? -9.805 -11.969 -15 1 77.75 304 TRP B N 1
ATOM 5412 C CA . TRP B 1 304 ? -8.414 -12.375 -14.828 1 77.75 304 TRP B CA 1
ATOM 5413 C C . TRP B 1 304 ? -7.996 -13.367 -15.906 1 77.75 304 TRP B C 1
ATOM 5415 O O . TRP B 1 304 ? -8.469 -14.508 -15.93 1 77.75 304 TRP B O 1
ATOM 5425 N N . ASN B 1 305 ? -7.289 -12.938 -16.828 1 75.62 305 ASN B N 1
ATOM 5426 C CA . ASN B 1 305 ? -6.703 -13.766 -17.875 1 75.62 305 ASN B CA 1
ATOM 5427 C C . ASN B 1 305 ? -5.211 -13.5 -18.031 1 75.62 305 ASN B C 1
ATOM 5429 O O . ASN B 1 305 ? -4.812 -12.492 -18.625 1 75.62 305 ASN B O 1
ATOM 5433 N N . PRO B 1 306 ? -4.395 -14.391 -17.438 1 73.06 306 PRO B N 1
ATOM 5434 C CA . PRO B 1 306 ? -2.951 -14.148 -17.469 1 73.06 306 PRO B CA 1
ATOM 5435 C C . PRO B 1 306 ? -2.369 -14.203 -18.875 1 73.06 306 PRO B C 1
ATOM 5437 O O . PRO B 1 306 ? -1.238 -13.758 -19.094 1 73.06 306 PRO B O 1
ATOM 5440 N N . ASP B 1 307 ? -3.158 -14.672 -19.859 1 72.94 307 ASP B N 1
ATOM 5441 C CA . ASP B 1 307 ? -2.625 -14.867 -21.203 1 72.94 307 ASP B CA 1
ATOM 5442 C C . ASP B 1 307 ? -2.947 -13.68 -22.109 1 72.94 307 ASP B C 1
ATOM 5444 O O . ASP B 1 307 ? -2.41 -13.562 -23.203 1 72.94 307 ASP B O 1
ATOM 5448 N N . GLN B 1 308 ? -3.854 -12.953 -21.578 1 79.19 308 GLN B N 1
ATOM 5449 C CA . GLN B 1 308 ? -4.246 -11.805 -22.406 1 79.19 308 GLN B CA 1
ATOM 5450 C C . GLN B 1 308 ? -4.164 -10.508 -21.609 1 79.19 308 GLN B C 1
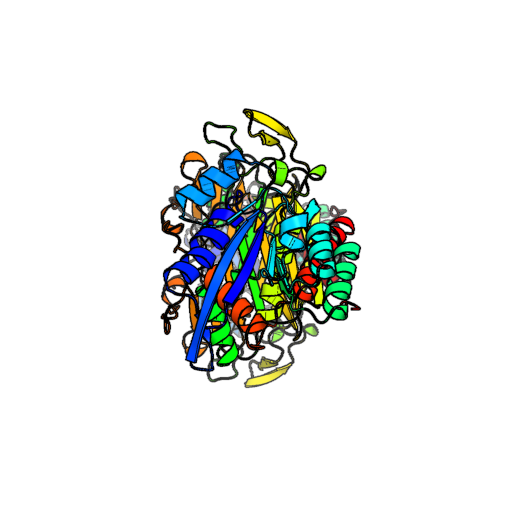ATOM 5452 O O . GLN B 1 308 ? -4.496 -10.477 -20.422 1 79.19 308 GLN B O 1
ATOM 5457 N N . PRO B 1 309 ? -3.701 -9.508 -22.359 1 83.12 309 PRO B N 1
ATOM 5458 C CA . PRO B 1 309 ? -3.672 -8.203 -21.703 1 83.12 309 PRO B CA 1
ATOM 5459 C C . PRO B 1 309 ? -5.055 -7.738 -21.25 1 83.12 309 PRO B C 1
ATOM 5461 O O . PRO B 1 309 ? -6.051 -8.023 -21.922 1 83.12 309 PRO B O 1
ATOM 5464 N N . GLN B 1 310 ? -4.988 -7.156 -20.125 1 85.62 310 GLN B N 1
ATOM 5465 C CA . GLN B 1 310 ? -6.207 -6.5 -19.656 1 85.62 310 GLN B CA 1
ATOM 5466 C C . GLN B 1 310 ? -6.695 -5.465 -20.672 1 85.62 310 GLN B C 1
ATOM 5468 O O . GLN B 1 310 ? -5.918 -4.621 -21.125 1 85.62 310 GLN B O 1
ATOM 5473 N N . THR B 1 311 ? -7.945 -5.516 -20.969 1 87.88 311 THR B N 1
ATOM 5474 C CA . THR B 1 311 ? -8.453 -4.648 -22.031 1 87.88 311 THR B CA 1
ATOM 5475 C C . THR B 1 311 ? -9.109 -3.402 -21.438 1 87.88 311 THR B C 1
ATOM 5477 O O . THR B 1 311 ? -9.367 -2.43 -22.141 1 87.88 311 THR B O 1
ATOM 5480 N N . ILE B 1 312 ? -9.359 -3.441 -20.188 1 92.06 312 ILE B N 1
ATOM 5481 C CA . ILE B 1 312 ? -10.008 -2.303 -19.547 1 92.06 312 ILE B CA 1
ATOM 5482 C C . ILE B 1 312 ? -8.953 -1.272 -19.156 1 92.06 312 ILE B C 1
ATOM 5484 O O . ILE B 1 312 ? -7.98 -1.601 -18.469 1 92.06 312 ILE B O 1
ATOM 5488 N N . ASP B 1 313 ? -9.094 -0.067 -19.625 1 94.38 313 ASP B N 1
ATOM 5489 C CA . ASP B 1 313 ? -8.344 1.053 -19.062 1 94.38 313 ASP B CA 1
ATOM 5490 C C . ASP B 1 313 ? -8.984 1.556 -17.766 1 94.38 313 ASP B C 1
ATOM 5492 O O . ASP B 1 313 ? -9.859 2.416 -17.797 1 94.38 313 ASP B O 1
ATOM 5496 N N . PHE B 1 314 ? -8.492 1.104 -16.688 1 96.06 314 PHE B N 1
ATOM 5497 C CA . PHE B 1 314 ? -9.156 1.319 -15.414 1 96.06 314 PHE B CA 1
ATOM 5498 C C . PHE B 1 314 ? -9.18 2.801 -15.055 1 96.06 314 PHE B C 1
ATOM 5500 O O . PHE B 1 314 ? -10.109 3.27 -14.391 1 96.06 314 PHE B O 1
ATOM 5507 N N . TYR B 1 315 ? -8.219 3.568 -15.508 1 96.19 315 TYR B N 1
ATOM 5508 C CA . TYR B 1 315 ? -8.195 4.996 -15.203 1 96.19 315 TYR B CA 1
ATOM 5509 C C . TYR B 1 315 ? -9.383 5.707 -15.852 1 96.19 315 TYR B C 1
ATOM 5511 O O . TYR B 1 315 ? -9.914 6.668 -15.297 1 96.19 315 TYR B O 1
ATOM 5519 N N . ARG B 1 316 ? -9.844 5.215 -16.922 1 96 316 ARG B N 1
ATOM 5520 C CA . ARG B 1 316 ? -10.883 5.887 -17.703 1 96 316 ARG B CA 1
ATOM 5521 C C . ARG B 1 316 ? -12.273 5.535 -17.172 1 96 316 ARG B C 1
ATOM 5523 O O . ARG B 1 316 ? -13.266 6.121 -17.609 1 96 316 ARG B O 1
ATOM 5530 N N . THR B 1 317 ? -12.289 4.609 -16.281 1 96.88 317 THR B N 1
ATOM 5531 C CA . THR B 1 317 ? -13.586 4.199 -15.75 1 96.88 317 THR B CA 1
ATOM 5532 C C . THR B 1 317 ? -13.961 5.031 -14.531 1 96.88 317 THR B C 1
ATOM 5534 O O . THR B 1 317 ? -15.023 4.836 -13.938 1 96.88 317 THR B O 1
ATOM 5537 N N . TRP B 1 318 ? -13.102 5.98 -14.141 1 98.19 318 TRP B N 1
ATOM 5538 C CA . TRP B 1 318 ? -13.328 6.824 -12.969 1 98.19 318 TRP B CA 1
ATOM 5539 C C . TRP B 1 318 ? -13.656 8.25 -13.391 1 98.19 318 TRP B C 1
ATOM 5541 O O . TRP B 1 318 ? -13.148 8.75 -14.398 1 98.19 318 TRP B O 1
ATOM 5551 N N . ASP B 1 319 ? -14.477 8.859 -12.539 1 97.94 319 ASP B N 1
ATOM 5552 C CA . ASP B 1 319 ? -14.867 10.242 -12.805 1 97.94 319 ASP B CA 1
ATOM 5553 C C . ASP B 1 319 ? -14.18 11.195 -11.828 1 97.94 319 ASP B C 1
ATOM 5555 O O . ASP B 1 319 ? -14.141 10.945 -10.625 1 97.94 319 ASP B O 1
ATOM 5559 N N . GLU B 1 320 ? -13.609 12.242 -12.383 1 97.69 320 GLU B N 1
ATOM 5560 C CA . GLU B 1 320 ? -13.062 13.281 -11.516 1 97.69 320 GLU B CA 1
ATOM 5561 C C . GLU B 1 320 ? -14.164 14.039 -10.789 1 97.69 320 GLU B C 1
ATOM 5563 O O . GLU B 1 320 ? -15.188 14.391 -11.391 1 97.69 320 GLU B O 1
ATOM 5568 N N . VAL B 1 321 ? -13.977 14.234 -9.5 1 97.31 321 VAL B N 1
ATOM 5569 C CA . VAL B 1 321 ? -14.914 15.039 -8.727 1 97.31 321 VAL B CA 1
ATOM 5570 C C . VAL B 1 321 ? -14.719 16.516 -9.055 1 97.31 321 VAL B C 1
ATOM 5572 O O . VAL B 1 321 ? -13.617 17.062 -8.891 1 97.31 321 VAL B O 1
ATOM 5575 N N . PRO B 1 322 ? -15.711 17.188 -9.555 1 95.19 322 PRO B N 1
ATOM 5576 C CA . PRO B 1 322 ? -15.547 18.609 -9.898 1 95.19 322 PRO B CA 1
ATOM 5577 C C . PRO B 1 322 ? -15.406 19.5 -8.664 1 95.19 322 PRO B C 1
ATOM 5579 O O . PRO B 1 322 ? -15.773 19.094 -7.562 1 95.19 322 PRO B O 1
ATOM 5582 N N . ASP B 1 323 ? -14.836 20.641 -8.891 1 91.38 323 ASP B N 1
ATOM 5583 C CA . ASP B 1 323 ? -14.875 21.672 -7.863 1 91.38 323 ASP B CA 1
ATOM 5584 C C . ASP B 1 323 ? -16.266 22.297 -7.762 1 91.38 323 ASP B C 1
ATOM 5586 O O . ASP B 1 323 ? -16.781 22.828 -8.742 1 91.38 323 ASP B O 1
ATOM 5590 N N . THR B 1 324 ? -16.844 22.094 -6.625 1 89.06 324 THR B N 1
ATOM 5591 C CA . THR B 1 324 ? -18.156 22.688 -6.438 1 89.06 324 THR B CA 1
ATOM 5592 C C . THR B 1 324 ? -18.062 23.984 -5.625 1 89.06 324 THR B C 1
ATOM 5594 O O . THR B 1 324 ? -19.062 24.656 -5.387 1 89.06 324 THR B O 1
ATOM 5597 N N . GLN B 1 325 ? -16.859 24.25 -5.18 1 88.44 325 GLN B N 1
ATOM 5598 C CA . GLN B 1 325 ? -16.547 25.469 -4.434 1 88.44 325 GLN B CA 1
ATOM 5599 C C . GLN B 1 325 ? -15.094 25.891 -4.656 1 88.44 325 GLN B C 1
ATOM 5601 O O . GLN B 1 325 ? -14.273 25.094 -5.125 1 88.44 325 GLN B O 1
ATOM 5606 N N . ALA B 1 326 ? -14.906 27.047 -4.438 1 86 326 ALA B N 1
ATOM 5607 C CA . ALA B 1 326 ? -13.516 27.5 -4.449 1 86 326 ALA B CA 1
ATOM 5608 C C . ALA B 1 326 ? -12.758 26.984 -3.23 1 86 326 ALA B C 1
ATOM 5610 O O . ALA B 1 326 ? -13.281 27 -2.113 1 86 326 ALA B O 1
ATOM 5611 N N . PHE B 1 327 ? -11.641 26.391 -3.555 1 87.69 327 PHE B N 1
ATOM 5612 C CA . PHE B 1 327 ? -10.781 25.969 -2.457 1 87.69 327 PHE B CA 1
ATOM 5613 C C . PHE B 1 327 ? -9.648 26.953 -2.238 1 87.69 327 PHE B C 1
ATOM 5615 O O . PHE B 1 327 ? -8.797 27.141 -3.113 1 87.69 327 PHE B O 1
ATOM 5622 N N . ASP B 1 328 ? -9.711 27.578 -1.13 1 87.62 328 ASP B N 1
ATOM 5623 C CA . ASP B 1 328 ? -8.656 28.516 -0.776 1 87.62 328 ASP B CA 1
ATOM 5624 C C . ASP B 1 328 ? -7.43 27.797 -0.225 1 87.62 328 ASP B C 1
ATOM 5626 O O . ASP B 1 328 ? -7.434 26.578 -0.092 1 87.62 328 ASP B O 1
ATOM 5630 N N . ASN B 1 329 ? -6.391 28.609 0.008 1 90.25 329 ASN B N 1
ATOM 5631 C CA . ASN B 1 329 ? -5.215 28.078 0.699 1 90.25 329 ASN B CA 1
ATOM 5632 C C . ASN B 1 329 ? -5.586 27.438 2.029 1 90.25 329 ASN B C 1
ATOM 5634 O O . ASN B 1 329 ? -6.223 28.062 2.875 1 90.25 329 ASN B O 1
ATOM 5638 N N . GLY B 1 330 ? -5.18 26.188 2.117 1 91.75 330 GLY B N 1
ATOM 5639 C CA . GLY B 1 330 ? -5.582 25.422 3.279 1 91.75 330 GLY B CA 1
ATOM 5640 C C . GLY B 1 330 ? -5.117 26.016 4.59 1 91.75 330 GLY B C 1
ATOM 5641 O O . GLY B 1 330 ? -5.863 26.031 5.574 1 91.75 330 GLY B O 1
ATOM 5642 N N . PHE B 1 331 ? -3.926 26.547 4.625 1 94.44 331 PHE B N 1
ATOM 5643 C CA . PHE B 1 331 ? -3.402 27.172 5.832 1 94.44 331 PHE B CA 1
ATOM 5644 C C . PHE B 1 331 ? -4.184 28.438 6.164 1 94.44 331 PHE B C 1
ATOM 5646 O O . PHE B 1 331 ? -4.527 28.672 7.324 1 94.44 331 PHE B O 1
ATOM 5653 N N . LYS B 1 332 ? -4.496 29.219 5.129 1 95.56 332 LYS B N 1
ATOM 5654 C CA . LYS B 1 332 ? -5.266 30.453 5.324 1 95.56 332 LYS B CA 1
ATOM 5655 C C . LYS B 1 332 ? -6.672 30.141 5.824 1 95.56 332 LYS B C 1
ATOM 5657 O O . LYS B 1 332 ? -7.16 30.781 6.758 1 95.56 332 LYS B O 1
ATOM 5662 N N . ALA B 1 333 ? -7.219 29.109 5.211 1 94.56 333 ALA B N 1
ATOM 5663 C CA . ALA B 1 333 ? -8.562 28.719 5.609 1 94.56 333 ALA B CA 1
ATOM 5664 C C . ALA B 1 333 ? -8.602 28.297 7.078 1 94.56 333 ALA B C 1
ATOM 5666 O O . ALA B 1 333 ? -9.531 28.656 7.809 1 94.56 333 ALA B O 1
ATOM 5667 N N . GLN B 1 334 ? -7.625 27.594 7.484 1 96 334 GLN B N 1
ATOM 5668 C CA . GLN B 1 334 ? -7.574 27.141 8.875 1 96 334 GLN B CA 1
ATOM 5669 C C . GLN B 1 334 ? -7.32 28.312 9.812 1 96 334 GLN B C 1
ATOM 5671 O O . GLN B 1 334 ? -7.895 28.391 10.906 1 96 334 GLN B O 1
ATOM 5676 N N . TRP B 1 335 ? -6.473 29.219 9.406 1 97.12 335 TRP B N 1
ATOM 5677 C CA . TRP B 1 335 ? -6.246 30.422 10.188 1 97.12 335 TRP B CA 1
ATOM 5678 C C . TRP B 1 335 ? -7.543 31.203 10.367 1 97.12 335 TRP B C 1
ATOM 5680 O O . TRP B 1 335 ? -7.867 31.625 11.484 1 97.12 335 TRP B O 1
ATOM 5690 N N . GLU B 1 336 ? -8.273 31.391 9.312 1 97.06 336 GLU B N 1
ATOM 5691 C CA . GLU B 1 336 ? -9.531 32.125 9.391 1 97.06 336 GLU B CA 1
ATOM 5692 C C . GLU B 1 336 ? -10.5 31.438 10.367 1 97.06 336 GLU B C 1
ATOM 5694 O O . GLU B 1 336 ? -11.172 32.125 11.148 1 97.06 336 GLU B O 1
ATOM 5699 N N . MET B 1 337 ? -10.469 30.172 10.273 1 96.88 337 MET B N 1
ATOM 5700 C CA . MET B 1 337 ? -11.312 29.406 11.195 1 96.88 337 MET B CA 1
ATOM 5701 C C . MET B 1 337 ? -10.883 29.641 12.641 1 96.88 337 MET B C 1
ATOM 5703 O O . MET B 1 337 ? -11.727 29.844 13.516 1 96.88 337 MET B O 1
ATOM 5707 N N . PHE B 1 338 ? -9.641 29.609 12.922 1 98 338 PHE B N 1
ATOM 5708 C CA . PHE B 1 338 ? -9.133 29.797 14.281 1 98 338 PHE B CA 1
ATOM 5709 C C . PHE B 1 338 ? -9.398 31.203 14.773 1 98 338 PHE B C 1
ATOM 5711 O O . PHE B 1 338 ? -9.766 31.406 15.93 1 98 338 PHE B O 1
ATOM 5718 N N . LEU B 1 339 ? -9.203 32.188 13.875 1 98.12 339 LEU B N 1
ATOM 5719 C CA . LEU B 1 339 ? -9.445 33.594 14.227 1 98.12 339 LEU B CA 1
ATOM 5720 C C . LEU B 1 339 ? -10.914 33.812 14.578 1 98.12 339 LEU B C 1
ATOM 5722 O O . LEU B 1 339 ? -11.219 34.5 15.555 1 98.12 339 LEU B O 1
ATOM 5726 N N . ARG B 1 340 ? -11.781 33.188 13.828 1 97.5 340 ARG B N 1
ATOM 5727 C CA . ARG B 1 340 ? -13.203 33.25 14.148 1 97.5 340 ARG B CA 1
ATOM 5728 C C . ARG B 1 340 ? -13.508 32.562 15.469 1 97.5 340 ARG B C 1
ATOM 5730 O O . ARG B 1 340 ? -14.391 33 16.219 1 97.5 340 ARG B O 1
ATOM 5737 N N . HIS B 1 341 ? -12.797 31.469 15.672 1 97.75 341 HIS B N 1
ATOM 5738 C CA . HIS B 1 341 ? -12.945 30.766 16.938 1 97.75 341 HIS B CA 1
ATOM 5739 C C . HIS B 1 341 ? -12.57 31.656 18.109 1 97.75 341 HIS B C 1
ATOM 5741 O O . HIS B 1 341 ? -13.289 31.703 19.125 1 97.75 341 HIS B O 1
ATOM 5747 N N . VAL B 1 342 ? -11.539 32.438 18 1 97.88 342 VAL B N 1
ATOM 5748 C CA . VAL B 1 342 ? -11.062 33.312 19.062 1 97.88 342 VAL B CA 1
ATOM 5749 C C . VAL B 1 342 ? -11.984 34.531 19.188 1 97.88 342 VAL B C 1
ATOM 5751 O O . VAL B 1 342 ? -12.367 34.906 20.297 1 97.88 342 VAL B O 1
ATOM 5754 N N . ALA B 1 343 ? -12.43 35.062 18.078 1 96.88 343 ALA B N 1
ATOM 5755 C CA . ALA B 1 343 ? -13.117 36.344 18.062 1 96.88 343 ALA B CA 1
ATOM 5756 C C . ALA B 1 343 ? -14.594 36.188 18.406 1 96.88 343 ALA B C 1
ATOM 5758 O O . ALA B 1 343 ? -15.203 37.062 19.031 1 96.88 343 ALA B O 1
ATOM 5759 N N . GLU B 1 344 ? -15.195 35.031 17.984 1 96.19 344 GLU B N 1
ATOM 5760 C CA . GLU B 1 344 ? -16.641 34.969 18.125 1 96.19 344 GLU B CA 1
ATOM 5761 C C . GLU B 1 344 ? -17.078 33.562 18.531 1 96.19 344 GLU B C 1
ATOM 5763 O O . GLU B 1 344 ? -18.203 33.156 18.281 1 96.19 344 GLU B O 1
ATOM 5768 N N . ASP B 1 345 ? -16.156 32.781 19 1 96.38 345 ASP B N 1
ATOM 5769 C CA . ASP B 1 345 ? -16.438 31.438 19.531 1 96.38 345 ASP B CA 1
ATOM 5770 C C . ASP B 1 345 ? -16.969 30.516 18.438 1 96.38 345 ASP B C 1
ATOM 5772 O O . ASP B 1 345 ? -17.906 29.734 18.688 1 96.38 345 ASP B O 1
ATOM 5776 N N . GLY B 1 346 ? -16.391 30.656 17.234 1 95.25 346 GLY B N 1
ATOM 5777 C CA . GLY B 1 346 ? -16.734 29.75 16.156 1 95.25 346 GLY B CA 1
ATOM 5778 C C . GLY B 1 346 ? -16.281 28.328 16.406 1 95.25 346 GLY B C 1
ATOM 5779 O O . GLY B 1 346 ? -15.461 28.078 17.297 1 95.25 346 GLY B O 1
ATOM 5780 N N . PRO B 1 347 ? -16.797 27.406 15.656 1 94.56 347 PRO B N 1
ATOM 5781 C CA . PRO B 1 347 ? -16.422 26 15.82 1 94.56 347 PRO B CA 1
ATOM 5782 C C . PRO B 1 347 ? -14.953 25.734 15.516 1 94.56 347 PRO B C 1
ATOM 5784 O O . PRO B 1 347 ? -14.398 26.328 14.586 1 94.56 347 PRO B O 1
ATOM 5787 N N . TRP B 1 348 ? -14.289 24.953 16.375 1 95.69 348 TRP B N 1
ATOM 5788 C CA . TRP B 1 348 ? -12.891 24.562 16.203 1 95.69 348 TRP B CA 1
ATOM 5789 C C . TRP B 1 348 ? -12.617 23.219 16.859 1 95.69 348 TRP B C 1
ATOM 5791 O O . TRP B 1 348 ? -12.43 23.125 18.062 1 95.69 348 TRP B O 1
ATOM 5801 N N . PRO B 1 349 ? -12.477 22.172 16.016 1 93.75 349 PRO B N 1
ATOM 5802 C CA . PRO B 1 349 ? -12.297 20.828 16.578 1 93.75 349 PRO B CA 1
ATOM 5803 C C . PRO B 1 349 ? -10.828 20.406 16.641 1 93.75 349 PRO B C 1
ATOM 5805 O O . PRO B 1 349 ? -10.531 19.25 16.953 1 93.75 349 PRO B O 1
ATOM 5808 N N . HIS B 1 350 ? -9.891 21.328 16.422 1 96.44 350 HIS B N 1
ATOM 5809 C CA . HIS B 1 350 ? -8.492 20.953 16.266 1 96.44 350 HIS B CA 1
ATOM 5810 C C . HIS B 1 350 ? -7.633 21.516 17.391 1 96.44 350 HIS B C 1
ATOM 5812 O O . HIS B 1 350 ? -6.609 22.156 17.141 1 96.44 350 HIS B O 1
ATOM 5818 N N . GLY B 1 351 ? -8.031 21.219 18.609 1 96.88 351 GLY B N 1
ATOM 5819 C CA . GLY B 1 351 ? -7.27 21.703 19.75 1 96.88 351 GLY B CA 1
ATOM 5820 C C . GLY B 1 351 ? -5.961 20.953 19.953 1 96.88 351 GLY B C 1
ATOM 5821 O O . GLY B 1 351 ? -5.605 20.094 19.141 1 96.88 351 GLY B O 1
ATOM 5822 N N . LEU B 1 352 ? -5.238 21.297 21.031 1 97.44 352 LEU B N 1
ATOM 5823 C CA . LEU B 1 352 ? -3.938 20.688 21.312 1 97.44 352 LEU B CA 1
ATOM 5824 C C . LEU B 1 352 ? -4.082 19.203 21.625 1 97.44 352 LEU B C 1
ATOM 5826 O O . LEU B 1 352 ? -3.115 18.453 21.516 1 97.44 352 LEU B O 1
ATOM 5830 N N . GLU B 1 353 ? -5.277 18.75 21.984 1 96.25 353 GLU B N 1
ATOM 5831 C CA . GLU B 1 353 ? -5.547 17.328 22.156 1 96.25 353 GLU B CA 1
ATOM 5832 C C . GLU B 1 353 ? -5.309 16.578 20.844 1 96.25 353 GLU B C 1
ATOM 5834 O O . GLU B 1 353 ? -4.805 15.453 20.859 1 96.25 353 GLU B O 1
ATOM 5839 N N . ALA B 1 354 ? -5.699 17.188 19.766 1 96.06 354 ALA B N 1
ATOM 5840 C CA . ALA B 1 354 ? -5.465 16.562 18.453 1 96.06 354 ALA B CA 1
ATOM 5841 C C . ALA B 1 354 ? -3.973 16.422 18.172 1 96.06 354 ALA B C 1
ATOM 5843 O O . ALA B 1 354 ? -3.541 15.43 17.578 1 96.06 354 ALA B O 1
ATOM 5844 N N . GLY B 1 355 ? -3.227 17.422 18.578 1 96.12 355 GLY B N 1
ATOM 5845 C CA . GLY B 1 355 ? -1.781 17.328 18.469 1 96.12 355 GLY B CA 1
ATOM 5846 C C . GLY B 1 355 ? -1.19 16.203 19.312 1 96.12 355 GLY B C 1
ATOM 5847 O O . GLY B 1 355 ? -0.28 15.508 18.875 1 96.12 355 GLY B O 1
ATOM 5848 N N . ALA B 1 356 ? -1.718 16.094 20.5 1 97.12 356 ALA B N 1
ATOM 5849 C CA . ALA B 1 356 ? -1.253 15.031 21.391 1 97.12 356 ALA B CA 1
ATOM 5850 C C . ALA B 1 356 ? -1.571 13.648 20.812 1 97.12 356 ALA B C 1
ATOM 5852 O O . ALA B 1 356 ? -0.762 12.727 20.922 1 97.12 356 ALA B O 1
ATOM 5853 N N . LYS B 1 357 ? -2.717 13.531 20.203 1 97.62 357 LYS B N 1
ATOM 5854 C CA . LYS B 1 357 ? -3.084 12.281 19.562 1 97.62 357 LYS B CA 1
ATOM 5855 C C . LYS B 1 357 ? -2.084 11.914 18.469 1 97.62 357 LYS B C 1
ATOM 5857 O O . LYS B 1 357 ? -1.74 10.742 18.297 1 97.62 357 LYS B O 1
ATOM 5862 N N . GLY B 1 358 ? -1.666 12.922 17.734 1 97.25 358 GLY B N 1
ATOM 5863 C CA . GLY B 1 358 ? -0.655 12.688 16.719 1 97.25 358 GLY B CA 1
ATOM 5864 C C . GLY B 1 358 ? 0.647 12.148 17.281 1 97.25 358 GLY B C 1
ATOM 5865 O O . GLY B 1 358 ? 1.2 11.172 16.766 1 97.25 358 GLY B O 1
ATOM 5866 N N . VAL B 1 359 ? 1.106 12.766 18.391 1 96.69 359 VAL B N 1
ATOM 5867 C CA . VAL B 1 359 ? 2.344 12.336 19.031 1 96.69 359 VAL B CA 1
ATOM 5868 C C . VAL B 1 359 ? 2.178 10.922 19.578 1 96.69 359 VAL B C 1
ATOM 5870 O O . VAL B 1 359 ? 3.088 10.094 19.469 1 96.69 359 VAL B O 1
ATOM 5873 N N . GLN B 1 360 ? 1.02 10.641 20.125 1 98.06 360 GLN B N 1
ATOM 5874 C CA . GLN B 1 360 ? 0.725 9.305 20.625 1 98.06 360 GLN B CA 1
ATOM 5875 C C . GLN B 1 360 ? 0.896 8.258 19.531 1 98.06 360 GLN B C 1
ATOM 5877 O O . GLN B 1 360 ? 1.557 7.234 19.734 1 98.06 360 GLN B O 1
ATOM 5882 N N . LEU B 1 361 ? 0.284 8.5 18.422 1 98.44 361 LEU B N 1
ATOM 5883 C CA . LEU B 1 361 ? 0.339 7.523 17.344 1 98.44 361 LEU B CA 1
ATOM 5884 C C . LEU B 1 361 ? 1.77 7.34 16.844 1 98.44 361 LEU B C 1
ATOM 5886 O O . LEU B 1 361 ? 2.191 6.223 16.547 1 98.44 361 LEU B O 1
ATOM 5890 N N . ALA B 1 362 ? 2.492 8.445 16.719 1 97.38 362 ALA B N 1
ATOM 5891 C CA . ALA B 1 362 ? 3.889 8.359 16.297 1 97.38 362 ALA B CA 1
ATOM 5892 C C . ALA B 1 362 ? 4.699 7.496 17.266 1 97.38 362 ALA B C 1
ATOM 5894 O O . ALA B 1 362 ? 5.449 6.617 16.828 1 97.38 362 ALA B O 1
ATOM 5895 N N . GLU B 1 363 ? 4.516 7.738 18.547 1 97.69 363 GLU B N 1
ATOM 5896 C CA . GLU B 1 363 ? 5.23 6.953 19.531 1 97.69 363 GLU B CA 1
ATOM 5897 C C . GLU B 1 363 ? 4.828 5.48 19.469 1 97.69 363 GLU B C 1
ATOM 5899 O O . GLU B 1 363 ? 5.68 4.594 19.578 1 97.69 363 GLU B O 1
ATOM 5904 N N . LEU B 1 364 ? 3.557 5.258 19.344 1 98.56 364 LEU B N 1
ATOM 5905 C CA . LEU B 1 364 ? 3.08 3.883 19.25 1 98.56 364 LEU B CA 1
ATOM 5906 C C . LEU B 1 364 ? 3.592 3.217 17.969 1 98.56 364 LEU B C 1
ATOM 5908 O O . LEU B 1 364 ? 3.861 2.014 17.953 1 98.56 364 LEU B O 1
ATOM 5912 N N . GLY B 1 365 ? 3.648 3.99 16.891 1 98.56 365 GLY B N 1
ATOM 5913 C CA . GLY B 1 365 ? 4.246 3.461 15.672 1 98.56 365 GLY B CA 1
ATOM 5914 C C . GLY B 1 365 ? 5.688 3.02 15.859 1 98.56 365 GLY B C 1
ATOM 5915 O O . GLY B 1 365 ? 6.062 1.92 15.445 1 98.56 365 GLY B O 1
ATOM 5916 N N . LEU B 1 366 ? 6.488 3.881 16.516 1 97.94 366 LEU B N 1
ATOM 5917 C CA . LEU B 1 366 ? 7.879 3.549 16.797 1 97.94 366 LEU B CA 1
ATOM 5918 C C . LEU B 1 366 ? 7.969 2.334 17.719 1 97.94 366 LEU B C 1
ATOM 5920 O O . LEU B 1 366 ? 8.797 1.448 17.5 1 97.94 366 LEU B O 1
ATOM 5924 N N . LYS B 1 367 ? 7.113 2.334 18.734 1 98.44 367 LYS B N 1
ATOM 5925 C CA . LYS B 1 367 ? 7.09 1.214 19.656 1 98.44 367 LYS B CA 1
ATOM 5926 C C . LYS B 1 367 ? 6.668 -0.076 18.969 1 98.44 367 LYS B C 1
ATOM 5928 O O . LYS B 1 367 ? 7.223 -1.144 19.234 1 98.44 367 LYS B O 1
ATOM 5933 N N . SER B 1 368 ? 5.676 0.015 18.109 1 98.88 368 SER B N 1
ATOM 5934 C CA . SER B 1 368 ? 5.25 -1.137 17.328 1 98.88 368 SER B CA 1
ATOM 5935 C C . SER B 1 368 ? 6.398 -1.689 16.484 1 98.88 368 SER B C 1
ATOM 5937 O O . SER B 1 368 ? 6.594 -2.904 16.422 1 98.88 368 SER B O 1
ATOM 5939 N N . TRP B 1 369 ? 7.137 -0.838 15.859 1 98.62 369 TRP B N 1
ATOM 5940 C CA . TRP B 1 369 ? 8.312 -1.232 15.094 1 98.62 369 TRP B CA 1
ATOM 5941 C C . TRP B 1 369 ? 9.328 -1.948 15.984 1 98.62 369 TRP B C 1
ATOM 5943 O O . TRP B 1 369 ? 9.789 -3.039 15.656 1 98.62 369 TRP B O 1
ATOM 5953 N N . ALA B 1 370 ? 9.602 -1.386 17.094 1 98.38 370 ALA B N 1
ATOM 5954 C CA . ALA B 1 370 ? 10.594 -1.936 18.016 1 98.38 370 ALA B CA 1
ATOM 5955 C C . ALA B 1 370 ? 10.148 -3.291 18.562 1 98.38 370 ALA B C 1
ATOM 5957 O O . ALA B 1 370 ? 10.961 -4.207 18.688 1 98.38 370 ALA B O 1
ATOM 5958 N N . GLU B 1 371 ? 8.867 -3.396 18.844 1 98.5 371 GLU B N 1
ATOM 5959 C CA . GLU B 1 371 ? 8.367 -4.602 19.5 1 98.5 371 GLU B CA 1
ATOM 5960 C C . GLU B 1 371 ? 7.844 -5.609 18.469 1 98.5 371 GLU B C 1
ATOM 5962 O O . GLU B 1 371 ? 7.492 -6.734 18.828 1 98.5 371 GLU B O 1
ATOM 5967 N N . ARG B 1 372 ? 7.754 -5.238 17.266 1 98.31 372 ARG B N 1
ATOM 5968 C CA . ARG B 1 372 ? 7.336 -6.094 16.156 1 98.31 372 ARG B CA 1
ATOM 5969 C C . ARG B 1 372 ? 5.961 -6.699 16.422 1 98.31 372 ARG B C 1
ATOM 5971 O O . ARG B 1 372 ? 5.773 -7.91 16.297 1 98.31 372 ARG B O 1
ATOM 5978 N N . ARG B 1 373 ? 4.984 -5.855 16.75 1 98.5 373 ARG B N 1
ATOM 5979 C CA . ARG B 1 373 ? 3.627 -6.324 17 1 98.5 373 ARG B CA 1
ATOM 5980 C C . ARG B 1 373 ? 2.621 -5.184 16.891 1 98.5 373 ARG B C 1
ATOM 5982 O O . ARG B 1 373 ? 3.002 -4.012 16.891 1 98.5 373 ARG B O 1
ATOM 5989 N N . TRP B 1 374 ? 1.342 -5.531 16.859 1 98.75 374 TRP B N 1
ATOM 5990 C CA . TRP B 1 374 ? 0.242 -4.574 16.922 1 98.75 374 TRP B CA 1
ATOM 5991 C C . TRP B 1 374 ? 0.128 -3.951 18.297 1 98.75 374 TRP B C 1
ATOM 5993 O O . TRP B 1 374 ? 0.288 -4.641 19.312 1 98.75 374 TRP B O 1
ATOM 6003 N N . LEU B 1 375 ? -0.159 -2.678 18.297 1 98.88 375 LEU B N 1
ATOM 6004 C CA . LEU B 1 375 ? -0.435 -1.986 19.547 1 98.88 375 LEU B CA 1
ATOM 6005 C C . LEU B 1 375 ? -1.778 -1.267 19.484 1 98.88 375 LEU B C 1
ATOM 6007 O O . LEU B 1 375 ? -2.117 -0.66 18.469 1 98.88 375 LEU B O 1
ATOM 6011 N N . ASP B 1 376 ? -2.523 -1.347 20.547 1 98.62 376 ASP B N 1
ATOM 6012 C CA . ASP B 1 376 ? -3.76 -0.579 20.672 1 98.62 376 ASP B CA 1
ATOM 6013 C C . ASP B 1 376 ? -3.465 0.902 20.891 1 98.62 376 ASP B C 1
ATOM 6015 O O . ASP B 1 376 ? -2.406 1.259 21.406 1 98.62 376 ASP B O 1
ATOM 6019 N N . VAL B 1 377 ? -4.348 1.702 20.438 1 98.5 377 VAL B N 1
ATOM 6020 C CA . VAL B 1 377 ? -4.281 3.143 20.656 1 98.5 377 VAL B CA 1
ATOM 6021 C C . VAL B 1 377 ? -5.336 3.562 21.672 1 98.5 377 VAL B C 1
ATOM 6023 O O . VAL B 1 377 ? -6.484 3.83 21.312 1 98.5 377 VAL B O 1
ATOM 6026 N N . PRO B 1 378 ? -4.969 3.703 22.875 1 97.12 378 PRO B N 1
ATOM 6027 C CA . PRO B 1 378 ? -5.957 4.062 23.891 1 97.12 378 PRO B CA 1
ATOM 6028 C C . PRO B 1 378 ? -6.402 5.52 23.797 1 97.12 378 PRO B C 1
ATOM 6030 O O . PRO B 1 378 ? -5.688 6.352 23.234 1 97.12 378 PRO B O 1
ATOM 6033 N N . GLU B 1 379 ? -7.543 5.746 24.297 1 95.06 379 GLU B N 1
ATOM 6034 C CA . GLU B 1 379 ? -7.973 7.137 24.406 1 95.06 379 GLU B CA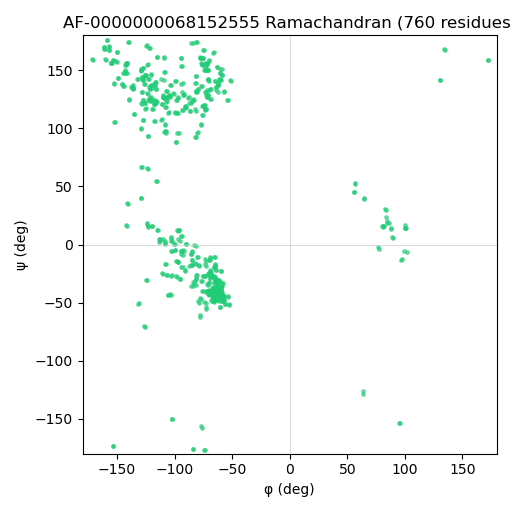 1
ATOM 6035 C C . GLU B 1 379 ? -7.023 7.93 25.312 1 95.06 379 GLU B C 1
ATOM 6037 O O . GLU B 1 379 ? -6.52 7.41 26.297 1 95.06 379 GLU B O 1
ATOM 6042 N N . LEU B 1 380 ? -6.812 9.18 24.891 1 93.62 380 LEU B N 1
ATOM 6043 C CA . LEU B 1 380 ? -5.973 10.023 25.734 1 93.62 380 LEU B CA 1
ATOM 6044 C C . LEU B 1 380 ? -6.711 10.414 27.016 1 93.62 380 LEU B C 1
ATOM 6046 O O . LEU B 1 380 ? -7.902 10.742 26.969 1 93.62 380 LEU B O 1
ATOM 6050 N N . GLU B 1 381 ? -6.105 10.164 28.141 1 86.5 381 GLU B N 1
ATOM 6051 C CA . GLU B 1 381 ? -6.664 10.633 29.406 1 86.5 381 GLU B CA 1
ATOM 6052 C C . GLU B 1 381 ? -6.312 12.102 29.656 1 86.5 381 GLU B C 1
ATOM 6054 O O . GLU B 1 381 ? -5.18 12.422 30.016 1 86.5 381 GLU B O 1
ATOM 6059 N N . LEU B 1 382 ? -7.227 12.969 29.219 1 83.56 382 LEU B N 1
ATOM 6060 C CA . LEU B 1 382 ? -6.961 14.391 29.391 1 83.56 382 LEU B CA 1
ATOM 6061 C C . LEU B 1 382 ? -7.738 14.953 30.578 1 83.56 382 LEU B C 1
ATOM 6063 O O . LEU B 1 382 ? -8.844 14.5 30.859 1 83.56 382 LEU B O 1
#

Radius of gyration: 30.24 Å; Cα contacts (8 Å, |Δi|>4): 1732; chains: 2; bounding box: 59×96×65 Å

Solvent-accessible surface area (backbone atoms only — not comparable to full-atom values): 39164 Å² total; per-residue (Å²): 118,59,70,46,17,33,38,38,31,27,47,83,39,70,63,18,27,50,47,45,38,53,58,16,54,47,47,36,36,74,68,58,28,47,75,45,95,86,65,48,46,33,37,57,46,63,28,44,37,42,85,49,60,68,61,42,52,51,50,23,63,74,67,71,42,89,39,64,43,62,48,61,67,61,55,51,66,34,82,71,38,45,35,36,35,43,40,55,60,45,87,53,37,45,61,52,54,49,52,34,46,75,52,68,23,25,40,37,29,45,70,57,41,31,91,44,43,72,60,18,46,51,50,26,42,50,45,61,73,68,69,50,57,50,31,34,62,63,53,68,65,43,20,47,4,42,41,48,50,44,51,38,55,76,68,50,50,24,60,56,61,40,37,36,40,33,46,33,40,35,54,57,48,42,32,84,80,87,45,70,44,68,64,69,52,49,50,31,25,52,94,64,70,24,21,40,46,64,59,45,34,28,52,50,41,56,49,38,41,73,67,74,24,47,64,43,28,39,34,26,42,67,37,59,77,66,47,62,38,30,36,96,84,71,44,78,45,76,36,71,24,28,44,25,32,47,34,38,33,37,24,49,87,72,21,38,36,45,35,41,38,28,43,69,30,75,60,72,51,96,45,61,34,38,40,36,37,23,24,76,37,16,31,36,41,23,28,58,60,46,30,31,37,38,44,57,90,61,57,75,80,84,75,93,44,91,77,46,76,78,81,70,62,34,65,74,58,44,43,72,61,75,81,89,60,88,75,64,49,27,53,29,52,49,46,52,41,51,51,40,24,70,75,69,66,41,81,74,91,41,26,41,56,55,32,26,51,10,36,41,46,16,51,47,35,55,48,11,34,75,67,43,25,55,38,75,46,75,80,82,89,115,116,59,69,46,16,34,38,38,30,28,46,85,40,70,63,17,28,50,47,45,40,53,57,16,53,48,48,36,35,74,69,58,28,45,76,45,94,86,64,49,45,32,37,56,47,61,30,44,38,42,86,48,61,68,60,43,52,51,51,24,62,74,66,71,42,90,40,64,44,62,49,62,68,61,54,51,66,34,83,70,37,45,34,37,34,42,42,55,59,46,88,53,37,46,60,53,53,48,52,35,46,73,54,68,23,25,39,37,30,44,69,57,40,32,92,45,45,70,61,19,45,51,50,26,41,51,44,61,72,68,69,48,56,52,32,33,62,62,53,68,65,43,20,48,4,42,40,51,49,43,51,39,56,76,68,51,50,25,61,56,62,40,36,36,40,34,45,34,41,35,54,57,47,42,32,82,80,86,45,69,46,67,65,68,53,49,50,30,25,52,96,65,70,22,20,39,47,64,59,46,36,28,53,48,41,57,49,38,41,72,63,73,23,45,65,43,28,38,32,26,43,68,38,58,77,67,46,63,37,29,35,96,84,70,44,77,44,78,37,70,23,28,43,25,30,48,34,38,33,38,24,51,85,74,20,38,35,46,34,40,38,28,43,69,31,76,60,72,51,95,43,60,36,36,40,36,38,23,24,76,37,16,31,36,42,23,28,58,60,46,31,31,36,38,44,56,92,60,56,74,81,83,76,94,45,91,77,46,75,78,81,69,62,34,62,74,58,43,42,72,60,76,80,88,62,88,74,64,48,26,54,29,53,51,49,54,41,50,51,39,23,70,74,68,67,40,81,74,91,40,27,40,57,54,32,25,50,10,37,42,46,16,51,48,34,52,47,11,34,75,67,42,25,56,39,77,46,74,80,83,90,116

Nearest PDB structures (foldseek):
  6a3j-assembly1_D  TM=8.229E-01  e=9.174E-29  Pseudarthrobacter phenanthrenivorans Sphe3
  6a3g-assembly1_B  TM=8.226E-01  e=9.738E-29  Pseudarthrobacter phenanthrenivorans Sphe3
  6a3j-assembly1_C  TM=8.125E-01  e=2.685E-28  Pseudarthrobacter phenanthrenivorans Sphe3
  4gqa-assembly2_D  TM=8.191E-01  e=2.219E-26  Klebsiella pneumoniae 342
  4gqa-assembly2_C-3  TM=8.166E-01  e=3.173E-26  Klebsiella pneumoniae 342

Sequence (764 aa):
MPRLGIILHGVTGRMGYNQHLVRSILAIRDRGGITLQSGERLEIDPIIVGRNRDKMEQLAKRHDIARWSTDLDAALADPNDQIFFDAGTTLMRAELIGRALDAGKHVYCEKPISDDLRTAVKLARKARASGLKHGVVQDKLFLPGLRKLALLRDSGFFGKILSVRGEFGYWVFEGDWGVPAQRPSWNYRKKDGGGIILDMLCHWRYVLDNLFGEVKAVSCLGATHIPSRIDEQGRAYDCDTDDAAYATFELEGGIVAHINSSWAVRVRRDDLVTFQVDGTHGSAVAGLTKCWTQHRVNTPKPVWNPDQPQTIDFYRTWDEVPDTQAFDNGFKAQWEMFLRHVAEDGPWPHGLEAGAKGVQLAELGLKSWAERRWLDVPELELMPRLGIILHGVTGRMGYNQHLVRSILAIRDRGGITLQSGERLEIDPIIVGRNRDKMEQLAKRHDIARWSTDLDAALADPNDQIFFDAGTTLMRAELIGRALDAGKHVYCEKPISDDLRTAVKLARKARASGLKHGVVQDKLFLPGLRKLALLRDSGFFGKILSVRGEFGYWVFEGDWGVPAQRPSWNYRKKDGGGIILDMLCHWRYVLDNLFGEVKAVSCLGATHIPSRIDEQGRAYDCDTDDAAYATFELEGGIVAHINSSWAVRVRRDDLVTFQVDGTHGSAVAGLTKCWTQHRVNTPKPVWNPDQPQTIDFYRTWDEVPDTQAFDNGFKAQWEMFLRHVAEDGPWPHGLEAGAKGVQLAELGLKSWAERRWLDVPELEL

InterPro domains:
  IPR000683 Gfo/Idh/MocA-like oxidoreductase, N-terminal [PF01408] (48-133)
  IPR036291 NAD(P)-binding domain superfamily [SSF51735] (48-171)
  IPR055170 GFO/IDH/MocA-like oxidoreductase domain [PF22725] (147-284)